Protein AF-A0A2G4H5J1-F1 (afdb_monomer_lite)

Foldseek 3Di:
DVVVVVVVVVVVVVVVVVVVVVVVVVVVCVVPDPDQKDDWDWQQLFAACPFPDPSRQWTKIKIFGPDDFDKWKFKADPVRDTFDTFDWDDDPRMIMTIDRQAGNVRDHHDWAKMWIWMQTDVVRDIHIDPRIGTYDHDAKDKDKDFDFPQEEEAPDDDSNQKGKIKMAIPAWWWKKKWKWAQDLVRDTDTFEIEDPTDTDRMDMAMDRQAGDHYHRPDGHHHDDWAKMFIKMWIQDSNNRIDIPPPDDDFPPHDSRRIYTHFHWWAWQVRQIDHPDQKKKKWKAQFALDPPHDTDWIFMGGGPVTDTDDDDFHKIKIWIDDPNDIYIYIDFHHDLFQEEEEDQLVLQQQPAQHPQVRSSGGDHPQDWTQSGDTHDPPCRVVSSVSNHVRNVVVVVVRPGYTYDYLVCCLVPNHDPSYAEYEYEPRQEDEPSSVVSLLVCVVVRHAYHYPDPRHQQWYWDDDPRIIHTPGGHHDPCCSRHVVVVPVVPPDPDDDDDD

Secondary structure (DSSP, 8-state):
-HHHHHHHHHHHHHHHHHHHHHHHHHHHHHHHSPPSEEEEEEE-SEE-TT-SSGGGS-EEEEEEESS---EEEEEE-TTS-EEEEE-EEEETTEEEEEE-SB-TTSPBPPSEEEEEEEEETTTTEEEE-SS-EEE--PPPPEEEE--TT-EE-TT--GGGT-EEEEEEEEEEEEEEEEEEEEPTTSPEEEEEE-----EEEEEEEEE-SB-BS--TTS--PBPPSEEEEEEEEEE-SS--EEEESSS--TTTS-TTSEEEE-SEEE-TT--EEES-S-EEEEEEE--SSSS-EEEEEEEESTTT--PPPPPSEEEEEEEEETTEEEEEEEEE-TT-SEEEEE-HHHHHHT----SS-SSS---TTS-EETTSPPPTTHHHHHHHHHHHHHHHHHTT-S-EEEEEHHHHHHH---TT--EEEE-S--EEEHHHHHHHHHHHHTT-EEEE-SSSTT-EEEEEETTEEEEEES-----GGG-GGGGGGGGS--PPPP--

Sequence (496 aa):
MERLVRILAALLMLALVAGAAAFFVRAQILKSAPSPIIAPTITSATFSPNAYKPRRRYATLTVGLRKPDTATVLIFDANDRAIATVPVVRKGKQLRAAWGGKLANGTLAPDGPYRFAISLKQQERIIRIPDPIILDATPPTVESTAKPGQRISPGLDGAAGTYAFTLSADEPVRFRLDVRQIEPSGAASLLRRETDLKWAQRKELHWSADVGNLPLDTLGEFVGPGSYIVGWHAEDRGGNLVNAPEVVKPNELAPAQVVGVETVALTPTLQPVTLLADVTLVRHRPRASFPGDVVARAKGAPGAATLPPATPGFYAIQIAGGGWEAWAPEARAGRARVLVMEPLYSWQAANPTDADRSGFPDVPPAPLALDRPFAPGIETALAKLGRTVAATRRSGVQTVGAITDQRIEARGLPRSARVLIITDAPVWTADLHVRLRAFVARGGRVVILDSVSLTRKATLSGNALTIVGPEAANTSDLNPSSSLSGLQSSPANPLN

Radius of gyration: 40.28 Å; chains: 1; bounding box: 136×56×127 Å

pLDDT: mean 88.79, std 11.72, range [31.12, 98.25]

Structure (mmCIF, N/CA/C/O backbone):
data_AF-A0A2G4H5J1-F1
#
_entry.id   AF-A0A2G4H5J1-F1
#
loop_
_atom_site.group_PDB
_atom_site.id
_atom_site.type_symbol
_atom_site.label_atom_id
_atom_site.label_alt_id
_atom_site.label_comp_id
_atom_site.label_asym_id
_atom_site.label_entity_id
_atom_site.label_seq_id
_atom_site.pdbx_PDB_ins_code
_atom_site.Cartn_x
_atom_site.Cartn_y
_atom_site.Cartn_z
_atom_site.occupancy
_atom_site.B_iso_or_equiv
_atom_site.auth_seq_id
_atom_site.auth_comp_id
_atom_site.auth_asym_id
_atom_site.auth_atom_id
_atom_site.pdbx_PDB_model_num
ATOM 1 N N . MET A 1 1 ? -65.764 -2.172 90.931 1.00 61.25 1 MET A N 1
ATOM 2 C CA . MET A 1 1 ? -65.256 -2.957 89.782 1.00 61.25 1 MET A CA 1
ATOM 3 C C . MET A 1 1 ? -65.000 -2.072 88.556 1.00 61.25 1 MET A C 1
ATOM 5 O O . MET A 1 1 ? -63.892 -2.078 88.043 1.00 61.25 1 MET A O 1
ATOM 9 N N . GLU A 1 2 ? -65.953 -1.226 88.152 1.00 74.75 2 GLU A N 1
ATOM 10 C CA . GLU A 1 2 ? -65.867 -0.388 86.937 1.00 74.75 2 GLU A CA 1
ATOM 11 C C . GLU A 1 2 ? -64.710 0.641 86.912 1.00 74.75 2 GLU A C 1
ATOM 13 O O . GLU A 1 2 ? -64.022 0.784 85.903 1.00 74.75 2 GLU A O 1
ATOM 18 N N . ARG A 1 3 ? -64.417 1.308 88.041 1.00 74.31 3 ARG A N 1
ATOM 19 C CA . ARG A 1 3 ? -63.257 2.220 88.167 1.00 74.31 3 ARG A CA 1
ATOM 20 C C . ARG A 1 3 ? -61.914 1.508 87.973 1.00 74.31 3 ARG A C 1
ATOM 22 O O . ARG A 1 3 ? -61.007 2.083 87.385 1.00 74.31 3 ARG A O 1
ATOM 29 N N . LEU A 1 4 ? -61.799 0.263 88.440 1.00 75.62 4 LEU A N 1
ATOM 30 C CA . LEU A 1 4 ? -60.565 -0.520 88.345 1.00 75.62 4 LEU A CA 1
ATOM 31 C C . LEU A 1 4 ? -60.288 -0.922 86.889 1.00 75.62 4 LEU A C 1
ATOM 33 O O . LEU A 1 4 ? -59.164 -0.788 86.421 1.00 75.62 4 LEU A O 1
ATOM 37 N N . VAL A 1 5 ? -61.334 -1.327 86.159 1.00 81.38 5 VAL A N 1
ATOM 38 C CA . VAL A 1 5 ? -61.259 -1.681 84.732 1.00 81.38 5 VAL A CA 1
ATOM 39 C C . VAL A 1 5 ? -60.872 -0.472 83.878 1.00 81.38 5 VAL A C 1
ATOM 41 O O . VAL A 1 5 ? -60.016 -0.598 83.009 1.00 81.38 5 VAL A O 1
ATOM 44 N N . ARG A 1 6 ? -61.429 0.718 84.151 1.00 83.06 6 ARG A N 1
ATOM 45 C CA . ARG A 1 6 ? -61.052 1.951 83.432 1.00 83.06 6 ARG A CA 1
ATOM 46 C C . ARG A 1 6 ? -59.604 2.368 83.700 1.00 83.06 6 ARG A C 1
ATOM 48 O O . ARG A 1 6 ? -58.928 2.791 82.770 1.00 83.06 6 ARG A O 1
ATOM 55 N N . ILE A 1 7 ? -59.117 2.215 84.934 1.00 86.62 7 ILE A N 1
ATOM 56 C CA . ILE A 1 7 ? -57.715 2.501 85.278 1.00 86.62 7 ILE A CA 1
ATOM 57 C C . ILE A 1 7 ? -56.777 1.503 84.588 1.00 86.62 7 ILE A C 1
ATOM 59 O O . ILE A 1 7 ? -55.798 1.918 83.978 1.00 86.62 7 ILE A O 1
ATOM 63 N N . LEU A 1 8 ? -57.097 0.206 84.608 1.00 84.50 8 LEU A N 1
ATOM 64 C CA . LEU A 1 8 ? -56.317 -0.826 83.915 1.00 84.50 8 LEU A CA 1
ATOM 65 C C . LEU A 1 8 ? -56.302 -0.628 82.396 1.00 84.50 8 LEU A C 1
ATOM 67 O O . LEU A 1 8 ? -55.242 -0.721 81.785 1.00 84.50 8 LEU A O 1
ATOM 71 N N . ALA A 1 9 ? -57.445 -0.300 81.789 1.00 84.25 9 ALA A N 1
ATOM 72 C CA . ALA A 1 9 ? -57.531 -0.008 80.361 1.00 84.25 9 ALA A CA 1
ATOM 73 C C . ALA A 1 9 ? -56.741 1.256 79.986 1.00 84.25 9 ALA A C 1
ATOM 75 O O . ALA A 1 9 ? -56.034 1.257 78.981 1.00 84.25 9 ALA A O 1
ATOM 76 N N . ALA A 1 10 ? -56.807 2.310 80.808 1.00 87.06 10 ALA A N 1
ATOM 77 C CA . ALA A 1 10 ? -56.030 3.529 80.600 1.00 87.06 10 ALA A CA 1
ATOM 78 C C . ALA A 1 10 ? -54.520 3.278 80.735 1.00 87.06 10 ALA A C 1
ATOM 80 O O . ALA A 1 10 ? -53.749 3.758 79.908 1.00 87.06 10 ALA A O 1
ATOM 81 N N . LEU A 1 11 ? -54.094 2.485 81.723 1.00 91.06 11 LEU A N 1
ATOM 82 C CA . LEU A 1 11 ? -52.692 2.094 81.900 1.00 91.06 11 LEU A CA 1
ATOM 83 C C . LEU A 1 11 ? -52.191 1.224 80.744 1.00 91.06 11 LEU A C 1
ATOM 85 O O . LEU A 1 11 ? -51.087 1.444 80.251 1.00 91.06 11 LEU A O 1
ATOM 89 N N . LEU A 1 12 ? -53.007 0.278 80.275 1.00 90.75 12 LEU A N 1
ATOM 90 C CA . LEU A 1 12 ? -52.688 -0.553 79.116 1.00 90.75 12 LEU A CA 1
ATOM 91 C C . LEU A 1 12 ? -52.551 0.301 77.851 1.00 90.75 12 LEU A C 1
ATOM 93 O O . LEU A 1 12 ? -51.585 0.149 77.109 1.00 90.75 12 LEU A O 1
ATOM 97 N N . MET A 1 13 ? -53.488 1.223 77.619 1.00 93.06 13 MET A N 1
ATOM 98 C CA .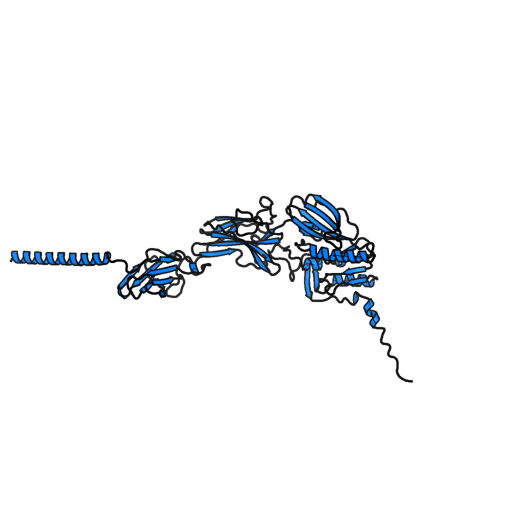 MET A 1 13 ? -53.454 2.116 76.462 1.00 93.06 13 MET A CA 1
ATOM 99 C C . MET A 1 13 ? -52.234 3.046 76.521 1.00 93.06 13 MET A C 1
ATOM 101 O O . MET A 1 13 ? -51.540 3.202 75.519 1.00 93.06 13 MET A O 1
ATOM 105 N N . LEU A 1 14 ? -51.913 3.593 77.699 1.00 93.69 14 LEU A N 1
ATOM 106 C CA . LEU A 1 14 ? -50.718 4.411 77.911 1.00 93.69 14 LEU A CA 1
ATOM 107 C C . LEU A 1 14 ? -49.434 3.613 77.643 1.00 93.69 14 LEU A C 1
ATOM 109 O O . LEU A 1 14 ? -48.539 4.110 76.962 1.00 93.69 14 LEU A O 1
ATOM 113 N N . ALA A 1 15 ? -49.361 2.366 78.115 1.00 91.94 15 ALA A N 1
ATOM 114 C CA . ALA A 1 15 ? -48.237 1.473 77.847 1.00 91.94 15 ALA A CA 1
ATOM 115 C C . ALA A 1 15 ? -48.108 1.141 76.350 1.00 91.94 15 ALA A C 1
ATOM 117 O O . ALA A 1 15 ? -46.998 1.133 75.819 1.00 91.94 15 ALA A O 1
ATOM 118 N N . LEU A 1 16 ? -49.228 0.929 75.650 1.00 93.69 16 LEU A N 1
ATOM 119 C CA . LEU A 1 16 ? -49.239 0.640 74.215 1.00 93.69 16 LEU A CA 1
ATOM 120 C C . LEU A 1 16 ? -48.775 1.849 73.390 1.00 93.69 16 LEU A C 1
ATOM 122 O O . LEU A 1 16 ? -47.957 1.699 72.484 1.00 93.69 16 LEU A O 1
ATOM 126 N N . VAL A 1 17 ? -49.253 3.051 73.730 1.00 92.88 17 VAL A N 1
ATOM 127 C CA . VAL A 1 17 ? -48.856 4.309 73.077 1.00 92.88 17 VAL A CA 1
ATOM 128 C C . VAL A 1 17 ? -47.384 4.618 73.347 1.00 92.88 17 VAL A C 1
ATOM 130 O O . VAL A 1 17 ? -46.651 4.936 72.411 1.00 92.88 17 VAL A O 1
ATOM 133 N N . ALA A 1 18 ? -46.921 4.470 74.592 1.00 89.81 18 ALA A N 1
ATOM 134 C CA . ALA A 1 18 ? -45.514 4.654 74.944 1.00 89.81 18 ALA A CA 1
ATOM 135 C C . ALA A 1 18 ? -44.611 3.637 74.225 1.00 89.81 18 ALA A C 1
ATOM 137 O O . ALA A 1 18 ? -43.564 4.009 73.693 1.00 89.81 18 ALA A O 1
ATOM 138 N N . GLY A 1 19 ? -45.041 2.374 74.139 1.00 89.50 19 GLY A N 1
ATOM 139 C CA . GLY A 1 19 ? -44.355 1.330 73.382 1.00 89.50 19 GLY A CA 1
ATOM 140 C C . GLY A 1 19 ? -44.270 1.659 71.891 1.00 89.50 19 GLY A C 1
ATOM 141 O O . GLY A 1 19 ? -43.180 1.658 71.321 1.00 89.50 19 GLY A O 1
ATOM 142 N N . ALA A 1 20 ? -45.391 2.019 71.262 1.00 86.25 20 ALA A N 1
ATOM 143 C CA . ALA A 1 20 ? -45.437 2.396 69.850 1.00 86.25 20 ALA A CA 1
ATOM 144 C C . ALA A 1 20 ? -44.570 3.631 69.547 1.00 86.25 20 ALA A C 1
ATOM 146 O O . ALA A 1 20 ? -43.835 3.635 68.559 1.00 86.25 20 ALA A O 1
ATOM 147 N N . ALA A 1 21 ? -44.589 4.647 70.416 1.00 84.62 21 ALA A N 1
ATOM 148 C CA . ALA A 1 21 ? -43.738 5.828 70.293 1.00 84.62 21 ALA A CA 1
ATOM 149 C C . ALA A 1 21 ? -42.248 5.472 70.413 1.00 84.62 21 ALA A C 1
ATOM 151 O O . ALA A 1 21 ? -41.445 5.931 69.601 1.00 84.62 21 ALA A O 1
ATOM 152 N N . ALA A 1 22 ? -41.871 4.607 71.360 1.00 84.50 22 ALA A N 1
ATOM 153 C CA . ALA A 1 22 ? -40.495 4.135 71.503 1.00 84.50 22 ALA A CA 1
ATOM 154 C C . ALA A 1 22 ? -40.021 3.353 70.263 1.00 84.50 22 ALA A C 1
ATOM 156 O O . ALA A 1 22 ? -38.924 3.604 69.757 1.00 84.50 22 ALA A O 1
ATOM 157 N N . PHE A 1 23 ? -40.862 2.466 69.718 1.00 82.94 23 PHE A N 1
ATOM 158 C CA . PHE A 1 23 ? -40.580 1.756 68.466 1.00 82.94 23 PHE A CA 1
ATOM 159 C C . PHE A 1 23 ? -40.467 2.710 67.272 1.00 82.94 23 PHE A C 1
ATOM 161 O O . PHE A 1 23 ? -39.549 2.571 66.462 1.00 82.94 23 PHE A O 1
ATOM 168 N N . PHE A 1 24 ? -41.346 3.709 67.175 1.00 81.12 24 PHE A N 1
ATOM 169 C CA . PHE A 1 24 ? -41.308 4.705 66.107 1.00 81.12 24 PHE A CA 1
ATOM 170 C C . PHE A 1 24 ? -40.052 5.577 66.183 1.00 81.12 24 PHE A C 1
ATOM 172 O O . PHE A 1 24 ? -39.358 5.727 65.180 1.00 81.12 24 PHE A O 1
ATOM 179 N N . VAL A 1 25 ? -39.699 6.094 67.363 1.00 80.00 25 VAL A N 1
ATOM 180 C CA . VAL A 1 25 ? -38.463 6.865 67.575 1.00 80.00 25 VAL A CA 1
ATOM 181 C C . VAL A 1 25 ? -37.241 6.015 67.239 1.00 80.00 25 VAL A C 1
ATOM 183 O O . VAL A 1 25 ? -36.346 6.476 66.531 1.00 80.00 25 VAL A O 1
ATOM 186 N N . ARG A 1 26 ? -37.218 4.744 67.658 1.00 76.94 26 ARG A N 1
ATOM 187 C CA . ARG A 1 26 ? -36.139 3.816 67.304 1.00 76.94 26 ARG A CA 1
ATOM 188 C C . ARG A 1 26 ? -36.036 3.612 65.791 1.00 76.94 26 ARG A C 1
ATOM 190 O O . ARG A 1 26 ? -34.932 3.653 65.250 1.00 76.94 26 ARG A O 1
ATOM 197 N N . ALA A 1 27 ? -37.167 3.449 65.108 1.00 71.00 27 ALA A N 1
ATOM 198 C CA . ALA A 1 27 ? -37.221 3.325 63.656 1.00 71.00 27 ALA A CA 1
ATOM 199 C C . ALA A 1 27 ? -36.781 4.616 62.939 1.00 71.00 27 ALA A C 1
ATOM 201 O O . ALA A 1 27 ? -36.083 4.539 61.929 1.00 71.00 27 ALA A O 1
ATOM 202 N N . GLN A 1 28 ? -37.129 5.797 63.461 1.00 72.94 28 GLN A N 1
ATOM 203 C CA . GLN A 1 28 ? -36.701 7.086 62.905 1.00 72.94 28 GLN A CA 1
ATOM 204 C C . GLN A 1 28 ? -35.202 7.322 63.097 1.00 72.94 28 GLN A C 1
ATOM 206 O O . GLN A 1 28 ? -34.529 7.711 62.151 1.00 72.94 28 GLN A O 1
ATOM 211 N N . ILE A 1 29 ? -34.638 6.996 64.263 1.00 69.06 29 ILE A N 1
ATOM 212 C CA . ILE A 1 29 ? -33.185 7.076 64.492 1.00 69.06 29 ILE A CA 1
ATOM 213 C C . ILE A 1 29 ? -32.426 6.173 63.505 1.00 69.06 29 ILE A C 1
ATOM 215 O O . ILE A 1 29 ? -31.387 6.569 62.979 1.00 69.06 29 ILE A O 1
ATOM 219 N N . LEU A 1 30 ? -32.962 4.986 63.198 1.00 62.25 30 LEU A N 1
ATOM 220 C CA . LEU A 1 30 ? -32.387 4.076 62.200 1.00 62.25 30 LEU A CA 1
ATOM 221 C C . LEU A 1 30 ? -32.486 4.617 60.763 1.00 62.25 30 LEU A C 1
ATOM 223 O O . LEU A 1 30 ? -31.594 4.353 59.955 1.00 62.25 30 LEU A O 1
ATOM 227 N N . LYS A 1 31 ? -33.534 5.389 60.443 1.00 56.72 31 LYS A N 1
ATOM 228 C CA . LYS A 1 31 ? -33.696 6.062 59.142 1.00 56.72 31 LYS A CA 1
ATOM 229 C C . LYS A 1 31 ? -32.799 7.297 58.998 1.00 56.72 31 LYS A C 1
ATOM 231 O O . LYS A 1 31 ? -32.297 7.539 57.906 1.00 56.72 31 LYS A O 1
ATOM 236 N N . SER A 1 32 ? -32.563 8.030 60.086 1.00 59.56 32 SER A N 1
ATOM 237 C CA . SER A 1 32 ? -31.789 9.283 60.109 1.00 59.56 32 SER A CA 1
ATOM 238 C C . SER A 1 32 ? -30.279 9.090 60.302 1.00 59.56 32 SER A C 1
ATOM 240 O O . SER A 1 32 ? -29.521 10.060 60.262 1.00 59.56 32 SER A O 1
ATOM 242 N N . ALA A 1 33 ? -29.814 7.859 60.532 1.00 63.00 33 ALA A N 1
ATOM 243 C CA . ALA A 1 33 ? -28.395 7.570 60.709 1.00 63.00 33 ALA A CA 1
ATOM 244 C C . ALA A 1 33 ? -27.597 7.852 59.413 1.00 63.00 33 ALA A C 1
ATOM 246 O O . ALA A 1 33 ? -27.995 7.387 58.340 1.00 63.00 33 ALA A O 1
ATOM 247 N N . PRO A 1 34 ? -26.447 8.560 59.483 1.00 69.88 34 PRO A N 1
ATOM 248 C CA . PRO A 1 34 ? -25.606 8.818 58.317 1.00 69.88 34 PRO A CA 1
ATOM 249 C C . PRO A 1 34 ? -25.205 7.522 57.610 1.00 69.88 34 PRO A C 1
ATOM 251 O O . PRO A 1 34 ? -24.881 6.533 58.271 1.00 69.88 34 PRO A O 1
ATOM 254 N N . SER A 1 35 ? -25.166 7.540 56.272 1.00 77.06 35 SER A N 1
ATOM 255 C CA . SER A 1 35 ? -24.789 6.360 55.485 1.00 77.06 35 SER A CA 1
ATOM 256 C C . SER A 1 35 ? -23.461 5.749 55.980 1.00 77.06 35 SER A C 1
ATOM 258 O O . SER A 1 35 ? -22.494 6.495 56.218 1.00 77.06 35 SER A O 1
ATOM 260 N N . PRO A 1 36 ? -23.382 4.409 56.136 1.00 81.25 36 PRO A N 1
ATOM 261 C CA . PRO A 1 36 ? -22.151 3.717 56.529 1.00 81.25 36 PRO A CA 1
ATOM 262 C C . PRO A 1 36 ? -21.015 3.869 55.521 1.00 81.25 36 PRO A C 1
ATOM 264 O O . PRO A 1 36 ? -19.844 3.683 55.863 1.00 81.25 36 PRO A O 1
ATOM 267 N N . ILE A 1 37 ? -21.378 4.191 54.281 1.00 84.94 37 ILE A N 1
ATOM 268 C CA . ILE A 1 37 ? -20.473 4.372 53.159 1.00 84.94 37 ILE A CA 1
ATOM 269 C C . ILE A 1 37 ? -20.309 5.855 52.817 1.00 84.94 37 ILE A C 1
ATOM 271 O O . ILE A 1 37 ? -21.207 6.671 53.026 1.00 84.94 37 ILE A O 1
ATOM 275 N N . ILE A 1 38 ? -19.141 6.199 52.289 1.00 85.75 38 ILE A N 1
ATOM 276 C CA . ILE A 1 38 ? -18.729 7.554 51.930 1.00 85.75 38 ILE A CA 1
ATOM 277 C C . ILE A 1 38 ? -18.398 7.565 50.438 1.00 85.75 38 ILE A C 1
ATOM 279 O O . ILE A 1 38 ? -17.592 6.749 49.990 1.00 85.75 38 ILE A O 1
ATOM 283 N N . ALA A 1 39 ? -19.008 8.502 49.706 1.00 85.12 39 ALA A N 1
ATOM 284 C CA . ALA A 1 39 ? -18.707 8.826 48.309 1.00 85.12 39 ALA A CA 1
ATOM 285 C C . ALA A 1 39 ? -18.548 7.595 47.383 1.00 85.12 39 ALA A C 1
ATOM 287 O O . ALA A 1 39 ? -17.474 7.403 46.805 1.00 85.12 39 ALA A O 1
ATOM 288 N N . PRO A 1 40 ? -19.577 6.730 47.250 1.00 89.75 40 PRO A N 1
ATOM 289 C CA . PRO A 1 40 ? -19.518 5.643 46.281 1.00 89.75 40 PRO A CA 1
ATOM 290 C C . PRO A 1 40 ? -19.339 6.227 44.875 1.00 89.75 40 PRO A C 1
ATOM 292 O O . PRO A 1 40 ? -20.112 7.075 44.447 1.00 89.75 40 PRO A O 1
ATOM 295 N N . THR A 1 41 ? -18.297 5.787 44.178 1.00 93.69 41 THR A N 1
ATOM 296 C CA . THR A 1 41 ? -17.975 6.218 42.817 1.00 93.69 41 THR A CA 1
ATOM 297 C C . THR A 1 41 ? -17.837 4.991 41.935 1.00 93.69 41 THR A C 1
ATOM 299 O O . THR A 1 41 ? -17.099 4.062 42.275 1.00 93.69 41 THR A O 1
ATOM 302 N N . ILE A 1 42 ? -18.517 4.998 40.792 1.00 93.50 42 ILE A N 1
ATOM 303 C CA . ILE A 1 42 ? -18.376 3.969 39.765 1.00 93.50 42 ILE A CA 1
ATOM 304 C C . ILE A 1 42 ? -17.543 4.531 38.617 1.00 93.50 42 ILE A C 1
ATOM 306 O O . ILE A 1 42 ? -17.836 5.590 38.070 1.00 93.50 42 ILE A O 1
ATOM 310 N N . THR A 1 43 ? -16.493 3.810 38.237 1.00 91.75 43 THR A N 1
ATOM 311 C CA . THR A 1 43 ? -15.751 4.068 36.998 1.00 91.75 43 THR A CA 1
ATOM 312 C C . THR A 1 43 ? -16.189 3.069 35.933 1.00 91.75 43 THR A C 1
ATOM 314 O O . THR A 1 43 ? -16.273 1.877 36.231 1.00 91.75 43 THR A O 1
ATOM 317 N N . SER A 1 44 ? -16.419 3.562 34.709 1.00 88.56 44 SER A N 1
ATOM 318 C CA . SER A 1 44 ? -16.928 2.796 33.557 1.00 88.56 44 SER A CA 1
ATOM 319 C C . SER A 1 44 ? -18.348 2.262 33.786 1.00 88.56 44 SER A C 1
ATOM 321 O O . SER A 1 44 ? -18.545 1.074 34.014 1.00 88.56 44 SER A O 1
ATOM 323 N N . ALA A 1 45 ? -19.339 3.162 33.741 1.00 92.06 45 ALA A N 1
ATOM 324 C CA . ALA A 1 45 ? -20.751 2.808 33.912 1.00 92.06 45 ALA A CA 1
ATOM 325 C C . ALA A 1 45 ? -21.260 1.844 32.825 1.00 92.06 45 ALA A C 1
ATOM 327 O O . ALA A 1 45 ? -22.068 0.981 33.126 1.00 92.06 45 ALA A O 1
ATOM 328 N N . THR A 1 46 ? -20.747 1.944 31.599 1.00 95.38 46 THR A N 1
ATOM 329 C CA . THR A 1 46 ? -20.954 0.959 30.526 1.00 95.38 46 THR A CA 1
ATOM 330 C C . THR A 1 46 ? -19.605 0.341 30.188 1.00 95.38 46 THR A C 1
ATOM 332 O O . THR A 1 46 ? -18.608 1.069 30.079 1.00 95.38 46 THR A O 1
ATOM 335 N N . PHE A 1 47 ? -19.546 -0.985 30.101 1.00 96.31 47 PHE A N 1
ATOM 336 C CA . PHE A 1 47 ? -18.287 -1.709 29.975 1.00 96.31 47 PHE A CA 1
ATOM 337 C C . PHE A 1 47 ? -18.474 -3.054 29.258 1.00 96.31 47 PHE A C 1
ATOM 339 O O . PHE A 1 47 ? -19.525 -3.682 29.372 1.00 96.31 47 PHE A O 1
ATOM 346 N N . SER A 1 48 ? -17.414 -3.510 28.592 1.00 96.44 48 SER A N 1
ATOM 347 C CA . SER A 1 48 ? -17.319 -4.825 27.955 1.00 96.44 48 SER A CA 1
ATOM 348 C C . SER A 1 48 ? -16.127 -5.583 28.527 1.00 96.44 48 SER A C 1
ATOM 350 O O . SER A 1 48 ? -15.017 -5.052 28.481 1.00 96.44 48 SER A O 1
ATOM 352 N N . PRO A 1 49 ? -16.261 -6.837 28.987 1.00 94.56 49 PRO A N 1
ATOM 353 C CA . PRO A 1 49 ? -15.131 -7.643 29.457 1.00 94.56 49 PRO A CA 1
ATOM 354 C C . PRO A 1 49 ? -14.016 -7.806 28.414 1.00 94.56 49 PRO A C 1
ATOM 356 O O . PRO A 1 49 ? -12.845 -7.946 28.778 1.00 94.56 49 PRO A O 1
ATOM 359 N N . ASN A 1 50 ? -14.372 -7.718 27.129 1.00 92.44 50 ASN A N 1
ATOM 360 C CA . ASN A 1 50 ? -13.463 -7.814 25.989 1.00 92.44 50 ASN A CA 1
ATOM 361 C C . ASN A 1 50 ? -13.106 -6.446 25.390 1.00 92.44 50 ASN A C 1
ATOM 363 O O . ASN A 1 50 ? -12.486 -6.389 24.329 1.00 92.44 50 ASN A O 1
ATOM 367 N N . ALA A 1 51 ? -13.444 -5.342 26.069 1.00 93.19 51 ALA A N 1
ATOM 368 C CA . ALA A 1 51 ? -13.194 -3.998 25.568 1.00 93.19 51 ALA A CA 1
ATOM 369 C C . ALA A 1 51 ? -11.739 -3.807 25.123 1.00 93.19 51 ALA A C 1
ATOM 371 O O . ALA A 1 51 ? -10.784 -4.194 25.821 1.00 93.19 51 ALA A O 1
ATOM 372 N N . TYR A 1 52 ? -11.574 -3.100 24.003 1.00 89.06 52 TYR A N 1
ATOM 373 C CA . TYR A 1 52 ? -10.260 -2.780 23.445 1.00 89.06 52 TYR A CA 1
ATOM 374 C C . TYR A 1 52 ? -9.388 -2.033 24.466 1.00 89.06 52 TYR A C 1
ATOM 376 O O . TYR A 1 52 ? -8.219 -2.359 24.675 1.00 89.06 52 TYR A O 1
ATOM 384 N N . LYS A 1 53 ? -9.975 -1.062 25.179 1.00 91.25 53 LYS A N 1
ATOM 385 C CA . LYS A 1 53 ? -9.288 -0.296 26.229 1.00 91.25 53 LYS A CA 1
ATOM 386 C C . LYS A 1 53 ? -9.358 -1.050 27.564 1.00 91.25 53 LYS A C 1
ATOM 388 O O . LYS A 1 53 ? -10.461 -1.200 28.090 1.00 91.25 53 LYS A O 1
ATOM 393 N N . PRO A 1 54 ? -8.223 -1.392 28.212 1.00 91.94 54 PRO A N 1
ATOM 394 C CA . PRO A 1 54 ? -8.220 -2.165 29.462 1.00 91.94 54 PRO A CA 1
ATOM 395 C C . PRO A 1 54 ? -9.104 -1.589 30.581 1.00 91.94 54 PRO A C 1
ATOM 397 O O . PRO A 1 54 ? -9.767 -2.325 31.304 1.00 91.94 54 PRO A O 1
ATOM 400 N N . ARG A 1 55 ? -9.187 -0.257 30.693 1.00 91.12 55 ARG A N 1
ATOM 401 C CA . ARG A 1 55 ? -10.036 0.442 31.680 1.00 91.12 55 ARG A CA 1
ATOM 402 C C . ARG A 1 55 ? -11.549 0.252 31.489 1.00 91.12 55 ARG A C 1
ATOM 404 O O . ARG A 1 55 ? -12.309 0.566 32.398 1.00 91.12 55 ARG A O 1
ATOM 411 N N . ARG A 1 56 ? -11.984 -0.202 30.310 1.00 93.25 56 ARG A N 1
ATOM 412 C CA . ARG A 1 56 ? -13.386 -0.513 29.991 1.00 93.25 56 ARG A CA 1
ATOM 413 C C . ARG A 1 56 ? -13.709 -2.001 30.127 1.00 93.25 56 ARG A C 1
ATOM 415 O O . ARG A 1 56 ? -14.827 -2.386 29.838 1.00 93.25 56 ARG A O 1
ATOM 422 N N . ARG A 1 57 ? -12.765 -2.819 30.612 1.00 95.88 57 ARG A N 1
ATOM 423 C CA . ARG A 1 57 ? -12.990 -4.251 30.878 1.00 95.88 57 ARG A CA 1
ATOM 424 C C . ARG A 1 57 ? -13.714 -4.546 32.183 1.00 95.88 57 ARG A C 1
ATOM 426 O O . ARG A 1 57 ? -14.151 -5.668 32.413 1.00 95.88 57 ARG A O 1
ATOM 433 N N . TYR A 1 58 ? -13.828 -3.537 33.043 1.00 96.19 58 TYR A N 1
ATOM 434 C CA . TYR A 1 58 ? -14.401 -3.676 34.370 1.00 96.19 58 TYR A CA 1
ATOM 435 C C . TYR A 1 58 ? -15.216 -2.442 34.731 1.00 96.19 58 TYR A C 1
ATOM 437 O O . TYR A 1 58 ? -14.734 -1.317 34.574 1.00 96.19 58 TYR A O 1
ATOM 445 N N . ALA A 1 59 ? -16.374 -2.661 35.345 1.00 96.50 59 ALA A N 1
ATOM 446 C CA . ALA A 1 59 ? -16.988 -1.658 36.197 1.00 96.50 59 ALA A CA 1
ATOM 447 C C . ALA A 1 59 ? -16.275 -1.674 37.553 1.00 96.50 59 ALA A C 1
ATOM 449 O O . ALA A 1 59 ? -16.156 -2.721 38.196 1.00 96.50 59 ALA A O 1
ATOM 450 N N . THR A 1 60 ? -15.766 -0.525 37.992 1.00 96.56 60 THR A N 1
ATOM 451 C CA . THR A 1 60 ? -15.040 -0.421 39.266 1.00 96.56 60 THR A CA 1
ATOM 452 C C . THR A 1 60 ? -15.827 0.421 40.253 1.00 96.56 60 THR A C 1
ATOM 454 O O . THR A 1 60 ? -15.980 1.622 40.043 1.00 96.56 60 THR A O 1
ATOM 457 N N . LEU A 1 61 ? -16.244 -0.186 41.360 1.00 96.50 61 LEU A N 1
ATOM 458 C CA . LEU A 1 61 ? -16.772 0.519 42.519 1.00 96.50 61 LEU A CA 1
ATOM 459 C C . LEU A 1 61 ? -15.626 0.923 43.445 1.00 96.50 61 LEU A C 1
ATOM 461 O O . LEU A 1 61 ? -14.825 0.086 43.867 1.00 96.50 61 LEU A O 1
ATOM 465 N N . THR A 1 62 ? -15.593 2.200 43.808 1.00 95.50 62 THR A N 1
ATOM 466 C CA . THR A 1 62 ? -14.736 2.736 44.864 1.00 95.50 62 THR A CA 1
ATOM 467 C C . THR A 1 62 ? -15.603 3.374 45.934 1.00 95.50 62 THR A C 1
ATOM 469 O O . THR A 1 62 ? -16.472 4.180 45.622 1.00 95.50 62 THR A O 1
ATOM 472 N N . VAL A 1 63 ? -15.385 3.013 47.196 1.00 94.31 63 VAL A N 1
ATOM 473 C CA . VAL A 1 63 ? -16.217 3.489 48.304 1.00 94.31 63 VAL A CA 1
ATOM 474 C C . VAL A 1 63 ? -15.411 3.582 49.595 1.00 94.31 63 VAL A C 1
ATOM 476 O O . VAL A 1 63 ? -14.599 2.709 49.894 1.00 94.31 63 VAL A O 1
ATOM 479 N N . GLY A 1 64 ? -15.617 4.639 50.377 1.00 93.00 64 GLY A N 1
ATOM 480 C CA . GLY A 1 64 ? -15.065 4.753 51.725 1.00 93.00 64 GLY A CA 1
ATOM 481 C C . GLY A 1 64 ? -15.995 4.134 52.766 1.00 93.00 64 GLY A C 1
ATOM 482 O O . GLY A 1 64 ? -17.211 4.255 52.660 1.00 93.00 64 GLY A O 1
ATOM 483 N N . LEU A 1 65 ? -15.447 3.510 53.804 1.00 90.38 65 LEU A N 1
ATOM 484 C CA . LEU A 1 65 ? -16.207 3.101 54.982 1.00 90.38 65 LEU A CA 1
ATOM 485 C C . LEU A 1 65 ? -16.072 4.143 56.094 1.00 90.38 65 LEU A C 1
ATOM 487 O O . LEU A 1 65 ? -14.966 4.560 56.447 1.00 90.38 65 LEU A O 1
ATOM 491 N N . ARG A 1 66 ? -17.198 4.532 56.699 1.00 88.38 66 ARG A N 1
ATOM 492 C CA . ARG A 1 66 ? -17.212 5.455 57.844 1.00 88.38 66 ARG A CA 1
ATOM 493 C C . ARG A 1 66 ? -16.602 4.817 59.095 1.00 88.38 66 ARG A C 1
ATOM 495 O O . ARG A 1 66 ? -15.888 5.487 59.842 1.00 88.38 66 ARG A O 1
ATOM 502 N N . LYS A 1 67 ? -16.848 3.520 59.292 1.00 85.62 67 LYS A N 1
ATOM 503 C CA . LYS A 1 67 ? -16.269 2.681 60.350 1.00 85.62 67 LYS A CA 1
ATOM 504 C C . LYS A 1 67 ? -15.620 1.442 59.723 1.00 85.62 67 LYS A C 1
ATOM 506 O O . LYS A 1 67 ? -16.125 0.980 58.702 1.00 85.62 67 LYS A O 1
ATOM 511 N N . PRO A 1 68 ? -14.525 0.906 60.291 1.00 85.31 68 PRO A N 1
ATOM 512 C CA . PRO A 1 68 ? -13.997 -0.388 59.867 1.00 85.31 68 PRO A CA 1
ATOM 513 C C . PRO A 1 68 ? -15.097 -1.455 59.937 1.00 85.31 68 PRO A C 1
ATOM 515 O O . PRO A 1 68 ? -15.817 -1.504 60.925 1.00 85.31 68 PRO A O 1
ATOM 518 N N . ASP A 1 69 ? -15.232 -2.271 58.893 1.00 86.94 69 ASP A N 1
ATOM 519 C CA . ASP A 1 69 ? -16.207 -3.369 58.817 1.00 86.94 69 ASP A CA 1
ATOM 520 C C . ASP A 1 69 ? -15.648 -4.483 57.925 1.00 86.94 69 ASP A C 1
ATOM 522 O O . ASP A 1 69 ? -14.700 -4.245 57.175 1.00 86.94 69 ASP A O 1
ATOM 526 N N . THR A 1 70 ? -16.219 -5.686 57.948 1.00 88.25 70 THR A N 1
ATOM 527 C CA . THR A 1 70 ? -15.987 -6.728 56.938 1.00 88.25 70 THR A CA 1
ATOM 528 C C . THR A 1 70 ? -17.050 -6.593 55.853 1.00 88.25 70 THR A C 1
ATOM 530 O O . THR A 1 70 ? -18.235 -6.779 56.106 1.00 88.25 70 THR A O 1
ATOM 533 N N . ALA A 1 71 ? -16.617 -6.240 54.646 1.00 91.00 71 ALA A N 1
ATOM 534 C CA . ALA A 1 71 ? -17.491 -5.870 53.543 1.00 91.00 71 ALA A CA 1
ATOM 535 C C . ALA A 1 71 ? -17.347 -6.873 52.402 1.00 91.00 71 ALA A C 1
ATOM 537 O O . ALA A 1 71 ? -16.227 -7.144 51.969 1.00 91.00 71 ALA A O 1
ATOM 538 N N . THR A 1 72 ? -18.478 -7.367 51.910 1.00 93.62 72 THR A N 1
ATOM 539 C CA . THR A 1 72 ? -18.569 -8.187 50.699 1.00 93.62 72 THR A CA 1
ATOM 540 C C . THR A 1 72 ? -19.272 -7.374 49.626 1.00 93.62 72 THR A C 1
ATOM 542 O O . THR A 1 72 ? -20.321 -6.790 49.897 1.00 93.62 72 THR A O 1
ATOM 545 N N . VAL A 1 73 ? -18.707 -7.316 48.421 1.00 95.94 73 VAL A N 1
ATOM 546 C CA . VAL A 1 73 ? -19.356 -6.651 47.287 1.00 95.94 73 VAL A CA 1
ATOM 547 C C . VAL A 1 73 ? -20.079 -7.694 46.449 1.00 95.94 73 VAL A C 1
ATOM 549 O O . VAL A 1 73 ? -19.514 -8.728 46.105 1.00 95.94 73 VAL A O 1
ATOM 552 N N . LEU A 1 74 ? -21.338 -7.414 46.145 1.00 96.69 74 LEU A N 1
ATOM 553 C CA . LEU A 1 74 ? -22.246 -8.264 45.390 1.00 96.69 74 LEU A CA 1
ATOM 554 C C . LEU A 1 74 ? -22.688 -7.536 44.119 1.00 96.69 74 LEU A C 1
ATOM 556 O O . LEU A 1 74 ? -22.754 -6.304 44.100 1.00 96.69 74 LEU A O 1
ATOM 560 N N . ILE A 1 75 ? -23.028 -8.301 43.088 1.00 97.50 75 ILE A N 1
ATOM 561 C CA . ILE A 1 75 ? -23.679 -7.808 41.873 1.00 97.50 75 ILE A CA 1
ATOM 562 C C . ILE A 1 75 ? -25.115 -8.302 41.848 1.00 97.50 75 ILE A C 1
ATOM 564 O O . ILE A 1 75 ? -25.357 -9.497 42.009 1.00 97.50 75 ILE A O 1
ATOM 568 N N . PHE A 1 76 ? -26.040 -7.377 41.632 1.00 96.25 76 PHE A N 1
ATOM 569 C CA . PHE A 1 76 ? -27.468 -7.629 41.503 1.00 96.25 76 PHE A CA 1
ATOM 570 C C . PHE A 1 76 ? -27.905 -7.451 40.048 1.00 96.25 76 PHE A C 1
ATOM 572 O O . PHE A 1 76 ? -27.471 -6.498 39.395 1.00 96.25 76 PHE A O 1
ATOM 579 N N . ASP A 1 77 ? -28.741 -8.366 39.557 1.00 94.75 77 ASP A N 1
ATOM 580 C CA . ASP A 1 77 ? -29.414 -8.255 38.258 1.00 94.75 77 ASP A CA 1
ATOM 581 C C . ASP A 1 77 ? -30.667 -7.355 38.332 1.00 94.75 77 ASP A C 1
ATOM 583 O O . ASP A 1 77 ? -31.023 -6.828 39.391 1.00 94.75 77 ASP A O 1
ATOM 587 N N . ALA A 1 78 ? -31.339 -7.152 37.195 1.00 90.44 78 ALA A N 1
ATOM 588 C CA . ALA A 1 78 ? -32.557 -6.342 37.109 1.00 90.44 78 ALA A CA 1
ATOM 589 C C . ALA A 1 78 ? -33.740 -6.900 37.929 1.00 90.44 78 ALA A C 1
ATOM 591 O O . ALA A 1 78 ? -34.640 -6.142 38.282 1.00 90.44 78 ALA A O 1
ATOM 592 N N . ASN A 1 79 ? -33.716 -8.195 38.263 1.00 92.56 79 ASN A N 1
ATOM 593 C CA . ASN A 1 79 ? -34.714 -8.866 39.099 1.00 92.56 79 ASN A CA 1
ATOM 594 C C . ASN A 1 79 ? -34.324 -8.856 40.585 1.00 92.56 79 ASN A C 1
ATOM 596 O O . ASN A 1 79 ? -34.903 -9.586 41.389 1.00 92.56 79 ASN A O 1
ATOM 600 N N . ASP A 1 80 ? -33.341 -8.032 40.955 1.00 89.81 80 ASP A N 1
ATOM 601 C CA . ASP A 1 80 ? -32.897 -7.834 42.330 1.00 89.81 80 ASP A CA 1
ATOM 602 C C . ASP A 1 80 ? -32.302 -9.106 42.971 1.00 89.81 80 ASP A C 1
ATOM 604 O O . ASP A 1 80 ? -32.245 -9.245 44.199 1.00 89.81 80 ASP A O 1
ATOM 608 N N . ARG A 1 81 ? -31.787 -10.020 42.138 1.00 93.25 81 ARG A N 1
ATOM 609 C CA . ARG A 1 81 ? -31.104 -11.241 42.569 1.00 93.25 81 ARG A CA 1
ATOM 610 C C . ARG A 1 81 ? -29.590 -11.052 42.541 1.00 93.25 81 ARG A C 1
ATOM 612 O O . ARG A 1 81 ? -29.030 -10.560 41.565 1.00 93.25 81 ARG A O 1
ATOM 619 N N . ALA A 1 82 ? -28.912 -11.489 43.602 1.00 94.81 82 ALA A N 1
ATOM 620 C CA . ALA A 1 82 ? -27.453 -11.507 43.646 1.00 94.81 82 ALA A CA 1
ATOM 621 C C . ALA A 1 82 ? -26.901 -12.603 42.716 1.00 94.81 82 ALA A C 1
ATOM 623 O O . ALA A 1 82 ? -27.184 -13.784 42.909 1.00 94.81 82 ALA A O 1
ATOM 624 N N . ILE A 1 83 ? -26.107 -12.210 41.722 1.00 95.75 83 ILE A N 1
ATOM 625 C CA . ILE A 1 83 ? -25.583 -13.097 40.668 1.00 95.75 83 ILE A CA 1
ATOM 626 C C . ILE A 1 83 ? -24.070 -13.339 40.754 1.00 95.75 83 ILE A C 1
ATOM 628 O O . ILE A 1 83 ? -23.546 -14.288 40.164 1.00 95.75 83 ILE A O 1
ATOM 632 N N . ALA A 1 84 ? -23.354 -12.480 41.480 1.00 95.38 84 ALA A N 1
ATOM 633 C CA . ALA A 1 84 ? -21.908 -12.564 41.629 1.00 95.38 84 ALA A CA 1
ATOM 634 C C . ALA A 1 84 ? -21.435 -11.935 42.943 1.00 95.38 84 ALA A C 1
ATOM 636 O O . ALA A 1 84 ? -22.008 -10.956 43.425 1.00 95.38 84 ALA A O 1
ATOM 637 N N . THR A 1 85 ? -20.332 -12.470 43.464 1.00 95.62 85 THR A N 1
ATOM 638 C CA . THR A 1 85 ? -19.554 -11.880 44.557 1.00 95.62 85 THR A CA 1
ATOM 639 C C . THR A 1 85 ? -18.236 -11.375 43.991 1.00 95.62 85 THR A C 1
ATOM 641 O O . THR A 1 85 ? -17.525 -12.109 43.306 1.00 95.62 85 THR A O 1
ATOM 644 N N . VAL A 1 86 ? -17.903 -10.119 44.269 1.00 95.56 86 VAL A N 1
ATOM 645 C CA . VAL A 1 86 ? -16.732 -9.441 43.711 1.00 95.56 86 VAL A CA 1
ATOM 646 C C . VAL A 1 86 ? -15.632 -9.366 44.769 1.00 95.56 86 VAL A C 1
ATOM 648 O O . VAL A 1 86 ? -15.890 -8.877 45.875 1.00 95.56 86 VAL A O 1
ATOM 651 N N . PRO A 1 87 ? -14.397 -9.796 44.453 1.00 92.88 87 PRO A N 1
ATOM 652 C CA . PRO A 1 87 ? -13.259 -9.609 45.341 1.00 92.88 87 PRO A CA 1
ATOM 653 C C . PRO A 1 87 ? -13.048 -8.131 45.685 1.00 92.88 87 PRO A C 1
ATOM 655 O O . PRO A 1 87 ? -13.137 -7.251 44.824 1.00 92.88 87 PRO A O 1
ATOM 658 N N . VAL A 1 88 ? -12.741 -7.863 46.954 1.00 94.19 88 VAL A N 1
ATOM 659 C CA . VAL A 1 88 ? -12.557 -6.504 47.472 1.00 94.19 88 VAL A CA 1
ATOM 660 C C . VAL A 1 88 ? -11.094 -6.277 47.820 1.00 94.19 88 VAL A C 1
ATOM 662 O O . VAL A 1 88 ? -10.514 -7.008 48.618 1.00 94.19 88 VAL A O 1
ATOM 665 N N . VAL A 1 89 ? -10.517 -5.207 47.279 1.00 93.31 89 VAL A N 1
ATOM 666 C CA . VAL A 1 89 ? -9.197 -4.700 47.663 1.00 93.31 89 VAL A CA 1
ATOM 667 C C . VAL A 1 89 ? -9.381 -3.558 48.657 1.00 93.31 89 VAL A C 1
ATOM 669 O O . VAL A 1 89 ? -10.182 -2.649 48.430 1.00 93.31 89 VAL A O 1
ATOM 672 N N . ARG A 1 90 ? -8.638 -3.593 49.768 1.00 89.88 90 ARG A N 1
ATOM 673 C CA . ARG A 1 90 ? -8.697 -2.572 50.825 1.00 89.88 90 ARG A CA 1
ATOM 674 C C . ARG A 1 90 ? -7.439 -1.722 50.856 1.00 89.88 90 ARG A C 1
ATOM 676 O O . ARG A 1 90 ? -6.335 -2.255 50.838 1.00 89.88 90 ARG A O 1
ATOM 683 N N . LYS A 1 91 ? -7.610 -0.407 50.991 1.00 87.00 91 LYS A N 1
ATOM 684 C CA . LYS A 1 91 ? -6.529 0.540 51.293 1.00 87.00 91 LYS A CA 1
ATOM 685 C C . LYS A 1 91 ? -7.010 1.513 52.370 1.00 87.00 91 LYS A C 1
ATOM 687 O O . LYS A 1 91 ? -7.761 2.447 52.091 1.00 87.00 91 LYS A O 1
ATOM 692 N N . GLY A 1 92 ? -6.626 1.266 53.623 1.00 85.25 92 GLY A N 1
ATOM 693 C CA . GLY A 1 92 ? -7.149 2.009 54.775 1.00 85.25 92 GLY A CA 1
ATOM 694 C C . GLY A 1 92 ? -8.669 1.854 54.904 1.00 85.25 92 GLY A C 1
ATOM 695 O O . GLY A 1 92 ? -9.178 0.736 54.954 1.00 85.25 92 GLY A O 1
ATOM 696 N N . LYS A 1 93 ? -9.401 2.975 54.929 1.00 85.56 93 LYS A N 1
ATOM 697 C CA . LYS A 1 93 ? -10.877 2.992 54.967 1.00 85.56 93 LYS A CA 1
ATOM 698 C C . LYS A 1 93 ? -11.537 2.838 53.591 1.00 85.56 93 LYS A C 1
ATOM 700 O O . LYS A 1 93 ? -12.760 2.787 53.520 1.00 85.56 93 LYS A O 1
ATOM 705 N N . GLN A 1 94 ? -10.767 2.789 52.508 1.00 91.88 94 GLN A N 1
ATOM 706 C CA . GLN A 1 94 ? -11.293 2.709 51.149 1.00 91.88 94 GLN A CA 1
ATOM 707 C C . GLN A 1 94 ? -11.361 1.258 50.670 1.00 91.88 94 GLN A C 1
ATOM 709 O O . GLN A 1 94 ? -10.410 0.486 50.822 1.00 91.88 94 GLN A O 1
ATOM 714 N N . LEU A 1 95 ? -12.489 0.907 50.065 1.00 93.25 95 LEU A N 1
ATOM 715 C CA . LEU A 1 95 ? -12.729 -0.352 49.380 1.00 93.25 95 LEU A CA 1
ATOM 716 C C . LEU A 1 95 ? -12.765 -0.111 47.875 1.00 93.25 95 LEU A C 1
ATOM 718 O O . LEU A 1 95 ? -13.340 0.874 47.404 1.00 93.25 95 LEU A O 1
ATOM 722 N N . ARG A 1 96 ? -12.190 -1.048 47.128 1.00 95.50 96 ARG A N 1
ATOM 723 C CA . ARG A 1 96 ? -12.279 -1.105 45.674 1.00 95.50 96 ARG A CA 1
ATOM 724 C C . ARG A 1 96 ? -12.711 -2.500 45.251 1.00 95.50 96 ARG A C 1
ATOM 726 O O . ARG A 1 96 ? -12.119 -3.482 45.691 1.00 95.50 96 ARG A O 1
ATOM 733 N N . ALA A 1 97 ? -13.708 -2.577 44.384 1.00 95.94 97 ALA A N 1
ATOM 734 C CA . ALA A 1 97 ? -14.177 -3.820 43.789 1.00 95.94 97 ALA A CA 1
ATOM 735 C C . ALA A 1 97 ? -14.336 -3.623 42.281 1.00 95.94 97 ALA A C 1
ATOM 737 O O . ALA A 1 97 ? -14.877 -2.608 41.846 1.00 95.94 97 ALA A O 1
ATOM 738 N N . ALA A 1 98 ? -13.837 -4.569 41.490 1.00 96.31 98 ALA A N 1
ATOM 739 C CA . ALA A 1 98 ? -13.885 -4.514 40.034 1.00 96.31 98 ALA A CA 1
ATOM 740 C C . ALA A 1 98 ? -14.606 -5.752 39.509 1.00 96.31 98 ALA A C 1
ATOM 742 O O . ALA A 1 98 ? -14.162 -6.875 39.745 1.00 96.31 98 ALA A O 1
ATOM 743 N N . TRP A 1 99 ? -15.714 -5.543 38.806 1.00 96.94 99 TRP A N 1
ATOM 744 C CA . TRP A 1 99 ? -16.483 -6.623 38.203 1.00 96.94 99 TRP A CA 1
ATOM 745 C C . TRP A 1 99 ? -16.317 -6.605 36.689 1.00 96.94 99 TRP A C 1
ATOM 747 O O . TRP A 1 99 ? -16.512 -5.575 36.051 1.00 96.94 99 TRP A O 1
ATOM 757 N N . GLY A 1 100 ? -15.926 -7.751 36.132 1.00 95.25 100 GLY A N 1
ATOM 758 C CA . GLY A 1 100 ? -15.698 -7.952 34.698 1.00 95.25 100 GLY A CA 1
ATOM 759 C C . GLY A 1 100 ? -16.799 -8.775 34.035 1.00 95.25 100 GLY A C 1
ATOM 760 O O . GLY A 1 100 ? -16.497 -9.572 33.157 1.00 95.25 100 GLY A O 1
ATOM 761 N N . GLY A 1 101 ? -18.042 -8.682 34.518 1.00 95.88 101 GLY A N 1
ATOM 762 C CA . GLY A 1 101 ? -19.202 -9.320 33.883 1.00 95.88 101 GLY A CA 1
ATOM 763 C C . GLY A 1 101 ? -19.389 -10.816 34.157 1.00 95.88 101 GLY A C 1
ATOM 764 O O . GLY A 1 101 ? -20.305 -11.414 33.611 1.00 95.88 101 GLY A O 1
ATOM 765 N N . LYS A 1 102 ? -18.556 -11.458 34.985 1.00 96.06 102 LYS A N 1
ATOM 766 C CA . LYS A 1 102 ? -18.672 -12.903 35.264 1.00 96.06 102 LYS A CA 1
ATOM 767 C C . LYS A 1 102 ? -19.629 -13.207 36.419 1.00 96.06 102 LYS A C 1
ATOM 769 O O . LYS A 1 102 ? -19.604 -12.524 37.444 1.00 96.06 102 LYS A O 1
ATOM 774 N N . LEU A 1 103 ? -20.424 -14.259 36.255 1.00 93.75 103 LEU A N 1
ATOM 775 C CA . LEU A 1 103 ? -21.273 -14.881 37.269 1.00 93.75 103 LEU A CA 1
ATOM 776 C C . LEU A 1 103 ? -20.437 -15.676 38.287 1.00 93.75 103 LEU A C 1
ATOM 778 O O . LEU A 1 103 ? -19.250 -15.934 38.078 1.00 93.75 103 LEU A O 1
ATOM 782 N N . ALA A 1 104 ? -21.061 -16.098 39.391 1.00 90.00 104 ALA A N 1
ATOM 783 C CA . ALA A 1 104 ? -20.396 -16.877 40.444 1.00 90.00 104 ALA A CA 1
ATOM 784 C C . ALA A 1 104 ? -19.800 -18.218 39.960 1.00 90.00 104 ALA A C 1
ATOM 786 O O . ALA A 1 104 ? -18.794 -18.673 40.496 1.00 90.00 104 ALA A O 1
ATOM 787 N N . ASN A 1 105 ? -20.386 -18.829 38.929 1.00 89.69 105 ASN A N 1
ATOM 788 C CA . ASN A 1 105 ? -19.888 -20.046 38.271 1.00 89.69 105 ASN A CA 1
ATOM 789 C C . ASN A 1 105 ? -18.776 -19.767 37.231 1.00 89.69 105 ASN A C 1
ATOM 791 O O . ASN A 1 105 ? -18.325 -20.687 36.554 1.00 89.69 105 ASN A O 1
ATOM 795 N N . GLY A 1 106 ? -18.360 -18.507 37.063 1.00 89.88 106 GLY A N 1
ATOM 796 C CA . GLY A 1 106 ? -17.334 -18.084 36.113 1.00 89.88 106 GLY A CA 1
ATOM 797 C C . GLY A 1 106 ? -17.822 -17.809 34.686 1.00 89.88 106 GLY A C 1
ATOM 798 O O . GLY A 1 106 ? -17.027 -17.300 33.890 1.00 89.88 106 GLY A O 1
ATOM 799 N N . THR A 1 107 ? -19.089 -18.086 34.350 1.00 94.56 107 THR A N 1
ATOM 800 C CA . THR A 1 107 ? -19.642 -17.797 33.015 1.00 94.56 107 THR A CA 1
ATOM 801 C C . THR A 1 107 ? -19.948 -16.310 32.851 1.00 94.56 107 THR A C 1
ATOM 803 O O . THR A 1 107 ? -20.125 -15.590 33.833 1.00 94.56 107 THR A O 1
ATOM 806 N N . LEU A 1 108 ? -20.005 -15.825 31.611 1.00 95.62 108 LEU A N 1
ATOM 807 C CA . LEU A 1 108 ? -20.371 -14.439 31.323 1.00 95.62 108 LEU A CA 1
ATOM 808 C C . LEU A 1 108 ? -21.855 -14.202 31.655 1.00 95.62 108 LEU A C 1
ATOM 810 O O . LEU A 1 108 ? -22.701 -15.038 31.336 1.00 95.62 108 LEU A O 1
ATOM 814 N N . ALA A 1 109 ? -22.158 -13.101 32.340 1.00 95.75 109 ALA A N 1
ATOM 815 C CA . ALA A 1 109 ? -23.527 -12.663 32.575 1.00 95.75 109 ALA A CA 1
ATOM 816 C C . ALA A 1 109 ? -24.121 -12.089 31.273 1.00 95.75 109 ALA A C 1
ATOM 818 O O . ALA A 1 109 ? -23.368 -11.526 30.481 1.00 95.75 109 ALA A O 1
ATOM 819 N N . PRO A 1 110 ? -25.436 -12.213 31.031 1.00 95.50 110 PRO A N 1
ATOM 820 C CA . PRO A 1 110 ? -26.067 -11.614 29.855 1.00 95.50 110 PRO A CA 1
ATOM 821 C C . PRO A 1 110 ? -25.886 -10.093 29.801 1.00 95.50 110 PRO A C 1
ATOM 823 O O . PRO A 1 110 ? -25.805 -9.444 30.848 1.00 95.50 110 PRO A O 1
ATOM 826 N N . ASP A 1 111 ? -25.893 -9.521 28.602 1.00 95.56 111 ASP A N 1
ATOM 827 C CA . ASP A 1 111 ? -25.883 -8.067 28.437 1.00 95.56 111 ASP A CA 1
ATOM 828 C C . ASP A 1 111 ? -27.107 -7.433 29.106 1.00 95.56 111 ASP A C 1
ATOM 830 O O . ASP A 1 111 ? -28.211 -7.988 29.105 1.00 95.56 111 ASP A O 1
ATOM 834 N N . GLY A 1 112 ? -26.902 -6.272 29.723 1.00 95.69 112 GLY A N 1
ATOM 835 C CA . GLY A 1 112 ? -27.960 -5.556 30.422 1.00 95.69 112 GLY A CA 1
ATOM 836 C C . GLY A 1 112 ? -27.509 -4.803 31.673 1.00 95.69 112 GLY A C 1
ATOM 837 O O . GLY A 1 112 ? -26.315 -4.697 31.974 1.00 95.69 112 GLY A O 1
ATOM 838 N N . PRO A 1 113 ? -28.476 -4.226 32.405 1.00 96.38 113 PRO A N 1
ATOM 839 C CA . PRO A 1 113 ? -28.207 -3.438 33.594 1.00 96.38 113 PRO A CA 1
ATOM 840 C C . PRO A 1 113 ? -27.987 -4.314 34.836 1.00 96.38 113 PRO A C 1
ATOM 842 O O . PRO A 1 113 ? -28.731 -5.254 35.111 1.00 96.38 113 PRO A O 1
ATOM 845 N N . TYR A 1 114 ? -27.012 -3.914 35.645 1.00 96.88 114 TYR A N 1
ATOM 846 C CA . TYR A 1 114 ? -26.650 -4.516 36.923 1.00 96.88 114 TYR A CA 1
ATOM 847 C C . TYR A 1 114 ? -26.390 -3.438 37.972 1.00 96.88 114 TYR A C 1
ATOM 849 O O . TYR A 1 114 ? -26.260 -2.251 37.665 1.00 96.88 114 TYR A O 1
ATOM 857 N N . ARG A 1 115 ? -26.309 -3.837 39.242 1.00 96.44 115 ARG A N 1
ATOM 858 C CA . ARG A 1 115 ? -26.051 -2.921 40.360 1.00 96.44 115 ARG A CA 1
ATOM 859 C C . ARG A 1 115 ? -25.050 -3.514 41.329 1.00 96.44 115 ARG A C 1
ATOM 861 O O . ARG A 1 115 ? -25.119 -4.694 41.667 1.00 96.44 115 ARG A O 1
ATOM 868 N N . PHE A 1 116 ? -24.157 -2.675 41.838 1.00 97.06 116 PHE A N 1
ATOM 869 C CA . PHE A 1 116 ? -23.355 -3.050 42.993 1.00 97.06 116 PHE A CA 1
ATOM 870 C C . PHE A 1 116 ? -24.200 -3.018 44.267 1.00 97.06 116 PHE A C 1
ATOM 872 O O . PHE A 1 116 ? -25.021 -2.122 44.473 1.00 97.06 116 PHE A O 1
ATOM 879 N N . ALA A 1 117 ? -23.926 -3.944 45.176 1.00 95.12 117 ALA A N 1
ATOM 880 C CA . ALA A 1 117 ? -24.363 -3.865 46.557 1.00 95.12 117 ALA A CA 1
ATOM 881 C C . ALA A 1 117 ? -23.209 -4.213 47.498 1.00 95.12 117 ALA A C 1
ATOM 883 O O . ALA A 1 117 ? -22.320 -4.990 47.160 1.00 95.12 117 ALA A O 1
ATOM 884 N N . ILE A 1 118 ? -23.220 -3.633 48.691 1.00 94.56 118 ILE A N 1
ATOM 885 C CA . ILE A 1 118 ? -22.205 -3.853 49.718 1.00 94.56 118 ILE A CA 1
ATOM 886 C C . ILE A 1 118 ? -22.904 -4.471 50.925 1.00 94.56 118 ILE A C 1
ATOM 888 O O . ILE A 1 118 ? -23.731 -3.815 51.553 1.00 94.56 118 ILE A O 1
ATOM 892 N N . SER A 1 119 ? -22.572 -5.719 51.248 1.00 93.50 119 SER A N 1
ATOM 893 C CA . SER A 1 119 ? -22.970 -6.368 52.500 1.00 93.50 119 SER A CA 1
ATOM 894 C C . SER A 1 119 ? -21.934 -6.063 53.577 1.00 93.50 119 SER A C 1
ATOM 896 O O . SER A 1 119 ? -20.751 -6.363 53.399 1.00 93.50 119 SER A O 1
ATOM 898 N N . LEU A 1 120 ? -22.371 -5.448 54.674 1.00 91.25 120 LEU A N 1
ATOM 899 C CA . LEU A 1 120 ? -21.556 -5.087 55.830 1.00 91.25 120 LEU A CA 1
ATOM 900 C C . LEU A 1 120 ? -21.863 -6.044 56.982 1.00 91.25 120 LEU A C 1
ATOM 902 O O . LEU A 1 120 ? -22.975 -6.039 57.513 1.00 91.25 120 LEU A O 1
ATOM 906 N N . LYS A 1 121 ? -20.884 -6.873 57.359 1.00 88.88 121 LYS A N 1
ATOM 907 C CA . LYS A 1 121 ? -21.091 -7.978 58.304 1.00 88.88 121 LYS A CA 1
ATOM 908 C C . LYS A 1 121 ? -21.392 -7.485 59.718 1.00 88.88 121 LYS A C 1
ATOM 910 O O . LYS A 1 121 ? -22.296 -8.008 60.349 1.00 88.88 121 LYS A O 1
ATOM 915 N N . GLN A 1 122 ? -20.651 -6.496 60.220 1.00 86.12 122 GLN A N 1
ATOM 916 C CA . GLN A 1 122 ? -20.807 -6.020 61.604 1.00 86.12 122 GLN A CA 1
ATOM 917 C C . GLN A 1 122 ? -22.046 -5.142 61.791 1.00 86.12 122 GLN A C 1
ATOM 919 O O . GLN A 1 122 ? -22.515 -4.959 62.909 1.00 86.12 122 GLN A O 1
ATOM 924 N N . GLN A 1 123 ? -22.556 -4.576 60.700 1.00 83.75 123 GLN A N 1
ATOM 925 C CA . GLN A 1 123 ? -23.744 -3.725 60.699 1.00 83.75 123 GLN A CA 1
ATOM 926 C C . GLN A 1 123 ? -25.006 -4.458 60.239 1.00 83.75 123 GLN A C 1
ATOM 928 O O . GLN A 1 123 ? -26.059 -3.828 60.179 1.00 83.75 123 GLN A O 1
ATOM 933 N N . GLU A 1 124 ? -24.891 -5.743 59.878 1.00 85.94 124 GLU A N 1
ATOM 934 C CA . GLU A 1 124 ? -25.987 -6.607 59.414 1.00 85.94 124 GLU A CA 1
ATOM 935 C C . GLU A 1 124 ? -26.863 -5.944 58.338 1.00 85.94 124 GLU A C 1
ATOM 937 O O . GLU A 1 124 ? -28.091 -6.032 58.342 1.00 85.94 124 GLU A O 1
ATOM 942 N N . ARG A 1 125 ? -26.224 -5.232 57.400 1.00 87.38 125 ARG A N 1
ATOM 943 C CA . ARG A 1 125 ? -26.922 -4.413 56.403 1.00 87.38 125 ARG A CA 1
ATOM 944 C C . ARG A 1 125 ? -26.330 -4.576 55.013 1.00 87.38 125 ARG A C 1
ATOM 946 O O . ARG A 1 125 ? -25.113 -4.583 54.837 1.00 87.38 125 ARG A O 1
ATOM 953 N N . ILE A 1 126 ? -27.211 -4.610 54.015 1.00 89.56 126 ILE A N 1
ATOM 954 C CA . ILE A 1 126 ? -26.859 -4.519 52.597 1.00 89.56 126 ILE A CA 1
ATOM 955 C C . ILE A 1 126 ? -27.196 -3.115 52.096 1.00 89.56 126 ILE A C 1
ATOM 957 O O . ILE A 1 126 ? -28.300 -2.611 52.308 1.00 89.56 126 ILE A O 1
ATOM 961 N N . ILE A 1 127 ? -26.238 -2.475 51.432 1.00 90.56 127 ILE A N 1
ATOM 962 C CA . ILE A 1 127 ? -26.397 -1.153 50.826 1.00 90.56 127 ILE A CA 1
ATOM 963 C C . ILE A 1 127 ? -26.310 -1.312 49.315 1.00 90.56 127 ILE A C 1
ATOM 965 O O . ILE A 1 127 ? -25.267 -1.705 48.798 1.00 90.56 127 ILE A O 1
ATOM 969 N N . ARG A 1 128 ? -27.394 -0.997 48.606 1.00 91.50 128 ARG A N 1
ATOM 970 C CA . ARG A 1 128 ? -27.420 -0.987 47.139 1.00 91.50 128 ARG A CA 1
ATOM 971 C C . ARG A 1 128 ? -26.901 0.343 46.619 1.00 91.50 128 ARG A C 1
ATOM 973 O O . ARG A 1 128 ? -27.276 1.396 47.131 1.00 91.50 128 ARG A O 1
ATOM 980 N N . ILE A 1 129 ? -26.054 0.282 45.601 1.00 93.06 129 ILE A N 1
ATOM 981 C CA . ILE A 1 129 ? -25.590 1.469 44.894 1.00 93.06 129 ILE A CA 1
ATOM 982 C C . ILE A 1 129 ? -26.672 1.863 43.871 1.00 93.06 129 ILE A C 1
ATOM 984 O O . ILE A 1 129 ? -27.051 1.024 43.047 1.00 93.06 129 ILE A O 1
ATOM 988 N N . PRO A 1 130 ? -27.222 3.093 43.940 1.00 88.19 130 PRO A N 1
ATOM 989 C CA . PRO A 1 130 ? -28.312 3.521 43.059 1.00 88.19 130 PRO A CA 1
ATOM 990 C C . PRO A 1 130 ? -27.913 3.653 41.589 1.00 88.19 130 PRO A C 1
ATOM 992 O O . PRO A 1 130 ? -28.774 3.529 40.721 1.00 88.19 130 PRO A O 1
ATOM 995 N N . ASP A 1 131 ? -26.636 3.885 41.303 1.00 90.69 131 ASP A N 1
ATOM 996 C CA . ASP A 1 131 ? -26.152 4.036 39.934 1.00 90.69 131 ASP A CA 1
ATOM 997 C C . ASP A 1 131 ? -25.993 2.652 39.285 1.00 90.69 131 ASP A C 1
ATOM 999 O O . ASP A 1 131 ? -25.237 1.818 39.801 1.00 90.69 131 ASP A O 1
ATOM 1003 N N . PRO A 1 132 ? -26.723 2.362 38.191 1.00 93.75 132 PRO A N 1
ATOM 1004 C CA . PRO A 1 132 ? -26.572 1.101 37.489 1.00 93.75 132 PRO A CA 1
ATOM 1005 C C . PRO A 1 132 ? -25.259 1.070 36.705 1.00 93.75 132 PRO A C 1
ATOM 1007 O O . PRO A 1 132 ? -24.704 2.099 36.315 1.00 93.75 132 PRO A O 1
ATOM 1010 N N . ILE A 1 133 ? -24.804 -0.144 36.428 1.00 96.38 133 ILE A N 1
ATOM 1011 C CA . ILE A 1 133 ? -23.770 -0.433 35.440 1.00 96.38 133 ILE A CA 1
ATOM 1012 C C . ILE A 1 133 ? -24.391 -1.244 34.310 1.00 96.38 133 ILE A C 1
ATOM 1014 O O . ILE A 1 133 ? -25.294 -2.036 34.552 1.00 96.38 133 ILE A O 1
ATOM 1018 N N . ILE A 1 134 ? -23.924 -1.051 33.087 1.00 96.81 134 ILE A N 1
ATOM 1019 C CA . ILE A 1 134 ? -24.391 -1.761 31.902 1.00 96.81 134 ILE A CA 1
ATOM 1020 C C . ILE A 1 134 ? -23.255 -2.664 31.437 1.00 96.81 134 ILE A C 1
ATOM 1022 O O . ILE A 1 134 ? -22.169 -2.177 31.109 1.00 96.81 134 ILE A O 1
ATOM 1026 N N . LEU A 1 135 ? -23.515 -3.968 31.455 1.00 97.38 135 LEU A N 1
ATOM 1027 C CA . LEU A 1 135 ? -22.685 -4.950 30.779 1.00 97.38 135 LEU A CA 1
ATOM 1028 C C . LEU A 1 135 ? -23.128 -5.007 29.321 1.00 97.38 135 LEU A C 1
ATOM 1030 O O . LEU A 1 135 ? -24.308 -5.213 29.048 1.00 97.38 135 LEU A O 1
ATOM 1034 N N . ASP A 1 136 ? -22.177 -4.796 28.430 1.00 96.62 136 ASP A N 1
ATOM 1035 C CA . ASP A 1 136 ? -22.372 -4.810 26.989 1.00 96.62 136 ASP A CA 1
ATOM 1036 C C . ASP A 1 136 ? -21.174 -5.533 26.370 1.00 96.62 136 ASP A C 1
ATOM 1038 O O . ASP A 1 136 ? -20.101 -4.953 26.212 1.00 96.62 136 ASP A O 1
ATOM 1042 N N . ALA A 1 137 ? -21.306 -6.837 26.149 1.00 95.81 137 ALA A N 1
ATOM 1043 C CA . ALA A 1 137 ? -20.253 -7.701 25.631 1.00 95.81 137 ALA A CA 1
ATOM 1044 C C . ALA A 1 137 ? -20.412 -8.011 24.134 1.00 95.81 137 ALA A C 1
ATOM 1046 O O . ALA A 1 137 ? -19.569 -8.729 23.584 1.00 95.81 137 ALA A O 1
ATOM 1047 N N . THR A 1 138 ? -21.463 -7.497 23.494 1.00 95.25 138 THR A N 1
ATOM 1048 C CA . THR A 1 138 ? -21.790 -7.750 22.089 1.00 95.25 138 THR A CA 1
ATOM 1049 C C . THR A 1 138 ? -21.191 -6.653 21.203 1.00 95.25 138 THR A C 1
ATOM 1051 O O . THR A 1 138 ? -21.539 -5.493 21.368 1.00 95.25 138 THR A O 1
ATOM 1054 N N . PRO A 1 139 ? -20.277 -6.968 20.264 1.00 95.00 139 PRO A N 1
ATOM 1055 C CA . PRO A 1 139 ? -19.755 -5.966 19.335 1.00 95.00 139 PRO A CA 1
ATOM 1056 C C . PRO A 1 139 ? -20.824 -5.447 18.359 1.00 95.00 139 PRO A C 1
ATOM 1058 O O . PRO A 1 139 ? -21.689 -6.228 17.958 1.00 95.00 139 PRO A O 1
ATOM 1061 N N . PRO A 1 140 ? -20.717 -4.185 17.901 1.00 96.12 140 PRO A N 1
ATOM 1062 C CA . PRO A 1 140 ? -21.666 -3.605 16.956 1.00 96.12 140 PRO A CA 1
ATOM 1063 C C . PRO A 1 140 ? -21.543 -4.247 15.570 1.00 96.12 140 PRO A C 1
ATOM 1065 O O . PRO A 1 140 ? -20.440 -4.576 15.119 1.00 96.12 140 PRO A O 1
ATOM 1068 N N . THR A 1 141 ? -22.651 -4.342 14.839 1.00 96.19 141 THR A N 1
ATOM 1069 C CA . THR A 1 141 ? -22.641 -4.758 13.430 1.00 96.19 141 THR A CA 1
ATOM 1070 C C . THR A 1 141 ? -22.445 -3.536 12.543 1.00 96.19 141 THR A C 1
ATOM 1072 O O . THR A 1 141 ? -23.191 -2.566 12.651 1.00 96.19 141 THR A O 1
ATOM 1075 N N . VAL A 1 142 ? -21.458 -3.569 11.641 1.00 94.75 142 VAL A N 1
ATOM 1076 C CA . VAL A 1 142 ? -21.149 -2.440 10.749 1.00 94.75 142 VAL A CA 1
ATOM 1077 C C . VAL A 1 142 ? -21.169 -2.871 9.289 1.00 94.75 142 VAL A C 1
ATOM 1079 O O . VAL A 1 142 ? -20.451 -3.782 8.881 1.00 94.75 142 VAL A O 1
ATOM 1082 N N . GLU A 1 143 ? -21.936 -2.144 8.486 1.00 93.31 143 GLU A N 1
ATOM 1083 C CA . GLU A 1 143 ? -21.978 -2.255 7.035 1.00 93.31 143 GLU A CA 1
ATOM 1084 C C . GLU A 1 143 ? -21.170 -1.125 6.388 1.00 93.31 143 GLU A C 1
ATOM 1086 O O . GLU A 1 143 ? -21.239 0.037 6.801 1.00 93.31 143 GLU A O 1
ATOM 1091 N N . SER A 1 144 ? -20.411 -1.462 5.345 1.00 90.19 144 SER A N 1
ATOM 1092 C CA . SER A 1 144 ? -19.563 -0.527 4.604 1.00 90.19 144 SER A CA 1
ATOM 1093 C C . SER A 1 144 ? -19.913 -0.560 3.124 1.00 90.19 144 SER A C 1
ATOM 1095 O O . SER A 1 144 ? -19.793 -1.600 2.479 1.00 90.19 144 SER A O 1
ATOM 1097 N N . THR A 1 145 ? -20.276 0.589 2.558 1.00 87.62 145 THR A N 1
ATOM 1098 C CA . THR A 1 145 ? -20.476 0.746 1.113 1.00 87.62 145 THR A CA 1
ATOM 1099 C C . THR A 1 145 ? -19.304 1.524 0.527 1.00 87.62 145 THR A C 1
ATOM 1101 O O . THR A 1 145 ? -19.224 2.746 0.674 1.00 87.62 145 THR A O 1
ATOM 1104 N N . ALA A 1 146 ? -18.399 0.807 -0.132 1.00 82.50 146 ALA A N 1
ATOM 1105 C CA . ALA A 1 146 ? -17.243 1.352 -0.836 1.00 82.50 146 ALA A CA 1
ATOM 1106 C C . ALA A 1 146 ? -17.151 0.720 -2.230 1.00 82.50 146 ALA A C 1
ATOM 1108 O O . ALA A 1 146 ? -17.525 -0.441 -2.418 1.00 82.50 146 ALA A O 1
ATOM 1109 N N . LYS A 1 147 ? -16.676 1.481 -3.221 1.00 81.44 147 LYS A N 1
ATOM 1110 C CA . LYS A 1 147 ? -16.488 0.949 -4.575 1.00 81.44 147 LYS A CA 1
ATOM 1111 C C . LYS A 1 147 ? -15.135 0.228 -4.646 1.00 81.44 147 LYS A C 1
ATOM 1113 O O . LYS A 1 147 ? -14.132 0.807 -4.235 1.00 81.44 147 LYS A O 1
ATOM 1118 N N . PRO A 1 148 ? -15.075 -1.005 -5.172 1.00 79.44 148 PRO A N 1
ATOM 1119 C CA . PRO A 1 148 ? -13.815 -1.722 -5.320 1.00 79.44 148 PRO A CA 1
ATOM 1120 C C . PRO A 1 148 ? -12.898 -1.067 -6.359 1.00 79.44 148 PRO A C 1
ATOM 1122 O O . PRO A 1 148 ? -13.376 -0.527 -7.358 1.00 79.44 148 PRO A O 1
ATOM 1125 N N . GLY A 1 149 ? -11.581 -1.149 -6.136 1.00 75.31 149 GLY A N 1
ATOM 1126 C CA . GLY A 1 149 ? -10.564 -0.763 -7.121 1.00 75.31 149 GLY A CA 1
ATOM 1127 C C . GLY A 1 149 ? -10.550 0.727 -7.475 1.00 75.31 149 GLY A C 1
ATOM 1128 O O . GLY A 1 149 ? -10.249 1.085 -8.619 1.00 75.31 149 GLY A O 1
ATOM 1129 N N . GLN A 1 150 ? -10.917 1.595 -6.528 1.00 87.12 150 GLN A N 1
ATOM 1130 C CA . GLN A 1 150 ? -10.932 3.036 -6.757 1.00 87.12 150 GLN A CA 1
ATOM 1131 C C . GLN A 1 150 ? -9.529 3.611 -6.919 1.00 87.12 150 GLN A C 1
ATOM 1133 O O . GLN A 1 150 ? -8.555 3.162 -6.311 1.00 87.12 150 GLN A O 1
ATOM 1138 N N . ARG A 1 151 ? -9.463 4.646 -7.757 1.00 90.50 151 ARG A N 1
ATOM 1139 C CA . ARG A 1 151 ? -8.253 5.401 -8.037 1.00 90.50 151 ARG A CA 1
ATOM 1140 C C . ARG A 1 151 ? -8.506 6.874 -7.847 1.00 90.50 151 ARG A C 1
ATOM 1142 O O . ARG A 1 151 ? -9.537 7.369 -8.301 1.00 90.50 151 ARG A O 1
ATOM 1149 N N . ILE A 1 152 ? -7.555 7.538 -7.213 1.00 92.62 152 ILE A N 1
ATOM 1150 C CA . ILE A 1 152 ? -7.600 8.972 -6.968 1.00 92.62 152 ILE A CA 1
ATOM 1151 C C . ILE A 1 152 ? -6.253 9.602 -7.301 1.00 92.62 152 ILE A C 1
ATOM 1153 O O . ILE A 1 152 ? -5.214 8.960 -7.191 1.00 92.62 152 ILE A O 1
ATOM 1157 N N . SER A 1 153 ? -6.279 10.865 -7.694 1.00 92.19 153 SER A N 1
ATOM 1158 C CA . SER A 1 153 ? -5.116 11.712 -7.892 1.00 92.19 153 SER A CA 1
ATOM 1159 C C . SER A 1 153 ? -5.226 12.887 -6.926 1.00 92.19 153 SER A C 1
ATOM 1161 O O . SER A 1 153 ? -6.219 13.619 -6.985 1.00 92.19 153 SER A O 1
ATOM 1163 N N . PRO A 1 154 ? -4.227 13.106 -6.058 1.00 90.62 154 PRO A N 1
ATOM 1164 C CA . PRO A 1 154 ? -4.247 14.208 -5.110 1.00 90.62 154 PRO A CA 1
ATOM 1165 C C . PRO A 1 154 ? -4.461 15.553 -5.814 1.00 90.62 154 PRO A C 1
ATOM 1167 O O . PRO A 1 154 ? -3.873 15.813 -6.868 1.00 90.62 154 PRO A O 1
ATOM 1170 N N . GLY A 1 155 ? -5.311 16.401 -5.231 1.00 86.44 155 GLY A N 1
ATOM 1171 C CA . GLY A 1 155 ? -5.610 17.743 -5.740 1.00 86.44 155 GLY A CA 1
ATOM 1172 C C . GLY A 1 155 ? -6.591 17.815 -6.916 1.00 86.44 155 GLY A C 1
ATOM 1173 O O . GLY A 1 155 ? -6.870 18.918 -7.377 1.00 86.44 155 GLY A O 1
ATOM 1174 N N . LEU A 1 156 ? -7.118 16.686 -7.406 1.00 89.38 156 LEU A N 1
ATOM 1175 C CA . LEU A 1 156 ? -8.248 16.698 -8.339 1.00 89.38 156 LEU A CA 1
ATOM 1176 C C . LEU A 1 156 ? -9.587 16.830 -7.603 1.00 89.38 156 LEU A C 1
ATOM 1178 O O . LEU A 1 156 ? -9.714 16.468 -6.436 1.00 89.38 156 LEU A O 1
ATOM 1182 N N . ASP A 1 157 ? -10.606 17.297 -8.319 1.00 86.94 157 ASP A N 1
ATOM 1183 C CA . ASP A 1 157 ? -11.957 17.416 -7.780 1.00 86.94 157 ASP A CA 1
ATOM 1184 C C . ASP A 1 157 ? -12.762 16.110 -7.906 1.00 86.94 157 ASP A C 1
ATOM 1186 O O . ASP A 1 157 ? -12.545 15.266 -8.786 1.00 86.94 157 ASP A O 1
ATOM 1190 N N . GLY A 1 158 ? -13.761 15.970 -7.033 1.00 87.38 158 GLY A N 1
ATOM 1191 C CA . GLY A 1 158 ? -14.753 14.898 -7.086 1.00 87.38 158 GLY A CA 1
ATOM 1192 C C . GLY A 1 158 ? -14.160 13.493 -6.933 1.00 87.38 158 GLY A C 1
ATOM 1193 O O . GLY A 1 158 ? -13.184 13.269 -6.221 1.00 87.38 158 GLY A O 1
ATOM 1194 N N . ALA A 1 159 ? -14.761 12.517 -7.621 1.00 86.19 159 ALA A N 1
ATOM 1195 C CA . ALA A 1 159 ? -14.375 11.106 -7.508 1.00 86.19 159 ALA A CA 1
ATOM 1196 C C . ALA A 1 159 ? -12.954 10.800 -8.019 1.00 86.19 159 ALA A C 1
ATOM 1198 O O . ALA A 1 159 ? -12.442 9.716 -7.754 1.00 86.19 159 ALA A O 1
ATOM 1199 N N . ALA A 1 160 ? -12.340 11.726 -8.765 1.00 89.38 160 ALA A N 1
ATOM 1200 C CA . ALA A 1 160 ? -10.979 11.586 -9.262 1.00 89.38 160 ALA A CA 1
ATOM 1201 C C . ALA A 1 160 ? -9.923 12.037 -8.247 1.00 89.38 160 ALA A C 1
ATOM 1203 O O . ALA A 1 160 ? -8.767 11.686 -8.437 1.00 89.38 160 ALA A O 1
ATOM 1204 N N . GLY A 1 161 ? -10.279 12.779 -7.191 1.00 90.12 161 GLY A N 1
ATOM 1205 C CA . GLY A 1 161 ? -9.328 13.185 -6.147 1.00 90.12 161 GLY A CA 1
ATOM 1206 C C . GLY A 1 161 ? -9.694 12.772 -4.730 1.00 90.12 161 GLY A C 1
ATOM 1207 O O . GLY A 1 161 ? -8.840 12.818 -3.847 1.00 90.12 161 GLY A O 1
ATOM 1208 N N . THR A 1 162 ? -10.918 12.291 -4.512 1.00 91.00 162 THR A N 1
ATOM 1209 C CA . THR A 1 162 ? -11.380 11.871 -3.190 1.00 91.00 162 THR A CA 1
ATOM 1210 C C . THR A 1 162 ? -11.948 10.459 -3.220 1.00 91.00 162 THR A C 1
ATOM 1212 O O . THR A 1 162 ? -12.864 10.139 -3.981 1.00 91.00 162 THR A O 1
ATOM 1215 N N . TYR A 1 163 ? -11.415 9.611 -2.344 1.00 92.12 163 TYR A N 1
ATOM 1216 C CA . TYR A 1 163 ? -11.984 8.312 -2.021 1.00 92.12 163 TYR A CA 1
ATOM 1217 C C . TYR A 1 163 ? -13.082 8.511 -0.980 1.00 92.12 163 TYR A C 1
ATOM 1219 O O . TYR A 1 163 ? -12.837 9.146 0.043 1.00 92.12 163 TYR A O 1
ATOM 1227 N N . ALA A 1 164 ? -14.280 7.985 -1.228 1.00 89.81 164 ALA A N 1
ATOM 1228 C CA . ALA A 1 164 ? -15.433 8.173 -0.354 1.00 89.81 164 ALA A CA 1
ATOM 1229 C C . ALA A 1 164 ? -16.165 6.853 -0.114 1.00 89.81 164 ALA A C 1
ATOM 1231 O O . ALA A 1 164 ? -16.382 6.068 -1.041 1.00 89.81 164 ALA A O 1
ATOM 1232 N N . PHE A 1 165 ? -16.575 6.630 1.131 1.00 90.50 165 PHE A N 1
ATOM 1233 C CA . PHE A 1 165 ? -17.358 5.467 1.529 1.00 90.50 165 PHE A CA 1
ATOM 1234 C C . PHE A 1 165 ? -18.298 5.806 2.683 1.00 90.50 165 PHE A C 1
ATOM 1236 O O . PHE A 1 165 ? -18.063 6.730 3.459 1.00 90.50 165 PHE A O 1
ATOM 1243 N N . THR A 1 166 ? -19.390 5.054 2.793 1.00 92.12 166 THR A N 1
ATOM 1244 C CA . THR A 1 166 ? -20.365 5.221 3.878 1.00 92.12 166 THR A CA 1
ATOM 1245 C C . THR A 1 166 ? -20.325 4.020 4.804 1.00 92.12 166 THR A C 1
ATOM 1247 O O . THR A 1 166 ? -20.322 2.878 4.346 1.00 92.12 166 THR A O 1
ATOM 1250 N N . LEU A 1 167 ? -20.332 4.297 6.104 1.00 93.81 167 LEU A N 1
ATOM 1251 C CA . LEU A 1 167 ? -20.485 3.314 7.165 1.00 93.81 167 LEU A CA 1
ATOM 1252 C C . LEU A 1 167 ? -21.858 3.462 7.811 1.00 93.81 167 LEU A C 1
ATOM 1254 O O . LEU A 1 167 ? -22.299 4.586 8.066 1.00 93.81 167 LEU A O 1
ATOM 1258 N N . SER A 1 168 ? -22.508 2.337 8.094 1.00 95.94 168 SER A N 1
ATOM 1259 C CA . SER A 1 168 ? -23.736 2.267 8.892 1.00 95.94 168 SER A CA 1
ATOM 1260 C C . SER A 1 168 ? -23.584 1.193 9.963 1.00 95.94 168 SER A C 1
ATOM 1262 O O . SER A 1 168 ? -23.058 0.125 9.676 1.00 95.94 168 SER A O 1
ATOM 1264 N N . ALA A 1 169 ? -24.016 1.480 11.185 1.00 96.94 169 ALA A N 1
ATOM 1265 C CA . ALA A 1 169 ? -24.004 0.562 12.314 1.00 96.94 169 ALA A CA 1
ATOM 1266 C C . ALA A 1 169 ? -25.423 0.367 12.864 1.00 96.94 169 ALA A C 1
ATOM 1268 O O . ALA A 1 169 ? -26.258 1.273 12.780 1.00 96.94 169 ALA A O 1
ATOM 1269 N N . ASP A 1 170 ? -25.680 -0.803 13.442 1.00 96.69 170 ASP A N 1
ATOM 1270 C CA . ASP A 1 170 ? -26.929 -1.127 14.143 1.00 96.69 170 ASP A CA 1
ATOM 1271 C C . ASP A 1 170 ? -27.148 -0.264 15.400 1.00 96.69 170 ASP A C 1
ATOM 1273 O O . ASP A 1 170 ? -28.285 0.045 15.766 1.00 96.69 170 ASP A O 1
ATOM 1277 N N . GLU A 1 171 ? -26.072 0.241 16.000 1.00 95.38 171 GLU A N 1
ATOM 1278 C CA . GLU A 1 171 ? -26.107 1.143 17.150 1.00 95.38 171 GLU A CA 1
ATOM 1279 C C . GLU A 1 171 ? -25.179 2.371 17.015 1.00 95.38 171 GLU A C 1
ATOM 1281 O O . GLU A 1 171 ? -24.335 2.441 16.118 1.00 95.38 171 GLU A O 1
ATOM 1286 N N . PRO A 1 172 ? -25.324 3.406 17.870 1.00 96.25 172 PRO A N 1
ATOM 1287 C CA . PRO A 1 172 ? -24.418 4.549 17.847 1.00 96.25 172 PRO A CA 1
ATOM 1288 C C . PRO A 1 172 ? -22.983 4.166 18.237 1.00 96.25 172 PRO A C 1
ATOM 1290 O O . PRO A 1 172 ? -22.707 3.861 19.397 1.00 96.25 172 PRO A O 1
ATOM 1293 N N . VAL A 1 173 ? -22.048 4.329 17.301 1.00 96.56 173 VAL A N 1
ATOM 1294 C CA . VAL A 1 173 ? -20.616 4.044 17.478 1.00 96.56 173 VAL A CA 1
ATOM 1295 C C . VAL A 1 173 ? -19.760 5.281 17.215 1.00 96.56 173 VAL A C 1
ATOM 1297 O O . VAL A 1 173 ? -20.216 6.291 16.677 1.00 96.56 173 VAL A O 1
ATOM 1300 N N . ARG A 1 174 ? -18.484 5.218 17.593 1.00 94.88 174 ARG A N 1
ATOM 1301 C CA . ARG A 1 174 ? -17.451 6.152 17.140 1.00 94.88 174 ARG A CA 1
ATOM 1302 C C . ARG A 1 174 ? -16.698 5.545 15.969 1.00 94.88 174 ARG A C 1
ATOM 1304 O O . ARG A 1 174 ? -15.859 4.669 16.170 1.00 94.88 174 ARG A O 1
ATOM 1311 N N . PHE A 1 175 ? -16.973 6.047 14.770 1.00 93.44 175 PHE A N 1
ATOM 1312 C CA . PHE A 1 175 ? -16.220 5.692 13.571 1.00 93.44 175 PHE A CA 1
ATOM 1313 C C . PHE A 1 175 ? -14.899 6.454 13.499 1.00 93.44 175 PHE A C 1
ATOM 1315 O O . PHE A 1 175 ? -14.889 7.675 13.666 1.00 93.44 175 PHE A O 1
ATOM 1322 N N . ARG A 1 176 ? -13.814 5.744 13.185 1.00 90.94 176 ARG A N 1
ATOM 1323 C CA . ARG A 1 176 ? -12.477 6.294 12.946 1.00 90.94 176 ARG A CA 1
ATOM 1324 C C . ARG A 1 176 ? -11.905 5.759 11.641 1.00 90.94 176 ARG A C 1
ATOM 1326 O O . ARG A 1 176 ? -11.763 4.546 11.503 1.00 90.94 176 ARG A O 1
ATOM 1333 N N . LEU A 1 177 ? -11.505 6.660 10.750 1.00 91.56 177 LEU A N 1
ATOM 1334 C CA . LEU A 1 177 ? -10.698 6.357 9.567 1.00 91.56 177 LEU A CA 1
ATOM 1335 C C . LEU A 1 177 ? -9.222 6.150 9.947 1.00 91.56 177 LEU A C 1
ATOM 1337 O O . LEU A 1 177 ? -8.657 6.973 10.669 1.00 91.56 177 LEU A O 1
ATOM 1341 N N . ASP A 1 178 ? -8.600 5.099 9.413 1.00 91.00 178 ASP A N 1
ATOM 1342 C CA . ASP A 1 178 ? -7.151 4.881 9.434 1.00 91.00 178 ASP A CA 1
ATOM 1343 C C . ASP A 1 178 ? -6.680 4.581 7.997 1.00 91.00 178 ASP A C 1
ATOM 1345 O O . ASP A 1 178 ? -7.195 3.667 7.356 1.00 91.00 178 ASP A O 1
ATOM 1349 N N . VAL A 1 179 ? -5.671 5.301 7.502 1.00 92.94 179 VAL A N 1
ATOM 1350 C CA . VAL A 1 179 ? -5.048 5.029 6.195 1.00 92.94 179 VAL A CA 1
ATOM 1351 C C . VAL A 1 179 ? -3.631 4.529 6.400 1.00 92.94 179 VAL A C 1
ATOM 1353 O O . VAL A 1 179 ? -2.862 5.122 7.165 1.00 92.94 179 VAL A O 1
ATOM 1356 N N . ARG A 1 180 ? -3.287 3.436 5.720 1.00 92.12 180 ARG A N 1
ATOM 1357 C CA . ARG A 1 180 ? -1.985 2.779 5.828 1.00 92.12 180 ARG A CA 1
ATOM 1358 C C . ARG A 1 180 ? -1.342 2.600 4.462 1.00 92.12 180 ARG A C 1
ATOM 1360 O O . ARG A 1 180 ? -2.036 2.311 3.493 1.00 92.12 180 ARG A O 1
ATOM 1367 N N . GLN A 1 181 ? -0.024 2.717 4.407 1.00 90.00 181 GLN A N 1
ATOM 1368 C CA . GLN A 1 181 ? 0.771 2.290 3.260 1.00 90.00 181 GLN A CA 1
ATOM 1369 C C . GLN A 1 181 ? 1.462 0.975 3.598 1.00 90.00 181 GLN A C 1
ATOM 1371 O O . GLN A 1 181 ? 1.936 0.794 4.721 1.00 90.00 181 GLN A O 1
ATOM 1376 N N . ILE A 1 182 ? 1.503 0.058 2.635 1.00 84.88 182 ILE A N 1
ATOM 1377 C CA . ILE A 1 182 ? 2.294 -1.161 2.767 1.00 84.88 182 ILE A CA 1
ATOM 1378 C C . ILE A 1 182 ? 3.668 -0.934 2.162 1.00 84.88 182 ILE A C 1
ATOM 1380 O O . ILE A 1 182 ? 3.811 -0.605 0.986 1.00 84.88 182 ILE A O 1
ATOM 1384 N N . GLU A 1 183 ? 4.685 -1.119 2.988 1.00 81.12 183 GLU A N 1
ATOM 1385 C CA . GLU A 1 183 ? 6.071 -1.112 2.560 1.00 81.12 183 GLU A CA 1
ATOM 1386 C C . GLU A 1 183 ? 6.418 -2.411 1.814 1.00 81.12 183 GLU A C 1
ATOM 1388 O O . GLU A 1 183 ? 5.813 -3.455 2.070 1.00 81.12 183 GLU A O 1
ATOM 1393 N N . PRO A 1 184 ? 7.464 -2.418 0.967 1.00 72.62 184 PRO A N 1
ATOM 1394 C CA . PRO A 1 184 ? 7.956 -3.641 0.321 1.00 72.62 184 PRO A CA 1
ATOM 1395 C C . PRO A 1 184 ? 8.359 -4.756 1.299 1.00 72.62 184 PRO A C 1
ATOM 1397 O O . PRO A 1 184 ? 8.398 -5.924 0.927 1.00 72.62 184 PRO A O 1
ATOM 1400 N N . SER A 1 185 ? 8.655 -4.404 2.554 1.00 74.56 185 SER A N 1
ATOM 1401 C CA . SER A 1 185 ? 8.912 -5.342 3.653 1.00 74.56 185 SER A CA 1
ATOM 1402 C C . SER A 1 185 ? 7.660 -6.112 4.106 1.00 74.56 185 SER A C 1
ATOM 1404 O O . SER A 1 185 ? 7.772 -7.058 4.883 1.00 74.56 185 SER A O 1
ATOM 1406 N N . GLY A 1 186 ? 6.471 -5.692 3.664 1.00 73.69 186 GLY A N 1
ATOM 1407 C CA . GLY A 1 186 ? 5.175 -6.131 4.176 1.00 73.69 186 GLY A CA 1
ATOM 1408 C C . GLY A 1 186 ? 4.727 -5.383 5.436 1.00 73.69 186 GLY A C 1
ATOM 1409 O O . GLY A 1 186 ? 3.631 -5.638 5.935 1.00 73.69 186 GLY A O 1
ATOM 1410 N N . ALA A 1 187 ? 5.539 -4.460 5.966 1.00 81.56 187 ALA A N 1
ATOM 1411 C CA . ALA A 1 187 ? 5.148 -3.631 7.099 1.00 81.56 187 ALA A CA 1
ATOM 1412 C C . ALA A 1 187 ? 4.070 -2.616 6.688 1.00 81.56 187 ALA A C 1
ATOM 1414 O O . ALA A 1 187 ? 4.138 -2.018 5.618 1.00 81.56 187 ALA A O 1
ATOM 1415 N N . ALA A 1 188 ? 3.086 -2.399 7.561 1.00 85.75 188 ALA A N 1
ATOM 1416 C CA . ALA A 1 188 ? 2.059 -1.383 7.366 1.00 85.75 188 ALA A CA 1
ATOM 1417 C C . ALA A 1 188 ? 2.400 -0.125 8.175 1.00 85.75 188 ALA A C 1
ATOM 1419 O O . ALA A 1 188 ? 2.421 -0.169 9.409 1.00 85.75 188 ALA A O 1
ATOM 1420 N N . SER A 1 189 ? 2.615 1.000 7.499 1.00 88.19 189 SER A N 1
ATOM 1421 C CA . SER A 1 189 ? 2.834 2.302 8.128 1.00 88.19 189 SER A CA 1
ATOM 1422 C C . SER A 1 189 ? 1.520 3.085 8.187 1.00 88.19 189 SER A C 1
ATOM 1424 O O . SER A 1 189 ? 0.783 3.178 7.208 1.00 88.19 189 SER A O 1
ATOM 1426 N N . LEU A 1 190 ? 1.172 3.621 9.360 1.00 90.56 190 LEU A N 1
ATOM 1427 C CA . LEU A 1 190 ? -0.011 4.472 9.518 1.00 90.56 190 LEU A CA 1
ATOM 1428 C C . LEU A 1 190 ? 0.314 5.888 9.033 1.00 90.56 190 LEU A C 1
ATOM 1430 O O . LEU A 1 190 ? 1.203 6.529 9.587 1.00 90.56 190 LEU A O 1
ATOM 1434 N N . LEU A 1 191 ? -0.448 6.382 8.059 1.00 91.12 191 LEU A N 1
ATOM 1435 C CA . LEU A 1 191 ? -0.239 7.698 7.448 1.00 91.12 191 LEU A CA 1
ATOM 1436 C C . LEU A 1 191 ? -1.282 8.728 7.865 1.00 91.12 191 LEU A C 1
ATOM 1438 O O . LEU A 1 191 ? -0.954 9.893 8.098 1.00 91.12 191 LEU A O 1
ATOM 1442 N N . ARG A 1 192 ? -2.541 8.296 7.966 1.00 89.56 192 ARG A N 1
ATOM 1443 C CA . ARG A 1 192 ? -3.648 9.150 8.396 1.00 89.56 192 ARG A CA 1
ATOM 1444 C C . ARG A 1 192 ? -4.461 8.465 9.470 1.00 89.56 192 ARG A C 1
ATOM 1446 O O . ARG A 1 192 ? -4.730 7.266 9.393 1.00 89.56 192 ARG A O 1
ATOM 1453 N N . ARG A 1 193 ? -4.875 9.254 10.454 1.00 89.19 193 ARG A N 1
ATOM 1454 C CA . ARG A 1 193 ? -5.837 8.849 11.472 1.00 89.19 193 ARG A CA 1
ATOM 1455 C C . ARG A 1 193 ? -6.753 10.013 11.801 1.00 89.19 193 ARG A C 1
ATOM 1457 O O . ARG A 1 193 ? -6.297 11.126 12.024 1.00 89.19 193 ARG A O 1
ATOM 1464 N N . GLU A 1 194 ? -8.044 9.735 11.867 1.00 86.12 194 GLU A N 1
ATOM 1465 C CA . GLU A 1 194 ? -9.013 10.729 12.311 1.00 86.12 194 GLU A CA 1
ATOM 1466 C C . GLU A 1 194 ? -8.988 10.904 13.841 1.00 86.12 194 GLU A C 1
ATOM 1468 O O . GLU A 1 194 ? -8.918 9.925 14.596 1.00 86.12 194 GLU A O 1
ATOM 1473 N N . THR A 1 195 ? -9.098 12.154 14.302 1.00 82.06 195 THR A N 1
ATOM 1474 C CA . THR A 1 195 ? -9.094 12.512 15.732 1.00 82.06 195 THR A CA 1
ATOM 1475 C C . THR A 1 195 ? -10.441 12.975 16.288 1.00 82.06 195 THR A C 1
ATOM 1477 O O . THR A 1 195 ? -10.714 12.708 17.462 1.00 82.06 195 THR A O 1
ATOM 1480 N N . ASP A 1 196 ? -11.299 13.621 15.490 1.00 79.75 196 ASP A N 1
ATOM 1481 C CA . ASP A 1 196 ? -12.611 14.114 15.944 1.00 79.75 196 ASP A CA 1
ATOM 1482 C C . ASP A 1 196 ? -13.690 13.020 15.870 1.00 79.75 196 ASP A C 1
ATOM 1484 O O . ASP A 1 196 ? -14.439 12.880 14.903 1.00 79.75 196 ASP A O 1
ATOM 1488 N N . LEU A 1 197 ? -13.759 12.199 16.920 1.00 85.94 197 LEU A N 1
ATOM 1489 C CA . LEU A 1 197 ? -14.657 11.047 16.974 1.00 85.94 197 LEU A CA 1
ATOM 1490 C C . LEU A 1 197 ? -15.997 11.395 17.636 1.00 85.94 197 LEU A C 1
ATOM 1492 O O . LEU A 1 197 ? -16.101 11.473 18.867 1.00 85.94 197 LEU A O 1
ATOM 1496 N N . LYS A 1 198 ? -17.046 11.508 16.818 1.00 90.12 198 LYS A N 1
ATOM 1497 C CA . LYS A 1 198 ? -18.440 11.707 17.251 1.00 90.12 198 LYS A CA 1
ATOM 1498 C C . LYS A 1 198 ? -19.222 10.394 17.233 1.00 90.12 198 LYS A C 1
ATOM 1500 O O . LYS A 1 198 ? -18.912 9.487 16.465 1.00 90.12 198 LYS A O 1
ATOM 1505 N N . TRP A 1 199 ? -20.227 10.302 18.104 1.00 94.31 199 TRP A N 1
ATOM 1506 C CA . TRP A 1 199 ? -21.168 9.182 18.112 1.00 94.31 199 TRP A CA 1
ATOM 1507 C C . TRP A 1 199 ? -22.139 9.316 16.943 1.00 94.31 199 TRP A C 1
ATOM 1509 O O . TRP A 1 199 ? -22.798 10.348 16.822 1.00 94.31 199 TRP A O 1
ATOM 1519 N N . ALA A 1 200 ? -22.247 8.282 16.118 1.00 95.06 200 ALA A N 1
ATOM 1520 C CA . ALA A 1 200 ? -23.177 8.234 14.999 1.00 95.06 200 ALA A CA 1
ATOM 1521 C C . ALA A 1 200 ? -23.550 6.784 14.668 1.00 95.06 200 ALA A C 1
ATOM 1523 O O . ALA A 1 200 ? -22.751 5.876 14.867 1.00 95.06 200 ALA A O 1
ATOM 1524 N N . GLN A 1 201 ? -24.754 6.580 14.134 1.00 96.00 201 GLN A N 1
ATOM 1525 C CA . GLN A 1 201 ? -25.150 5.306 13.515 1.00 96.00 201 GLN A CA 1
ATOM 1526 C C . GLN A 1 201 ? -24.769 5.242 12.036 1.00 96.00 201 GLN A C 1
ATOM 1528 O O . GLN A 1 201 ? -24.639 4.164 11.479 1.00 96.00 201 GLN A O 1
ATOM 1533 N N . ARG A 1 202 ? -24.572 6.391 11.384 1.00 95.69 202 ARG A N 1
ATOM 1534 C CA . ARG A 1 202 ? -24.164 6.476 9.982 1.00 95.69 202 ARG A CA 1
ATOM 1535 C C . ARG A 1 202 ? -23.150 7.593 9.805 1.00 95.69 202 ARG A C 1
ATOM 1537 O O . ARG A 1 202 ? -23.332 8.672 10.368 1.00 95.69 202 ARG A O 1
ATOM 1544 N N . LYS A 1 203 ? -22.099 7.344 9.026 1.00 92.44 203 LYS A N 1
ATOM 1545 C CA . LYS A 1 203 ? -21.069 8.340 8.716 1.00 92.44 203 LYS A CA 1
ATOM 1546 C C . LYS A 1 203 ? -20.557 8.155 7.296 1.00 92.44 203 LYS A C 1
ATOM 1548 O O . LYS A 1 203 ? -20.214 7.047 6.896 1.00 92.44 203 LYS A O 1
ATOM 1553 N N . GLU A 1 204 ? -20.488 9.252 6.558 1.00 90.81 204 GLU A N 1
ATOM 1554 C CA . GLU A 1 204 ? -19.737 9.315 5.311 1.00 90.81 204 GLU A CA 1
ATOM 1555 C C . GLU A 1 204 ? -18.296 9.717 5.627 1.00 90.81 204 GLU A C 1
ATOM 1557 O O . GLU A 1 204 ? -18.047 10.661 6.381 1.00 90.81 204 GLU A O 1
ATOM 1562 N N . LEU A 1 205 ? -17.349 8.955 5.095 1.00 89.00 205 LEU A N 1
ATOM 1563 C CA . LEU A 1 205 ? -15.921 9.161 5.266 1.00 89.00 205 LEU A CA 1
ATOM 1564 C C . LEU A 1 205 ? -15.303 9.443 3.905 1.00 89.00 205 LEU A C 1
ATOM 1566 O O . LEU A 1 205 ? -15.629 8.784 2.918 1.00 89.00 205 LEU A O 1
ATOM 1570 N N . HIS A 1 206 ? -14.390 10.405 3.881 1.00 88.81 206 HIS A N 1
ATOM 1571 C CA . HIS A 1 206 ? -13.649 10.782 2.692 1.00 88.81 206 HIS A CA 1
ATOM 1572 C C . HIS A 1 206 ? -12.152 10.851 2.984 1.00 88.81 206 HIS A C 1
ATOM 1574 O O . HIS A 1 206 ? -11.730 11.155 4.100 1.00 88.81 206 HIS A O 1
ATOM 1580 N N . TRP A 1 207 ? -11.350 10.570 1.967 1.00 92.00 207 TRP A N 1
ATOM 1581 C CA . TRP A 1 207 ? -9.905 10.718 2.008 1.00 92.00 207 TRP A CA 1
ATOM 1582 C C . TRP A 1 207 ? -9.399 11.264 0.675 1.00 92.00 207 TRP A C 1
ATOM 1584 O O . TRP A 1 207 ? -9.671 10.683 -0.376 1.00 92.00 207 TRP A O 1
ATOM 1594 N N . SER A 1 208 ? -8.651 12.364 0.724 1.00 91.06 208 SER A N 1
ATOM 1595 C CA . SER A 1 208 ? -8.176 13.095 -0.459 1.00 91.06 208 SER A CA 1
ATOM 1596 C C . SER A 1 208 ? -6.682 12.877 -0.704 1.00 91.06 208 SER A C 1
ATOM 1598 O O . SER A 1 208 ? -5.969 13.792 -1.106 1.00 91.06 208 SER A O 1
ATOM 1600 N N . ALA A 1 209 ? -6.207 11.656 -0.433 1.00 92.38 209 ALA A N 1
ATOM 1601 C CA . ALA A 1 209 ? -4.806 11.263 -0.565 1.00 92.38 209 ALA A CA 1
ATOM 1602 C C . ALA A 1 209 ? -3.833 12.085 0.302 1.00 92.38 209 ALA A C 1
ATOM 1604 O O . ALA A 1 209 ? -2.698 12.329 -0.095 1.00 92.38 209 ALA A O 1
ATOM 1605 N N . ASP A 1 210 ? -4.256 12.522 1.486 1.00 90.88 210 ASP A N 1
ATOM 1606 C CA . ASP A 1 210 ? -3.462 13.356 2.386 1.00 90.88 210 ASP A CA 1
ATOM 1607 C C . ASP A 1 210 ? -3.058 12.643 3.692 1.00 90.88 210 ASP A C 1
ATOM 1609 O O . ASP A 1 210 ? -3.694 11.675 4.121 1.00 90.88 210 ASP A O 1
ATOM 1613 N N . VAL A 1 211 ? -1.978 13.104 4.329 1.00 89.44 211 VAL A N 1
ATOM 1614 C CA . VAL A 1 211 ? -1.432 12.553 5.584 1.00 89.44 211 VAL A CA 1
ATOM 1615 C C . VAL A 1 211 ? -1.838 13.367 6.807 1.00 89.44 211 VAL A C 1
ATOM 1617 O O . VAL A 1 211 ? -2.304 14.499 6.708 1.00 89.44 211 VAL A O 1
ATOM 1620 N N . GLY A 1 212 ? -1.614 12.795 7.991 1.00 85.19 212 GLY A N 1
ATOM 1621 C CA . GLY A 1 212 ? -1.690 13.516 9.258 1.00 85.19 212 GLY A CA 1
ATOM 1622 C C . GLY A 1 212 ? -2.767 13.004 10.207 1.00 85.19 212 GLY A C 1
ATOM 1623 O O . GLY A 1 212 ? -3.536 12.089 9.918 1.00 85.19 212 GLY A O 1
ATOM 1624 N N . ASN A 1 213 ? -2.793 13.600 11.396 1.00 83.19 213 ASN A N 1
ATOM 1625 C CA . ASN A 1 213 ? -3.739 13.266 12.458 1.00 83.19 213 ASN A CA 1
ATOM 1626 C C . ASN A 1 213 ? -4.741 14.413 12.641 1.00 83.19 213 ASN A C 1
ATOM 1628 O O . ASN A 1 213 ? -4.810 15.041 13.700 1.00 83.19 213 ASN A O 1
ATOM 1632 N N . LEU A 1 214 ? -5.433 14.744 11.554 1.00 75.12 214 LEU A N 1
ATOM 1633 C CA . LEU A 1 214 ? -6.288 15.917 11.424 1.00 75.12 214 LEU A CA 1
ATOM 1634 C C . LEU A 1 214 ? -7.778 15.521 11.418 1.00 75.12 214 LEU A C 1
ATOM 1636 O O . LEU A 1 214 ? -8.108 14.357 11.160 1.00 75.12 214 LEU A O 1
ATOM 1640 N N . PRO A 1 215 ? -8.693 16.463 11.709 1.00 77.12 215 PRO A N 1
ATOM 1641 C CA . PRO A 1 215 ? -10.104 16.313 11.361 1.00 77.12 215 PRO A CA 1
ATOM 1642 C C . PRO A 1 215 ? -10.281 15.953 9.875 1.00 77.12 215 PRO A C 1
ATOM 1644 O O . PRO A 1 215 ? -9.466 16.348 9.042 1.00 77.12 215 PRO A O 1
ATOM 1647 N N . LEU A 1 216 ? -11.333 15.194 9.537 1.00 69.75 216 LEU A N 1
ATOM 1648 C CA . LEU A 1 216 ? -11.583 14.718 8.163 1.00 69.75 216 LEU A CA 1
ATOM 1649 C C . LEU A 1 216 ? -11.605 15.846 7.126 1.00 69.75 216 LEU A C 1
ATOM 1651 O O . LEU A 1 216 ? -11.062 15.672 6.042 1.00 69.75 216 LEU A O 1
ATOM 1655 N N . ASP A 1 217 ? -12.184 16.987 7.494 1.00 73.38 217 ASP A N 1
ATOM 1656 C CA . ASP A 1 217 ? -12.370 18.183 6.670 1.00 73.38 217 ASP A CA 1
ATOM 1657 C C . ASP A 1 217 ? -11.105 19.046 6.527 1.00 73.38 217 ASP A C 1
ATOM 1659 O O . ASP A 1 217 ? -11.119 20.060 5.831 1.00 73.38 217 ASP A O 1
ATOM 1663 N N . THR A 1 218 ? -10.001 18.655 7.167 1.00 77.38 218 THR A N 1
ATOM 1664 C CA . THR A 1 218 ? -8.722 19.362 7.081 1.00 77.38 218 THR A CA 1
ATOM 1665 C C . THR A 1 218 ? -7.755 18.605 6.172 1.00 77.38 218 THR A C 1
ATOM 1667 O O . THR A 1 218 ? -7.417 17.445 6.432 1.00 77.38 218 THR A O 1
ATOM 1670 N N . LEU A 1 219 ? -7.279 19.287 5.127 1.00 79.75 219 LEU A N 1
ATOM 1671 C CA . LEU A 1 219 ? -6.266 18.771 4.206 1.00 79.75 219 LEU A CA 1
ATOM 1672 C C . LEU A 1 219 ? -4.865 18.846 4.827 1.00 79.75 219 LEU A C 1
ATOM 1674 O O . LEU A 1 219 ? -4.444 19.900 5.305 1.00 79.75 219 LEU A O 1
ATOM 1678 N N . GLY A 1 2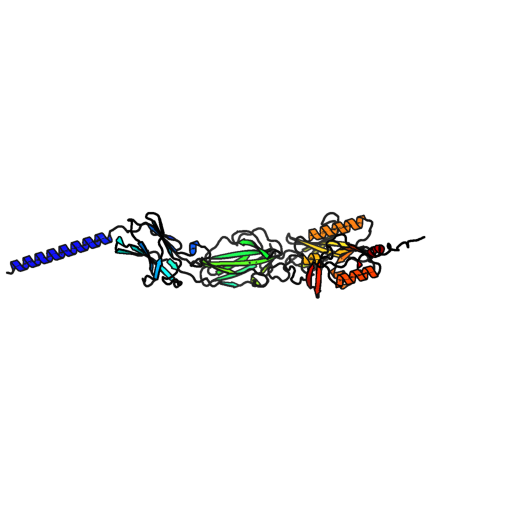20 ? -4.151 17.724 4.796 1.00 80.69 220 GLY A N 1
ATOM 1679 C CA . GLY A 1 220 ? -2.717 17.639 5.067 1.00 80.69 220 GLY A CA 1
ATOM 1680 C C . GLY A 1 220 ? -1.864 17.685 3.795 1.00 80.69 220 GLY A C 1
ATOM 1681 O O . GLY A 1 220 ? -2.340 18.012 2.709 1.00 80.69 220 GLY A O 1
ATOM 1682 N N . GLU A 1 221 ? -0.587 17.324 3.928 1.00 89.19 221 GLU A N 1
ATOM 1683 C CA . GLU A 1 221 ? 0.287 17.091 2.773 1.00 89.19 221 GLU A CA 1
ATOM 1684 C C . GLU A 1 221 ? -0.145 15.830 2.016 1.00 89.19 221 GLU A C 1
ATOM 1686 O O . GLU A 1 221 ? -0.634 14.873 2.617 1.00 89.19 221 GLU A O 1
ATOM 1691 N N . PHE A 1 222 ? 0.043 15.807 0.698 1.00 91.19 222 PHE A N 1
ATOM 1692 C CA . PHE A 1 222 ? -0.349 14.657 -0.111 1.00 91.19 222 PHE A CA 1
ATOM 1693 C C . PHE A 1 222 ? 0.653 13.507 -0.026 1.00 91.19 222 PHE A C 1
ATOM 1695 O O . PHE A 1 222 ? 1.867 13.711 -0.000 1.00 91.19 222 PHE A O 1
ATOM 1702 N N . VAL A 1 223 ? 0.132 12.281 -0.031 1.00 90.56 223 VAL A N 1
ATOM 1703 C CA . VAL A 1 223 ? 0.941 11.070 -0.170 1.00 90.56 223 VAL A CA 1
ATOM 1704 C C . VAL A 1 223 ? 1.486 10.942 -1.595 1.00 90.56 223 VAL A C 1
ATOM 1706 O O . VAL A 1 223 ? 0.918 11.471 -2.551 1.00 90.56 223 VAL A O 1
ATOM 1709 N N . GLY A 1 224 ? 2.589 10.206 -1.745 1.00 86.44 224 GLY A N 1
ATOM 1710 C CA . GLY A 1 224 ? 3.128 9.856 -3.060 1.00 86.44 224 GLY A CA 1
ATOM 1711 C C . GLY A 1 224 ? 2.254 8.840 -3.814 1.00 86.44 224 GLY A C 1
ATOM 1712 O O . GLY A 1 224 ? 1.324 8.264 -3.243 1.00 86.44 224 GLY A O 1
ATOM 1713 N N . PRO A 1 225 ? 2.550 8.567 -5.093 1.00 85.19 225 PRO A N 1
ATOM 1714 C CA . PRO A 1 225 ? 1.848 7.529 -5.842 1.00 85.19 225 PRO A CA 1
ATOM 1715 C C . PRO A 1 225 ? 2.056 6.141 -5.219 1.00 85.19 225 PRO A C 1
ATOM 1717 O O . PRO A 1 225 ? 3.123 5.848 -4.677 1.00 85.19 225 PRO A O 1
ATOM 1720 N N . GLY A 1 226 ? 1.049 5.276 -5.321 1.00 86.38 226 GLY A N 1
ATOM 1721 C CA . GLY A 1 226 ? 1.103 3.905 -4.812 1.00 86.38 226 GLY A CA 1
ATOM 1722 C C . GLY A 1 226 ? -0.259 3.384 -4.364 1.00 86.38 226 GLY A C 1
ATOM 1723 O O . GLY A 1 226 ? -1.277 4.049 -4.541 1.00 86.38 226 GLY A O 1
ATOM 1724 N N . SER A 1 227 ? -0.271 2.198 -3.764 1.00 88.50 227 SER A N 1
ATOM 1725 C CA . SER A 1 227 ? -1.479 1.614 -3.180 1.00 88.50 227 SER A CA 1
ATOM 1726 C C . SER A 1 227 ? -1.543 1.844 -1.679 1.00 88.50 227 SER A C 1
ATOM 1728 O O . SER A 1 227 ? -0.549 1.711 -0.962 1.00 88.50 227 SER A O 1
ATOM 1730 N N . TYR A 1 228 ? -2.743 2.165 -1.209 1.00 90.94 228 TYR A N 1
ATOM 1731 C CA . TYR A 1 228 ? -3.021 2.486 0.181 1.00 90.94 228 TYR A CA 1
ATOM 1732 C C . TYR A 1 228 ? -4.205 1.673 0.675 1.00 90.94 228 TYR A C 1
ATOM 1734 O O . TYR A 1 228 ? -5.184 1.460 -0.040 1.00 90.94 228 TYR A O 1
ATOM 1742 N N . ILE A 1 229 ? -4.117 1.242 1.926 1.00 91.81 229 ILE A N 1
ATOM 1743 C CA . ILE A 1 229 ? -5.190 0.535 2.607 1.00 91.81 229 ILE A CA 1
ATOM 1744 C C . ILE A 1 229 ? -5.970 1.555 3.411 1.00 91.81 229 ILE A C 1
ATOM 1746 O O . ILE A 1 229 ? -5.455 2.141 4.368 1.00 91.81 229 ILE A O 1
ATOM 1750 N N . VAL A 1 230 ? -7.229 1.733 3.041 1.00 92.12 230 VAL A N 1
ATOM 1751 C CA . VAL A 1 230 ? -8.169 2.571 3.767 1.00 92.12 230 VAL A CA 1
ATOM 1752 C C . VAL A 1 230 ? -9.022 1.679 4.654 1.00 92.12 230 VAL A C 1
ATOM 1754 O O . VAL A 1 230 ? -9.863 0.912 4.187 1.00 92.12 230 VAL A O 1
ATOM 1757 N N . GLY A 1 231 ? -8.767 1.772 5.955 1.00 91.50 231 GLY A N 1
ATOM 1758 C CA . GLY A 1 231 ? -9.476 1.028 6.979 1.00 91.50 231 GLY A CA 1
ATOM 1759 C C . GLY A 1 231 ? -10.319 1.922 7.877 1.00 91.50 231 GLY A C 1
ATOM 1760 O O . GLY A 1 231 ? -10.156 3.141 7.943 1.00 91.50 231 GLY A O 1
ATOM 1761 N N . TRP A 1 232 ? -11.213 1.295 8.625 1.00 92.25 232 TRP A N 1
ATOM 1762 C CA . TRP A 1 232 ? -12.040 1.959 9.616 1.00 92.25 232 TRP A CA 1
ATOM 1763 C C . TRP A 1 232 ? -12.128 1.147 10.904 1.00 92.25 232 TRP A C 1
ATOM 1765 O O . TRP A 1 232 ? -11.898 -0.061 10.930 1.00 92.25 232 TRP A O 1
ATOM 1775 N N . HIS A 1 233 ? -12.452 1.840 11.990 1.00 93.38 233 HIS A N 1
ATOM 1776 C CA . HIS A 1 233 ? -12.745 1.268 13.298 1.00 93.38 233 HIS A CA 1
ATOM 1777 C C . HIS A 1 233 ? -14.072 1.830 13.808 1.00 93.38 233 HIS A C 1
ATOM 1779 O O . HIS A 1 233 ? -14.334 3.016 13.621 1.00 93.38 233 HIS A O 1
ATOM 1785 N N . ALA A 1 234 ? -14.866 1.010 14.485 1.00 95.31 234 ALA A N 1
ATOM 1786 C CA . ALA A 1 234 ? -16.111 1.374 15.144 1.00 95.31 234 ALA A CA 1
ATOM 1787 C C . ALA A 1 234 ? -16.053 0.926 16.610 1.00 95.31 234 ALA A C 1
ATOM 1789 O O . ALA A 1 234 ? -15.928 -0.264 16.889 1.00 95.31 234 ALA A O 1
ATOM 1790 N N . GLU A 1 235 ? -16.091 1.887 17.537 1.00 95.44 235 GLU A N 1
ATOM 1791 C CA . GLU A 1 235 ? -16.137 1.631 18.986 1.00 95.44 235 GLU A CA 1
ATOM 1792 C C . GLU A 1 235 ? -17.526 1.989 19.531 1.00 95.44 235 GLU A C 1
ATOM 1794 O O . GLU A 1 235 ? -17.957 3.137 19.390 1.00 95.44 235 GLU A O 1
ATOM 1799 N N . ASP A 1 236 ? -18.208 1.041 20.167 1.00 95.69 236 ASP A N 1
ATOM 1800 C CA . ASP A 1 236 ? -19.503 1.264 20.822 1.00 95.69 236 ASP A CA 1
ATOM 1801 C C . ASP A 1 236 ? -19.358 1.859 22.243 1.00 95.69 236 ASP A C 1
ATOM 1803 O O . ASP A 1 236 ? -18.271 2.247 22.703 1.00 95.69 236 ASP A O 1
ATOM 1807 N N . ARG A 1 237 ? -20.474 1.956 22.979 1.00 93.12 237 ARG A N 1
ATOM 1808 C CA . ARG A 1 237 ? -20.470 2.466 24.360 1.00 93.12 237 ARG A CA 1
ATOM 1809 C C . ARG A 1 237 ? -19.867 1.484 25.368 1.00 93.12 237 ARG A C 1
ATOM 1811 O O . ARG A 1 237 ? -19.217 1.972 26.301 1.00 93.12 237 ARG A O 1
ATOM 1818 N N . GLY A 1 238 ? -20.002 0.170 25.180 1.00 92.69 238 GLY A N 1
ATOM 1819 C CA . GLY A 1 238 ? -19.287 -0.875 25.931 1.00 92.69 238 GLY A CA 1
ATOM 1820 C C . GLY A 1 238 ? -17.764 -0.804 25.788 1.00 92.69 238 GLY A C 1
ATOM 1821 O O . GLY A 1 238 ? -17.015 -1.165 26.701 1.00 92.69 238 GLY A O 1
ATOM 1822 N N . GLY A 1 239 ? -17.282 -0.213 24.695 1.00 93.75 239 GLY A N 1
ATOM 1823 C CA . GLY A 1 239 ? -15.889 -0.252 24.274 1.00 93.75 239 GLY A CA 1
ATOM 1824 C C . GLY A 1 239 ? -15.538 -1.511 23.477 1.00 93.75 239 GLY A C 1
ATOM 1825 O O . GLY A 1 239 ? -14.339 -1.804 23.361 1.00 93.75 239 GLY A O 1
ATOM 1826 N N . ASN A 1 240 ? -16.534 -2.248 22.965 1.00 95.25 240 ASN A N 1
ATOM 1827 C CA . ASN A 1 240 ? -16.303 -3.247 21.929 1.00 95.25 240 ASN A CA 1
ATOM 1828 C C . ASN A 1 240 ? -15.841 -2.524 20.661 1.00 95.25 240 ASN A C 1
ATOM 1830 O O . ASN A 1 240 ? -16.246 -1.394 20.378 1.00 95.25 240 ASN A O 1
ATOM 1834 N N . LEU A 1 241 ? -14.924 -3.157 19.937 1.00 93.88 241 LEU A N 1
ATOM 1835 C CA . LEU A 1 241 ? -14.285 -2.588 18.761 1.00 93.88 241 LEU A CA 1
ATOM 1836 C C . LEU A 1 241 ? -14.460 -3.555 17.602 1.00 93.88 241 LEU A C 1
ATOM 1838 O O . LEU A 1 241 ? -14.065 -4.712 17.711 1.00 93.88 241 LEU A O 1
ATOM 1842 N N . VAL A 1 242 ? -14.981 -3.046 16.494 1.00 94.06 242 VAL A N 1
ATOM 1843 C CA . VAL A 1 242 ? -14.949 -3.722 15.197 1.00 94.06 242 VAL A CA 1
ATOM 1844 C C . VAL A 1 242 ? -14.106 -2.883 14.254 1.00 94.06 242 VAL A C 1
ATOM 1846 O O . VAL A 1 242 ? -14.166 -1.653 14.280 1.00 94.06 242 VAL A O 1
ATOM 1849 N N . ASN A 1 243 ? -13.277 -3.520 13.437 1.00 91.88 243 ASN A N 1
ATOM 1850 C CA . ASN A 1 243 ? -12.449 -2.828 12.463 1.00 91.88 243 ASN A CA 1
ATOM 1851 C C . ASN A 1 243 ? -12.366 -3.603 11.161 1.00 91.88 243 ASN A C 1
ATOM 1853 O O . ASN A 1 243 ? -12.386 -4.830 11.154 1.00 91.88 243 ASN A O 1
ATOM 1857 N N . ALA A 1 244 ? -12.217 -2.867 10.067 1.00 89.75 244 ALA A N 1
ATOM 1858 C CA . ALA A 1 244 ? -11.985 -3.441 8.758 1.00 89.75 244 ALA A CA 1
ATOM 1859 C C . ALA A 1 244 ? -10.851 -2.672 8.052 1.00 89.75 244 ALA A C 1
ATOM 1861 O O . ALA A 1 244 ? -10.898 -1.442 8.020 1.00 89.75 244 ALA A O 1
ATOM 1862 N N . PRO A 1 245 ? -9.849 -3.358 7.477 1.00 86.88 245 PRO A N 1
ATOM 1863 C CA . PRO A 1 245 ? -9.643 -4.802 7.582 1.00 86.88 245 PRO A CA 1
ATOM 1864 C C . PRO A 1 245 ? -9.297 -5.217 9.023 1.00 86.88 245 PRO A C 1
ATOM 1866 O O . PRO A 1 245 ? -8.649 -4.467 9.760 1.00 86.88 245 PRO A O 1
ATOM 1869 N N . GLU A 1 246 ? -9.746 -6.407 9.427 1.00 82.81 246 GLU A N 1
ATOM 1870 C CA . GLU A 1 246 ? -9.362 -7.008 10.712 1.00 82.81 246 GLU A CA 1
ATOM 1871 C C . GLU A 1 246 ? -7.879 -7.392 10.687 1.00 82.81 246 GLU A C 1
ATOM 1873 O O . GLU A 1 246 ? -7.112 -7.068 11.596 1.00 82.81 246 GLU A O 1
ATOM 1878 N N . VAL A 1 247 ? -7.471 -8.011 9.579 1.00 79.06 247 VAL A N 1
ATOM 1879 C CA . VAL A 1 247 ? -6.118 -8.480 9.312 1.00 79.06 247 VAL A CA 1
ATOM 1880 C C . VAL A 1 247 ? -5.642 -7.890 7.990 1.00 79.06 247 VAL A C 1
ATOM 1882 O O . VAL A 1 247 ? -6.354 -7.912 6.992 1.00 79.06 247 VAL A O 1
ATOM 1885 N N . VAL A 1 248 ? -4.420 -7.363 7.981 1.00 80.00 248 VAL A N 1
ATOM 1886 C CA . VAL A 1 248 ? -3.784 -6.830 6.775 1.00 80.00 248 VAL A CA 1
ATOM 1887 C C . VAL A 1 248 ? -2.792 -7.860 6.256 1.00 80.00 248 VAL A C 1
ATOM 1889 O O . VAL A 1 248 ? -1.704 -8.003 6.811 1.00 80.00 248 VAL A O 1
ATOM 1892 N N . LYS A 1 249 ? -3.184 -8.593 5.213 1.00 75.88 249 LYS A N 1
ATOM 1893 C CA . LYS A 1 249 ? -2.351 -9.595 4.540 1.00 75.88 249 LYS A CA 1
ATOM 1894 C C . LYS A 1 249 ? -2.577 -9.573 3.025 1.00 75.88 249 LYS A C 1
ATOM 1896 O O . LYS A 1 249 ? -3.685 -9.233 2.599 1.00 75.88 249 LYS A O 1
ATOM 1901 N N . PRO A 1 250 ? -1.566 -9.968 2.228 1.00 69.31 250 PRO A N 1
ATOM 1902 C CA . PRO A 1 250 ? -1.706 -10.088 0.781 1.00 69.31 250 PRO A CA 1
ATOM 1903 C C . PRO A 1 250 ? -2.904 -10.956 0.402 1.00 69.31 250 PRO A C 1
ATOM 1905 O O . PRO A 1 250 ? -3.093 -12.022 0.984 1.00 69.31 250 PRO A O 1
ATOM 1908 N N . ASN A 1 251 ? -3.698 -10.506 -0.572 1.00 68.12 251 ASN A N 1
ATOM 1909 C CA . ASN A 1 251 ? -4.869 -11.212 -1.120 1.00 68.12 251 ASN A CA 1
ATOM 1910 C C . ASN A 1 251 ? -6.025 -11.504 -0.139 1.00 68.12 251 ASN A C 1
ATOM 1912 O O . ASN A 1 251 ? -7.020 -12.099 -0.546 1.00 68.12 251 ASN A O 1
ATOM 1916 N N . GLU A 1 252 ? -5.934 -11.083 1.126 1.00 77.94 252 GLU A N 1
ATOM 1917 C CA . GLU A 1 252 ? -7.012 -11.214 2.123 1.00 77.94 252 GLU A CA 1
ATOM 1918 C C . GLU A 1 252 ? -7.795 -9.899 2.313 1.00 77.94 252 GLU A C 1
ATOM 1920 O O . GLU A 1 252 ? -8.782 -9.855 3.049 1.00 77.94 252 GLU A O 1
ATOM 1925 N N . LEU A 1 253 ? -7.372 -8.815 1.653 1.00 78.19 253 LEU A N 1
ATOM 1926 C CA . LEU A 1 253 ? -8.055 -7.525 1.703 1.00 78.19 253 LEU A CA 1
ATOM 1927 C C . LEU A 1 253 ? -9.256 -7.493 0.761 1.00 78.19 253 LEU A C 1
ATOM 1929 O O . LEU A 1 253 ? -9.186 -7.929 -0.389 1.00 78.19 253 LEU A O 1
ATOM 1933 N N . ALA A 1 254 ? -10.350 -6.891 1.223 1.00 77.06 254 ALA A N 1
ATOM 1934 C CA . ALA A 1 254 ? -11.466 -6.597 0.341 1.00 77.06 254 ALA A CA 1
ATOM 1935 C C . ALA A 1 254 ? -11.025 -5.555 -0.710 1.00 77.06 254 ALA A C 1
ATOM 1937 O O . ALA A 1 254 ? -10.453 -4.530 -0.331 1.00 77.06 254 ALA A O 1
ATOM 1938 N N . PRO A 1 255 ? -11.353 -5.721 -2.008 1.00 71.19 255 PRO A N 1
ATOM 1939 C CA . PRO A 1 255 ? -10.952 -4.769 -3.055 1.00 71.19 255 PRO A CA 1
ATOM 1940 C C . PRO A 1 255 ? -11.446 -3.333 -2.833 1.00 71.19 255 PRO A C 1
ATOM 1942 O O . PRO A 1 255 ? -10.920 -2.388 -3.411 1.00 71.19 255 PRO A O 1
ATOM 1945 N N . ALA A 1 256 ? -12.483 -3.164 -2.012 1.00 78.25 256 ALA A N 1
ATOM 1946 C CA . ALA A 1 256 ? -13.027 -1.871 -1.616 1.00 78.25 256 ALA A CA 1
ATOM 1947 C C . ALA A 1 256 ? -12.193 -1.150 -0.545 1.00 78.25 256 ALA A C 1
ATOM 1949 O O . ALA A 1 256 ? -12.485 -0.010 -0.230 1.00 78.25 256 ALA A O 1
ATOM 1950 N N . GLN A 1 257 ? -11.175 -1.792 0.029 1.00 86.38 257 GLN A N 1
ATOM 1951 C CA . GLN A 1 257 ? -10.280 -1.196 1.028 1.00 86.38 257 GLN A CA 1
ATOM 1952 C C . GLN A 1 257 ? -8.934 -0.783 0.439 1.00 86.38 257 GLN A C 1
ATOM 1954 O O . GLN A 1 257 ? -8.162 -0.103 1.110 1.00 86.38 257 GLN A O 1
ATOM 1959 N N . VAL A 1 258 ? -8.651 -1.188 -0.798 1.00 89.50 258 VAL A N 1
ATOM 1960 C CA . VAL A 1 258 ? -7.435 -0.814 -1.512 1.00 89.50 258 VAL A CA 1
ATOM 1961 C C . VAL A 1 258 ? -7.745 0.362 -2.424 1.00 89.50 258 VAL A C 1
ATOM 1963 O O . VAL A 1 258 ? -8.637 0.296 -3.272 1.00 89.50 258 VAL A O 1
ATOM 1966 N N . VAL A 1 259 ? -6.994 1.443 -2.245 1.00 91.62 259 VAL A N 1
ATOM 1967 C CA . VAL A 1 259 ? -7.112 2.667 -3.032 1.00 91.62 259 VAL A CA 1
ATOM 1968 C C . VAL A 1 259 ? -5.783 2.935 -3.719 1.00 91.62 259 VAL A C 1
ATOM 1970 O O . VAL A 1 259 ? -4.751 3.071 -3.062 1.00 91.62 259 VAL A O 1
ATOM 1973 N N . GLY A 1 260 ? -5.816 3.026 -5.047 1.00 90.69 260 GLY A N 1
ATOM 1974 C CA . GLY A 1 260 ? -4.663 3.451 -5.833 1.00 90.69 260 GLY A CA 1
ATOM 1975 C C . GLY A 1 260 ? -4.573 4.973 -5.864 1.00 90.69 260 GLY A C 1
ATOM 1976 O O . GLY A 1 260 ? -5.486 5.636 -6.355 1.00 90.69 260 GLY A O 1
ATOM 1977 N N . VAL A 1 261 ? -3.476 5.532 -5.369 1.00 91.50 261 VAL A N 1
ATOM 1978 C CA . VAL A 1 261 ? -3.135 6.940 -5.572 1.00 91.50 261 VAL A CA 1
ATOM 1979 C C . VAL A 1 261 ? -2.269 7.031 -6.824 1.00 91.50 261 VAL A C 1
ATOM 1981 O O . VAL A 1 261 ? -1.123 6.580 -6.845 1.00 91.50 261 VAL A O 1
ATOM 1984 N N . GLU A 1 262 ? -2.835 7.595 -7.885 1.00 89.75 262 GLU A N 1
ATOM 1985 C CA . GLU A 1 262 ? -2.181 7.789 -9.177 1.00 89.75 262 GLU A CA 1
ATOM 1986 C C . GLU A 1 262 ? -1.937 9.280 -9.399 1.00 89.75 262 GLU A C 1
ATOM 1988 O O . GLU A 1 262 ? -2.876 10.064 -9.429 1.00 89.75 262 GLU A O 1
ATOM 1993 N N . THR A 1 263 ? -0.682 9.675 -9.595 1.00 88.50 263 THR A N 1
ATOM 1994 C CA . THR A 1 263 ? -0.322 11.047 -9.968 1.00 88.50 263 THR A CA 1
ATOM 1995 C C . THR A 1 263 ? 0.049 11.076 -11.447 1.00 88.50 263 THR A C 1
ATOM 1997 O O . THR A 1 263 ? -0.812 11.225 -12.313 1.00 88.50 263 THR A O 1
ATOM 2000 N N . VAL A 1 264 ? 1.317 10.825 -11.756 1.00 92.06 264 VAL A N 1
ATOM 2001 C CA . VAL A 1 264 ? 1.830 10.513 -13.088 1.00 92.06 264 VAL A CA 1
ATOM 2002 C C . VAL A 1 264 ? 2.810 9.355 -12.968 1.00 92.06 264 VAL A C 1
ATOM 2004 O O . VAL A 1 264 ? 3.637 9.326 -12.063 1.00 92.06 264 VAL A O 1
ATOM 2007 N N . ALA A 1 265 ? 2.732 8.402 -13.887 1.00 92.50 265 ALA A N 1
ATOM 2008 C CA . ALA A 1 265 ? 3.715 7.338 -14.027 1.00 92.50 265 ALA A CA 1
ATOM 2009 C C . ALA A 1 265 ? 3.881 6.947 -15.502 1.00 92.50 265 ALA A C 1
ATOM 2011 O O . ALA A 1 265 ? 3.056 7.300 -16.350 1.00 92.50 265 ALA A O 1
ATOM 2012 N N . LEU A 1 266 ? 4.958 6.224 -15.811 1.00 93.62 266 LEU A N 1
ATOM 2013 C CA . LEU A 1 266 ? 5.236 5.686 -17.143 1.00 93.62 266 LEU A CA 1
ATOM 2014 C C . LEU A 1 266 ? 5.564 4.199 -17.058 1.00 93.62 266 LEU A C 1
ATOM 2016 O O . LEU A 1 266 ? 6.346 3.771 -16.206 1.00 93.62 266 LEU A O 1
ATOM 2020 N N . THR A 1 267 ? 5.004 3.427 -17.984 1.00 94.69 267 THR A N 1
ATOM 2021 C CA . THR A 1 267 ? 5.419 2.042 -18.229 1.00 94.69 267 THR A CA 1
ATOM 2022 C C . THR A 1 267 ? 6.724 1.989 -19.042 1.00 94.69 267 THR A C 1
ATOM 2024 O O . THR A 1 267 ? 7.102 2.973 -19.688 1.00 94.69 267 THR A O 1
ATOM 2027 N N . PRO A 1 268 ? 7.420 0.840 -19.081 1.00 94.06 268 PRO A N 1
ATOM 2028 C CA . PRO A 1 268 ? 8.533 0.592 -20.005 1.00 94.06 268 PRO A CA 1
ATOM 2029 C C . PRO A 1 268 ? 8.193 0.795 -21.483 1.00 94.06 268 PRO A C 1
ATOM 2031 O O . PRO A 1 268 ? 9.050 1.208 -22.264 1.00 94.06 268 PRO A O 1
ATOM 2034 N N . THR A 1 269 ? 6.945 0.541 -21.883 1.00 92.25 269 THR A N 1
ATOM 2035 C CA . THR A 1 269 ? 6.436 0.854 -23.229 1.00 92.25 269 THR A CA 1
ATOM 2036 C C . THR A 1 269 ? 6.079 2.333 -23.430 1.00 92.25 269 THR A C 1
ATOM 2038 O O . THR A 1 269 ? 5.553 2.699 -24.483 1.00 92.25 269 THR A O 1
ATOM 2041 N N . LEU A 1 270 ? 6.417 3.190 -22.460 1.00 93.25 270 LEU A N 1
ATOM 2042 C CA . LEU A 1 270 ? 6.171 4.632 -22.437 1.00 93.25 270 LEU A CA 1
ATOM 2043 C C . LEU A 1 270 ? 4.683 5.001 -22.473 1.00 93.25 270 LEU A C 1
ATOM 2045 O O . LEU A 1 270 ? 4.324 6.063 -22.981 1.00 93.25 270 LEU A O 1
ATOM 2049 N N . GLN A 1 271 ? 3.818 4.142 -21.929 1.00 92.75 271 GLN A N 1
ATOM 2050 C CA . GLN A 1 271 ? 2.406 4.459 -21.742 1.00 92.75 271 GLN A CA 1
ATOM 2051 C C . GLN A 1 271 ? 2.229 5.279 -20.455 1.00 92.75 271 GLN A C 1
ATOM 2053 O O . GLN A 1 271 ? 2.654 4.827 -19.387 1.00 92.75 271 GLN A O 1
ATOM 2058 N N . PRO A 1 272 ? 1.625 6.481 -20.526 1.00 93.06 272 PRO A N 1
ATOM 2059 C CA . PRO A 1 272 ? 1.265 7.251 -19.340 1.00 93.06 272 PRO A CA 1
ATOM 2060 C C . PRO A 1 272 ? 0.207 6.538 -18.495 1.00 93.06 272 PRO A C 1
ATOM 2062 O O . PRO A 1 272 ? -0.811 6.089 -19.021 1.00 93.06 272 PRO A O 1
ATOM 2065 N N . VAL A 1 273 ? 0.408 6.507 -17.179 1.00 91.69 273 VAL A N 1
ATOM 2066 C CA . VAL A 1 273 ? -0.594 6.076 -16.193 1.00 91.69 273 VAL A CA 1
ATOM 2067 C C . VAL A 1 273 ? -0.903 7.271 -15.298 1.00 91.69 273 VAL A C 1
ATOM 2069 O O . VAL A 1 273 ? -0.056 7.705 -14.519 1.00 91.69 273 VAL A O 1
ATOM 2072 N N . THR A 1 274 ? -2.078 7.869 -15.482 1.00 92.44 274 THR A N 1
ATOM 2073 C CA . THR A 1 274 ? -2.492 9.090 -14.782 1.00 92.44 274 THR A CA 1
ATOM 2074 C C . THR A 1 274 ? -3.997 9.327 -14.927 1.00 92.44 274 THR A C 1
ATOM 2076 O O . THR A 1 274 ? -4.609 8.872 -15.896 1.00 92.44 274 THR A O 1
ATOM 2079 N N . LEU A 1 275 ? -4.574 10.079 -13.987 1.00 90.44 275 LEU A N 1
ATOM 2080 C CA . LEU A 1 275 ? -5.931 10.634 -14.075 1.00 90.44 275 LEU A CA 1
ATOM 2081 C C . LEU A 1 275 ? -5.947 12.098 -14.547 1.00 90.44 275 LEU A C 1
ATOM 2083 O O . LEU A 1 275 ? -7.014 12.694 -14.679 1.00 90.44 275 LEU A O 1
ATOM 2087 N N . LEU A 1 276 ? -4.776 12.697 -14.776 1.00 91.06 276 LEU A N 1
ATOM 2088 C CA . LEU A 1 276 ? -4.658 14.088 -15.192 1.00 91.06 276 LEU A CA 1
ATOM 2089 C C . LEU A 1 276 ? -5.114 14.280 -16.641 1.00 91.06 276 LEU A C 1
ATOM 2091 O O . LEU A 1 276 ? -4.881 13.434 -17.503 1.00 91.06 276 LEU A O 1
ATOM 2095 N N . ALA A 1 277 ? -5.705 15.442 -16.920 1.00 91.12 277 ALA A N 1
ATOM 2096 C CA . ALA A 1 277 ? -6.165 15.794 -18.263 1.00 91.12 277 ALA A CA 1
ATOM 2097 C C . ALA A 1 277 ? -5.014 16.065 -19.246 1.00 91.12 277 ALA A C 1
ATOM 2099 O O . ALA A 1 277 ? -5.149 15.784 -20.431 1.00 91.12 277 ALA A O 1
ATOM 2100 N N . ASP A 1 278 ? -3.885 16.583 -18.752 1.00 94.25 278 ASP A N 1
ATOM 2101 C CA . ASP A 1 278 ? -2.723 16.962 -19.554 1.00 94.25 278 ASP A CA 1
ATOM 2102 C C . ASP A 1 278 ? -1.418 16.562 -18.869 1.00 94.25 278 ASP A C 1
ATOM 2104 O O . ASP A 1 278 ? -1.272 16.656 -17.648 1.00 94.25 278 ASP A O 1
ATOM 2108 N N . VAL A 1 279 ? -0.431 16.201 -19.688 1.00 96.56 279 VAL A N 1
ATOM 2109 C CA . VAL A 1 279 ? 0.930 15.877 -19.256 1.00 96.56 279 VAL A CA 1
ATOM 2110 C C . VAL A 1 279 ? 1.970 16.526 -20.164 1.00 96.56 279 VAL A C 1
ATOM 2112 O O . VAL A 1 279 ? 1.721 16.863 -21.323 1.00 96.56 279 VAL A O 1
ATOM 2115 N N . THR A 1 280 ? 3.174 16.701 -19.631 1.00 97.62 280 THR A N 1
ATOM 2116 C CA . THR A 1 280 ? 4.367 17.087 -20.385 1.00 97.62 280 THR A CA 1
ATOM 2117 C C . THR A 1 280 ? 5.334 15.915 -20.406 1.00 97.62 280 THR A C 1
ATOM 2119 O O . THR A 1 280 ? 5.704 15.407 -19.354 1.00 97.62 280 THR A O 1
ATOM 2122 N N . LEU A 1 281 ? 5.769 15.510 -21.596 1.00 97.75 281 LEU A N 1
ATOM 2123 C CA . LEU A 1 281 ? 6.848 14.550 -21.787 1.00 97.75 281 LEU A CA 1
ATOM 2124 C C . LEU A 1 281 ? 8.136 15.290 -22.137 1.00 97.75 281 LEU A C 1
ATOM 2126 O O . LEU A 1 281 ? 8.149 16.152 -23.020 1.00 97.75 281 LEU A O 1
ATOM 2130 N N . VAL A 1 282 ? 9.239 14.926 -21.492 1.00 98.19 282 VAL A N 1
ATOM 2131 C CA . VAL A 1 282 ? 10.572 15.455 -21.789 1.00 98.19 282 VAL A CA 1
ATOM 2132 C C . VAL A 1 282 ? 11.533 14.293 -21.970 1.00 98.19 282 VAL A C 1
ATOM 2134 O O . VAL A 1 282 ? 11.693 13.460 -21.083 1.00 98.19 282 VAL A O 1
ATOM 2137 N N . ARG A 1 283 ? 12.197 14.237 -23.127 1.00 98.12 283 ARG A N 1
ATOM 2138 C CA . ARG A 1 283 ? 13.285 13.290 -23.359 1.00 98.12 283 ARG A CA 1
ATOM 2139 C C . ARG A 1 283 ? 14.597 13.920 -22.946 1.00 98.12 283 ARG A C 1
ATOM 2141 O O . ARG A 1 283 ? 15.014 14.926 -23.526 1.00 98.12 283 ARG A O 1
ATOM 2148 N N . HIS A 1 284 ? 15.278 13.249 -22.037 1.00 97.75 284 HIS A N 1
ATOM 2149 C CA . HIS A 1 284 ? 16.620 13.575 -21.602 1.00 97.75 284 HIS A CA 1
ATOM 2150 C C . HIS A 1 284 ? 17.624 12.576 -22.162 1.00 97.75 284 HIS A C 1
ATOM 2152 O O . HIS A 1 284 ? 17.332 11.390 -22.331 1.00 97.75 284 HIS A O 1
ATOM 2158 N N . ARG A 1 285 ? 18.829 13.057 -22.454 1.00 95.19 285 ARG A N 1
ATOM 2159 C CA . ARG A 1 285 ? 20.002 12.243 -22.765 1.00 95.19 285 ARG A CA 1
ATOM 2160 C C . ARG A 1 285 ? 20.949 12.308 -21.561 1.00 95.19 285 ARG A C 1
ATOM 2162 O O . ARG A 1 285 ? 21.714 13.274 -21.465 1.00 95.19 285 ARG A O 1
ATOM 2169 N N . PRO A 1 286 ? 20.933 11.294 -20.676 1.00 93.19 286 PRO A N 1
ATOM 2170 C CA . PRO A 1 286 ? 21.776 11.284 -19.487 1.00 93.19 286 PRO A CA 1
ATOM 2171 C C . PRO A 1 286 ? 23.269 11.408 -19.812 1.00 93.19 286 PRO A C 1
ATOM 2173 O O . PRO A 1 286 ? 23.758 10.862 -20.810 1.00 93.19 286 PRO A O 1
ATOM 2176 N N . ARG A 1 287 ? 23.997 12.133 -18.954 1.00 87.25 287 ARG A N 1
ATOM 2177 C CA . ARG A 1 287 ? 25.462 12.278 -18.991 1.00 87.25 287 ARG A CA 1
ATOM 2178 C C . ARG A 1 287 ? 26.060 11.820 -17.652 1.00 87.25 287 ARG A C 1
ATOM 2180 O O . ARG A 1 287 ? 25.519 10.937 -16.997 1.00 87.25 287 ARG A O 1
ATOM 2187 N N . ALA A 1 288 ? 27.199 12.397 -17.256 1.00 84.31 288 ALA A N 1
ATOM 2188 C CA . ALA A 1 288 ? 27.780 12.181 -15.934 1.00 84.31 288 ALA A CA 1
ATOM 2189 C C . ALA A 1 288 ? 26.855 12.680 -14.805 1.00 84.31 288 ALA A C 1
ATOM 2191 O O . ALA A 1 288 ? 26.805 12.059 -13.746 1.00 84.31 288 ALA A O 1
ATOM 2192 N N . SER A 1 289 ? 26.105 13.758 -15.060 1.00 88.44 289 SER A N 1
ATOM 2193 C CA . SER A 1 289 ? 24.997 14.239 -14.235 1.00 88.44 289 SER A CA 1
ATOM 2194 C C . SER A 1 289 ? 23.646 13.801 -14.816 1.00 88.44 289 SER A C 1
ATOM 2196 O O . SER A 1 289 ? 23.480 13.682 -16.036 1.00 88.44 289 SER A O 1
ATOM 2198 N N . PHE A 1 290 ? 22.683 13.563 -13.927 1.00 92.94 290 PHE A N 1
ATOM 2199 C CA . PHE A 1 290 ? 21.280 13.299 -14.250 1.00 92.94 290 PHE A CA 1
ATOM 2200 C C . PHE A 1 290 ? 20.461 14.579 -13.983 1.00 92.94 290 PHE A C 1
ATOM 2202 O O . PHE A 1 290 ? 20.765 15.258 -13.001 1.00 92.94 290 PHE A O 1
ATOM 2209 N N . PRO A 1 291 ? 19.479 14.951 -14.829 1.00 94.62 291 PRO A N 1
ATOM 2210 C CA . PRO A 1 291 ? 18.924 14.172 -15.946 1.00 94.62 291 PRO A CA 1
ATOM 2211 C C . PRO A 1 291 ? 19.695 14.274 -17.275 1.00 94.62 291 PRO A C 1
ATOM 2213 O O . PRO A 1 291 ? 19.496 13.446 -18.163 1.00 94.62 291 PRO A O 1
ATOM 2216 N N . GLY A 1 292 ? 20.640 15.210 -17.403 1.00 94.25 292 GLY A N 1
ATOM 2217 C CA . GLY A 1 292 ? 21.430 15.419 -18.623 1.00 94.25 292 GLY A CA 1
ATOM 2218 C C . GLY A 1 292 ? 20.796 16.437 -19.576 1.00 94.25 292 GLY A C 1
ATOM 2219 O O . GLY A 1 292 ? 20.161 17.388 -19.128 1.00 94.25 292 GLY A O 1
ATOM 2220 N N . ASP A 1 293 ? 20.999 16.269 -20.887 1.00 94.88 293 ASP A N 1
ATOM 2221 C CA . ASP A 1 293 ? 20.511 17.240 -21.880 1.00 94.88 293 ASP A CA 1
ATOM 2222 C C . ASP A 1 293 ? 19.056 16.962 -22.263 1.00 94.88 293 ASP A C 1
ATOM 2224 O O . ASP A 1 293 ? 18.724 15.836 -22.642 1.00 94.88 293 ASP A O 1
ATOM 2228 N N . VAL A 1 294 ? 18.216 17.996 -22.301 1.00 97.12 294 VAL A N 1
ATOM 2229 C CA . VAL A 1 294 ? 16.892 17.911 -22.931 1.00 97.12 294 VAL A CA 1
ATOM 2230 C C . VAL A 1 294 ? 17.063 17.832 -24.447 1.00 97.12 294 VAL A C 1
ATOM 2232 O O . VAL A 1 294 ? 17.633 18.728 -25.064 1.00 97.12 294 VAL A O 1
ATOM 2235 N N . VAL A 1 295 ? 16.549 16.767 -25.061 1.00 96.88 295 VAL A N 1
ATOM 2236 C CA . VAL A 1 295 ? 16.656 16.533 -26.514 1.00 96.88 295 VAL A CA 1
ATOM 2237 C C . VAL A 1 295 ? 15.309 16.542 -27.235 1.00 96.88 295 VAL A C 1
ATOM 2239 O O . VAL A 1 295 ? 15.279 16.635 -28.458 1.00 96.88 295 VAL A O 1
ATOM 2242 N N . ALA A 1 296 ? 14.198 16.424 -26.507 1.00 97.62 296 ALA A N 1
ATOM 2243 C CA . ALA A 1 296 ? 12.854 16.607 -27.047 1.00 97.62 296 ALA A CA 1
ATOM 2244 C C . ALA A 1 296 ? 11.855 16.932 -25.930 1.00 97.62 296 ALA A C 1
ATOM 2246 O O . ALA A 1 296 ? 12.060 16.550 -24.778 1.00 97.62 296 ALA A O 1
ATOM 2247 N N . ARG A 1 297 ? 10.752 17.595 -26.284 1.00 97.88 297 ARG A N 1
ATOM 2248 C CA . ARG A 1 297 ? 9.637 17.901 -25.383 1.00 97.88 297 ARG A CA 1
ATOM 2249 C C . ARG A 1 297 ? 8.317 17.821 -26.148 1.00 97.88 297 ARG A C 1
ATOM 2251 O O . ARG A 1 297 ? 8.269 18.218 -27.308 1.00 97.88 297 ARG A O 1
ATOM 2258 N N . ALA A 1 298 ? 7.268 17.339 -25.492 1.00 96.94 298 ALA A N 1
ATOM 2259 C CA . ALA A 1 298 ? 5.895 17.340 -25.988 1.00 96.94 298 ALA A CA 1
ATOM 2260 C C . ALA A 1 298 ? 4.926 17.623 -24.831 1.00 96.94 298 ALA A C 1
ATOM 2262 O O . ALA A 1 298 ? 5.218 17.276 -23.689 1.00 96.94 298 ALA A O 1
ATOM 2263 N N . LYS A 1 299 ? 3.781 18.246 -25.112 1.00 96.69 299 LYS A N 1
ATOM 2264 C CA . LYS A 1 299 ? 2.700 18.478 -24.142 1.00 96.69 299 LYS A CA 1
ATOM 2265 C C . LYS A 1 299 ? 1.367 18.117 -24.788 1.00 96.69 299 LYS A C 1
ATOM 2267 O O . LYS A 1 299 ? 1.188 18.372 -25.976 1.00 96.69 299 LYS A O 1
ATOM 2272 N N . GLY A 1 300 ? 0.456 17.554 -24.008 1.00 95.62 300 GLY A N 1
ATOM 2273 C CA . GLY A 1 300 ? -0.921 17.293 -24.413 1.00 95.62 300 GLY A CA 1
ATOM 2274 C C . GLY A 1 300 ? -1.571 16.246 -23.520 1.00 95.62 300 GLY A C 1
ATOM 2275 O O . GLY A 1 300 ? -0.980 15.826 -22.521 1.00 95.62 300 GLY A O 1
ATOM 2276 N N . ALA A 1 301 ? -2.752 15.790 -23.926 1.00 94.94 301 ALA A N 1
ATOM 2277 C CA . ALA A 1 301 ? -3.461 14.733 -23.224 1.00 94.94 301 ALA A CA 1
ATOM 2278 C C . ALA A 1 301 ? -2.610 13.447 -23.120 1.00 94.94 301 ALA A C 1
ATOM 2280 O O . ALA A 1 301 ? -1.830 13.145 -24.041 1.00 94.94 301 ALA A O 1
ATOM 2281 N N . PRO A 1 302 ? -2.759 12.660 -22.037 1.00 91.44 302 PRO A N 1
ATOM 2282 C CA . PRO A 1 302 ? -2.144 11.340 -21.923 1.00 91.44 302 PRO A CA 1
ATOM 2283 C C . PRO A 1 302 ? -2.415 10.483 -23.170 1.00 91.44 302 PRO A C 1
ATOM 2285 O O . PRO A 1 302 ? -3.541 10.401 -23.651 1.00 91.44 302 PRO A O 1
ATOM 2288 N N . GLY A 1 303 ? -1.367 9.881 -23.737 1.00 88.62 303 GLY A N 1
ATOM 2289 C CA . GLY A 1 303 ? -1.439 9.089 -24.974 1.00 88.62 303 GLY A CA 1
ATOM 2290 C C . GLY A 1 303 ? -1.396 9.900 -26.278 1.00 88.62 303 GLY A C 1
ATOM 2291 O O . GLY A 1 303 ? -0.955 9.371 -27.295 1.00 88.62 303 GLY A O 1
ATOM 2292 N N . ALA A 1 304 ? -1.769 11.185 -26.262 1.00 92.00 304 ALA A N 1
ATOM 2293 C CA . ALA A 1 304 ? -1.627 12.083 -27.415 1.00 92.00 304 ALA A CA 1
ATOM 2294 C C . ALA A 1 304 ? -0.276 12.821 -27.421 1.00 92.00 304 ALA A C 1
ATOM 2296 O O . ALA A 1 304 ? 0.292 13.084 -28.485 1.00 92.00 304 ALA A O 1
ATOM 2297 N N . ALA A 1 305 ? 0.271 13.132 -26.240 1.00 91.06 305 ALA A N 1
ATOM 2298 C CA . ALA A 1 305 ? 1.608 13.703 -26.106 1.00 91.06 305 ALA A CA 1
ATOM 2299 C C . ALA A 1 305 ? 2.658 12.744 -26.700 1.00 91.06 305 ALA A C 1
ATOM 2301 O O . ALA A 1 305 ? 2.976 11.712 -26.115 1.00 91.06 305 ALA A O 1
ATOM 2302 N N . THR A 1 306 ? 3.205 13.087 -27.870 1.00 91.12 306 THR A N 1
ATOM 2303 C CA . THR A 1 306 ? 4.123 12.215 -28.617 1.00 91.12 306 THR A CA 1
ATOM 2304 C C . THR A 1 306 ? 5.472 12.889 -28.810 1.00 91.12 306 THR A C 1
ATOM 2306 O O . THR A 1 306 ? 5.568 13.985 -29.360 1.00 91.12 306 THR A O 1
ATOM 2309 N N . LEU A 1 307 ? 6.541 12.220 -28.379 1.00 93.62 307 LEU A N 1
ATOM 2310 C CA . LEU A 1 307 ? 7.907 12.677 -28.617 1.00 93.62 307 LEU A CA 1
ATOM 2311 C C . LEU A 1 307 ? 8.369 12.279 -30.032 1.00 93.62 307 LEU A C 1
ATOM 2313 O O . LEU A 1 307 ? 8.098 11.158 -30.468 1.00 93.62 307 LEU A O 1
ATOM 2317 N N . PRO A 1 308 ? 9.142 13.128 -30.736 1.00 91.81 308 PRO A N 1
ATOM 2318 C CA . PRO A 1 308 ? 9.701 12.780 -32.041 1.00 91.81 308 PRO A CA 1
ATOM 2319 C C . PRO A 1 308 ? 10.606 11.535 -31.952 1.00 91.81 308 PRO A C 1
ATOM 2321 O O . PRO A 1 308 ? 11.145 11.244 -30.877 1.00 91.81 308 PRO A O 1
ATOM 2324 N N . PRO A 1 309 ? 10.836 10.793 -33.049 1.00 89.94 309 PRO A N 1
ATOM 2325 C CA . PRO A 1 309 ? 11.745 9.650 -33.042 1.00 89.94 309 PRO A CA 1
ATOM 2326 C C . PRO A 1 309 ? 13.164 10.029 -32.592 1.00 89.94 309 PRO A C 1
ATOM 2328 O O . PRO A 1 309 ? 13.741 11.005 -33.063 1.00 89.94 309 PRO A O 1
ATOM 2331 N N . ALA A 1 310 ? 13.749 9.239 -31.690 1.00 90.50 310 ALA A N 1
ATOM 2332 C CA . ALA A 1 310 ? 15.126 9.428 -31.235 1.00 90.50 310 ALA A CA 1
ATOM 2333 C C . ALA A 1 310 ? 16.154 8.671 -32.095 1.00 90.50 310 ALA A C 1
ATOM 2335 O O . ALA A 1 310 ? 15.892 7.569 -32.588 1.00 90.50 310 ALA A O 1
ATOM 2336 N N . THR A 1 311 ? 17.358 9.241 -32.203 1.00 93.00 311 THR A N 1
ATOM 2337 C CA . THR A 1 311 ? 18.552 8.566 -32.736 1.00 93.00 311 THR A CA 1
ATOM 2338 C C . THR A 1 311 ? 19.043 7.470 -31.776 1.00 93.00 311 THR A C 1
ATOM 2340 O O . THR A 1 311 ? 18.613 7.448 -30.620 1.00 93.00 311 THR A O 1
ATOM 2343 N N . PRO A 1 312 ? 19.943 6.556 -32.198 1.00 94.19 312 PRO A N 1
ATOM 2344 C CA . PRO A 1 312 ? 20.461 5.506 -31.320 1.00 94.19 312 PRO A CA 1
ATOM 2345 C C . PRO A 1 312 ? 21.057 6.069 -30.022 1.00 94.19 312 PRO A C 1
ATOM 2347 O O . PRO A 1 312 ? 21.849 7.011 -30.058 1.00 94.19 312 PRO A O 1
ATOM 2350 N N . GLY A 1 313 ? 20.679 5.499 -28.881 1.00 95.12 313 GLY A N 1
ATOM 2351 C CA . GLY A 1 313 ? 21.114 5.955 -27.568 1.00 95.12 313 GLY A CA 1
ATOM 2352 C C . GLY A 1 313 ? 20.307 5.375 -26.412 1.00 95.12 313 GLY A C 1
ATOM 2353 O O . GLY A 1 313 ? 19.307 4.692 -26.622 1.00 95.12 313 GLY A O 1
ATOM 2354 N N . PHE A 1 314 ? 20.782 5.685 -25.208 1.00 95.69 314 PHE A N 1
ATOM 2355 C CA . PHE A 1 314 ? 20.044 5.591 -23.952 1.00 95.69 314 PHE A CA 1
ATOM 2356 C C . PHE A 1 314 ? 19.417 6.954 -23.649 1.00 95.69 314 PHE A C 1
ATOM 2358 O O . PHE A 1 314 ? 20.108 7.979 -23.742 1.00 95.69 314 PHE A O 1
ATOM 2365 N N . TYR A 1 315 ? 18.138 6.955 -23.291 1.00 97.19 315 TYR A N 1
ATOM 2366 C CA . TYR A 1 315 ? 17.393 8.152 -22.919 1.00 97.19 315 TYR A CA 1
ATOM 2367 C C . TYR A 1 315 ? 16.585 7.907 -21.645 1.00 97.19 315 TYR A C 1
ATOM 2369 O O . TYR A 1 315 ? 16.210 6.775 -21.350 1.00 97.19 315 TYR A O 1
ATOM 2377 N N . ALA A 1 316 ? 16.306 8.986 -20.920 1.00 97.44 316 ALA A N 1
ATOM 2378 C CA . ALA A 1 316 ? 15.363 9.004 -19.810 1.00 97.44 316 ALA A CA 1
ATOM 2379 C C . ALA A 1 316 ? 14.176 9.890 -20.201 1.00 97.44 316 ALA A C 1
ATOM 2381 O O . ALA A 1 316 ? 14.360 11.033 -20.621 1.00 97.44 316 ALA A O 1
ATOM 2382 N N . ILE A 1 317 ? 12.967 9.355 -20.105 1.00 97.88 317 ILE A N 1
ATOM 2383 C CA . ILE A 1 317 ? 11.715 10.051 -20.377 1.00 97.88 317 ILE A CA 1
ATOM 2384 C C . ILE A 1 317 ? 11.130 10.486 -19.049 1.00 97.88 317 ILE A C 1
ATOM 2386 O O . ILE A 1 317 ? 10.821 9.651 -18.208 1.00 97.88 317 ILE A O 1
ATOM 2390 N N . GLN A 1 318 ? 10.987 11.792 -18.885 1.00 97.62 318 GLN A N 1
ATOM 2391 C CA . GLN A 1 318 ? 10.256 12.404 -17.789 1.00 97.62 318 GLN A CA 1
ATOM 2392 C C . GLN A 1 318 ? 8.817 12.635 -18.244 1.00 97.62 318 GLN A C 1
ATOM 2394 O O . GLN A 1 318 ? 8.603 13.226 -19.306 1.00 97.62 318 GLN A O 1
ATOM 2399 N N . ILE A 1 319 ? 7.847 12.212 -17.444 1.00 96.75 319 ILE A N 1
ATOM 2400 C CA . ILE A 1 319 ? 6.466 12.688 -17.514 1.00 96.75 319 ILE A CA 1
ATOM 2401 C C . ILE A 1 319 ? 6.229 13.643 -16.349 1.00 96.75 319 ILE A C 1
ATOM 2403 O O . ILE A 1 319 ? 6.684 13.373 -15.243 1.00 96.75 319 ILE A O 1
ATOM 2407 N N . ALA A 1 320 ? 5.533 14.751 -16.583 1.00 95.88 320 ALA A N 1
ATOM 2408 C CA . ALA A 1 320 ? 5.179 15.703 -15.537 1.00 95.88 320 ALA A CA 1
ATOM 2409 C C . ALA A 1 320 ? 3.760 16.251 -15.721 1.00 95.88 320 ALA A C 1
ATOM 2411 O O . ALA A 1 320 ? 3.326 16.505 -16.848 1.00 95.88 320 ALA A O 1
ATOM 2412 N N . GLY A 1 321 ? 3.052 16.472 -14.615 1.00 92.88 321 GLY A N 1
ATOM 2413 C CA . GLY A 1 321 ? 1.693 17.014 -14.589 1.00 92.88 321 GLY A CA 1
ATOM 2414 C C . GLY A 1 321 ? 1.175 17.156 -13.158 1.00 92.88 321 GLY A C 1
ATOM 2415 O O . GLY A 1 321 ? 1.561 16.390 -12.283 1.00 92.88 321 GLY A O 1
ATOM 2416 N N . GLY A 1 322 ? 0.324 18.154 -12.898 1.00 86.31 322 GLY A N 1
ATOM 2417 C CA . GLY A 1 322 ? -0.315 18.324 -11.583 1.00 86.31 322 GLY A CA 1
ATOM 2418 C C . GLY A 1 322 ? 0.654 18.537 -10.410 1.00 86.31 322 GLY A C 1
ATOM 2419 O O . GLY A 1 322 ? 0.313 18.200 -9.286 1.00 86.31 322 GLY A O 1
ATOM 2420 N N . GLY A 1 323 ? 1.868 19.044 -10.665 1.00 88.69 323 GLY A N 1
ATOM 2421 C CA . GLY A 1 323 ? 2.927 19.183 -9.653 1.00 88.69 323 GLY A CA 1
ATOM 2422 C C . GLY A 1 323 ? 3.760 17.917 -9.415 1.00 88.69 323 GLY A C 1
ATOM 2423 O O . GLY A 1 323 ? 4.694 17.951 -8.621 1.00 88.69 323 GLY A O 1
ATOM 2424 N N . TRP A 1 324 ? 3.465 16.830 -10.128 1.00 91.25 324 TRP A N 1
ATOM 2425 C CA . TRP A 1 324 ? 4.136 15.541 -10.006 1.00 91.25 324 TRP A CA 1
ATOM 2426 C C . TRP A 1 324 ? 4.996 15.234 -11.227 1.00 91.25 324 TRP A C 1
ATOM 2428 O O . TRP A 1 324 ? 4.733 15.725 -12.330 1.00 91.25 324 TRP 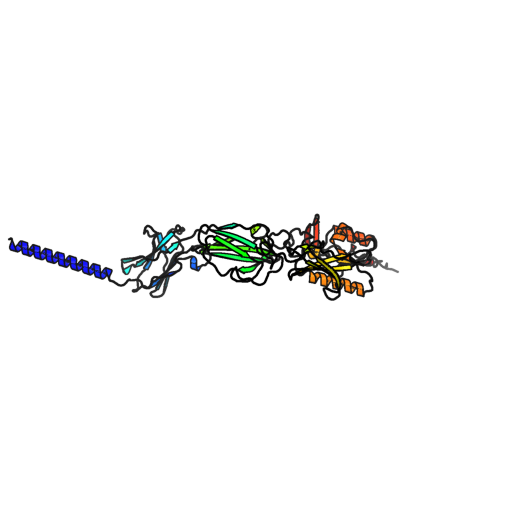A O 1
ATOM 2438 N N . GLU A 1 325 ? 5.990 14.372 -11.038 1.00 94.19 325 GLU A N 1
ATOM 2439 C CA . GLU A 1 325 ? 6.810 13.831 -12.114 1.00 94.19 325 GLU A CA 1
ATOM 2440 C C . GLU A 1 325 ? 7.136 12.352 -11.905 1.00 94.19 325 GLU A C 1
ATOM 2442 O O . GLU A 1 325 ? 7.131 11.854 -10.781 1.00 94.19 325 GLU A O 1
ATOM 2447 N N . ALA A 1 326 ? 7.424 11.660 -13.005 1.00 95.19 326 ALA A N 1
ATOM 2448 C CA . ALA A 1 326 ? 7.917 10.291 -13.005 1.00 95.19 326 ALA A CA 1
ATOM 2449 C C . ALA A 1 326 ? 8.842 10.047 -14.199 1.00 95.19 326 ALA A C 1
ATOM 2451 O O . ALA A 1 326 ? 8.860 10.815 -15.167 1.00 95.19 326 ALA A O 1
ATOM 2452 N N . TRP A 1 327 ? 9.599 8.955 -14.134 1.00 96.75 327 TRP A N 1
ATOM 2453 C CA . TRP A 1 327 ? 10.682 8.676 -15.066 1.00 96.75 327 TRP A CA 1
ATOM 2454 C C . TRP A 1 327 ? 10.612 7.253 -15.626 1.00 96.75 327 TRP A C 1
ATOM 2456 O O . TRP A 1 327 ? 10.261 6.309 -14.927 1.00 96.75 327 TRP A O 1
ATOM 2466 N N . ALA A 1 328 ? 10.983 7.091 -16.895 1.00 96.88 328 ALA A N 1
ATOM 2467 C CA . ALA A 1 328 ? 11.135 5.791 -17.544 1.00 96.88 328 ALA A CA 1
ATOM 2468 C C . ALA A 1 328 ? 12.331 5.791 -18.516 1.00 96.88 328 ALA A C 1
ATOM 2470 O O . ALA A 1 328 ? 12.656 6.825 -19.100 1.00 96.88 328 ALA A O 1
ATOM 2471 N N . PRO A 1 329 ? 13.008 4.654 -18.718 1.00 96.81 329 PRO A N 1
ATOM 2472 C CA . PRO A 1 329 ? 14.049 4.506 -19.729 1.00 96.81 329 PRO A CA 1
ATOM 2473 C C . PRO A 1 329 ? 13.460 4.441 -21.150 1.00 96.81 329 PRO A C 1
ATOM 2475 O O . PRO A 1 329 ? 12.356 3.946 -21.361 1.00 96.81 329 PRO A O 1
ATOM 2478 N N . GLU A 1 330 ? 14.225 4.875 -22.152 1.00 96.38 330 GLU A N 1
ATOM 2479 C CA . GLU A 1 330 ? 13.928 4.616 -23.565 1.00 96.38 330 GLU A CA 1
ATOM 2480 C C . GLU A 1 330 ? 15.178 4.115 -24.307 1.00 96.38 330 GLU A C 1
ATOM 2482 O O . GLU A 1 330 ? 16.081 4.887 -24.655 1.00 96.38 330 GLU A O 1
ATOM 2487 N N . ALA A 1 331 ? 15.171 2.820 -24.634 1.00 95.88 331 ALA A N 1
ATOM 2488 C CA . ALA A 1 331 ? 16.229 2.171 -25.400 1.00 95.88 331 ALA A CA 1
ATOM 2489 C C . ALA A 1 331 ? 16.120 2.416 -26.905 1.00 95.88 331 ALA A C 1
ATOM 2491 O O . ALA A 1 331 ? 15.111 2.097 -27.548 1.00 95.88 331 ALA A O 1
ATOM 2492 N N . ARG A 1 332 ? 17.212 2.876 -27.525 1.00 96.38 332 ARG A N 1
ATOM 2493 C CA . ARG A 1 332 ? 17.340 2.966 -28.986 1.00 96.38 332 ARG A CA 1
ATOM 2494 C C . ARG A 1 332 ? 18.629 2.317 -29.480 1.00 96.38 332 ARG A C 1
ATOM 2496 O O . ARG A 1 332 ? 19.697 2.925 -29.473 1.00 96.38 332 ARG A O 1
ATOM 2503 N N . ALA A 1 333 ? 18.520 1.099 -30.006 1.00 95.62 333 ALA A N 1
ATOM 2504 C CA . ALA A 1 333 ? 19.677 0.383 -30.548 1.00 95.62 333 ALA A CA 1
ATOM 2505 C C . ALA A 1 333 ? 20.104 0.924 -31.925 1.00 95.62 333 ALA A C 1
ATOM 2507 O O . ALA A 1 333 ? 21.290 1.116 -32.198 1.00 95.62 333 ALA A O 1
ATOM 2508 N N . GLY A 1 334 ? 19.119 1.168 -32.802 1.00 92.44 334 GLY A N 1
ATOM 2509 C CA . GLY A 1 334 ? 19.311 1.527 -34.210 1.00 92.44 334 GLY A CA 1
ATOM 2510 C C . GLY A 1 334 ? 20.399 0.703 -34.904 1.00 92.44 334 GLY A C 1
ATOM 2511 O O . GLY A 1 334 ? 20.362 -0.524 -34.859 1.00 92.44 334 GLY A O 1
ATOM 2512 N N . ARG A 1 335 ? 21.361 1.374 -35.553 1.00 93.44 335 ARG A N 1
ATOM 2513 C CA . ARG A 1 335 ? 22.507 0.739 -36.237 1.00 93.44 335 ARG A CA 1
ATOM 2514 C C . ARG A 1 335 ? 23.818 0.823 -35.442 1.00 93.44 335 ARG A C 1
ATOM 2516 O O . ARG A 1 335 ? 24.892 0.677 -36.023 1.00 93.44 335 ARG A O 1
ATOM 2523 N N . ALA A 1 336 ? 23.760 1.080 -34.134 1.00 95.31 336 ALA A N 1
ATOM 2524 C CA . ALA A 1 336 ? 24.966 1.212 -33.321 1.00 95.31 336 ALA A CA 1
ATOM 2525 C C . ALA A 1 336 ? 25.786 -0.094 -33.309 1.00 95.31 336 ALA A C 1
ATOM 2527 O O . ALA A 1 336 ? 25.232 -1.199 -33.317 1.00 95.31 336 ALA A O 1
ATOM 2528 N N . ARG A 1 337 ? 27.120 0.043 -33.301 1.00 95.94 337 ARG A N 1
ATOM 2529 C CA . ARG A 1 337 ? 28.056 -1.092 -33.181 1.00 95.94 337 ARG A CA 1
ATOM 2530 C C . ARG A 1 337 ? 28.312 -1.471 -31.725 1.00 95.94 337 ARG A C 1
ATOM 2532 O O . ARG A 1 337 ? 28.592 -2.634 -31.447 1.00 95.94 337 ARG A O 1
ATOM 2539 N N . VAL A 1 338 ? 28.204 -0.507 -30.815 1.00 97.38 338 VAL A N 1
ATOM 2540 C CA . VAL A 1 338 ? 28.317 -0.711 -29.370 1.00 97.38 338 VAL A CA 1
ATOM 2541 C C . VAL A 1 338 ? 26.954 -0.443 -28.752 1.00 97.38 338 VAL A C 1
ATOM 2543 O O . VAL A 1 338 ? 26.362 0.614 -28.988 1.00 97.38 338 VAL A O 1
ATOM 2546 N N . LEU A 1 339 ? 26.454 -1.415 -27.997 1.00 98.00 339 LEU A N 1
ATOM 2547 C CA . LEU A 1 339 ? 25.199 -1.326 -27.264 1.00 98.00 339 LEU A CA 1
ATOM 2548 C C . LEU A 1 339 ? 25.468 -1.428 -25.767 1.00 98.00 339 LEU A C 1
ATOM 2550 O O . LEU A 1 339 ? 26.305 -2.221 -25.344 1.00 98.00 339 LEU A O 1
ATOM 2554 N N . VAL A 1 340 ? 24.731 -0.653 -24.983 1.00 97.44 340 VAL A N 1
ATOM 2555 C CA . VAL A 1 340 ? 24.608 -0.839 -23.535 1.00 97.44 340 VAL A CA 1
ATOM 2556 C C . VAL A 1 340 ? 23.261 -1.498 -23.257 1.00 97.44 340 VAL A C 1
ATOM 2558 O O . VAL A 1 340 ? 22.256 -1.140 -23.875 1.00 97.44 340 VAL A O 1
ATOM 2561 N N . MET A 1 341 ? 23.245 -2.490 -22.372 1.00 98.25 341 MET A N 1
ATOM 2562 C CA . MET A 1 341 ? 22.013 -3.154 -21.970 1.00 98.25 341 MET A CA 1
ATOM 2563 C C . MET A 1 341 ? 21.266 -2.319 -20.928 1.00 98.25 341 MET A C 1
ATOM 2565 O O . MET A 1 341 ? 21.846 -1.915 -19.925 1.00 98.25 341 MET A O 1
ATOM 2569 N N . GLU A 1 342 ? 19.978 -2.093 -21.161 1.00 97.44 342 GLU A N 1
ATOM 2570 C CA . GLU A 1 342 ? 19.040 -1.615 -20.148 1.00 97.44 342 GLU A CA 1
ATOM 2571 C C . GLU A 1 342 ? 18.478 -2.831 -19.400 1.00 97.44 342 GLU A C 1
ATOM 2573 O O . GLU A 1 342 ? 17.821 -3.668 -20.031 1.00 97.44 342 GLU A O 1
ATOM 2578 N N . PRO A 1 343 ? 18.756 -2.980 -18.094 1.00 97.25 343 PRO A N 1
ATOM 2579 C CA . PRO A 1 343 ? 18.404 -4.181 -17.348 1.00 97.25 343 PRO A CA 1
ATOM 2580 C C . PRO A 1 343 ? 16.940 -4.145 -16.890 1.00 97.25 343 PRO A C 1
ATOM 2582 O O . PRO A 1 343 ? 16.656 -4.090 -15.691 1.00 97.25 343 PRO A O 1
ATOM 2585 N N . LEU A 1 344 ? 16.001 -4.159 -17.843 1.00 97.19 344 LEU A N 1
ATOM 2586 C CA . LEU A 1 344 ? 14.567 -4.054 -17.574 1.00 97.19 344 LEU A CA 1
ATOM 2587 C C . LEU A 1 344 ? 14.087 -5.160 -16.628 1.00 97.19 344 LEU A C 1
ATOM 2589 O O . LEU A 1 344 ? 13.293 -4.870 -15.736 1.00 97.19 344 LEU A O 1
ATOM 2593 N N . TYR A 1 345 ? 14.596 -6.390 -16.747 1.00 97.25 345 TYR A N 1
ATOM 2594 C CA . TYR A 1 345 ? 14.246 -7.468 -15.815 1.00 97.25 345 TYR A CA 1
ATOM 2595 C C . TYR A 1 345 ? 14.672 -7.155 -14.385 1.00 97.25 345 TYR A C 1
ATOM 2597 O O . TYR A 1 345 ? 13.933 -7.427 -13.444 1.00 97.25 345 TYR A O 1
ATOM 2605 N N . SER A 1 346 ? 15.851 -6.558 -14.209 1.00 96.06 346 SER A N 1
ATOM 2606 C CA . SER A 1 346 ? 16.369 -6.226 -12.880 1.00 96.06 346 SER A CA 1
ATOM 2607 C C . SER A 1 346 ? 15.659 -5.015 -12.283 1.00 96.06 346 SER A C 1
ATOM 2609 O O . SER A 1 346 ? 15.328 -5.030 -11.100 1.00 96.06 346 SER A O 1
ATOM 2611 N N . TRP A 1 347 ? 15.375 -3.998 -13.101 1.00 96.12 347 TRP A N 1
ATOM 2612 C CA . TRP A 1 347 ? 14.582 -2.844 -12.681 1.00 96.12 347 TRP A CA 1
ATOM 2613 C C . TRP A 1 347 ? 13.178 -3.259 -12.276 1.00 96.12 347 TRP A C 1
ATOM 2615 O O . TRP A 1 347 ? 12.732 -2.882 -11.199 1.00 96.12 347 TRP A O 1
ATOM 2625 N N . GLN A 1 348 ? 12.516 -4.098 -13.075 1.00 95.12 348 GLN A N 1
ATOM 2626 C CA . GLN A 1 348 ? 11.202 -4.604 -12.714 1.00 95.12 348 GLN A CA 1
ATOM 2627 C C . GLN A 1 348 ? 11.267 -5.533 -11.507 1.00 95.12 348 GLN A C 1
ATOM 2629 O O . GLN A 1 348 ? 10.436 -5.389 -10.631 1.00 95.12 348 GLN A O 1
ATOM 2634 N N . ALA A 1 349 ? 12.267 -6.400 -11.351 1.00 93.44 349 ALA A N 1
ATOM 2635 C CA . ALA A 1 349 ? 12.380 -7.239 -10.152 1.00 93.44 349 ALA A CA 1
ATOM 2636 C C . ALA A 1 349 ? 12.525 -6.450 -8.836 1.00 93.44 349 ALA A C 1
ATOM 2638 O O . ALA A 1 349 ? 12.182 -6.974 -7.778 1.00 93.44 349 ALA A O 1
ATOM 2639 N N . ALA A 1 350 ? 13.038 -5.218 -8.897 1.00 91.62 350 ALA A N 1
ATOM 2640 C CA . ALA A 1 350 ? 13.203 -4.328 -7.749 1.00 91.62 350 ALA A CA 1
ATOM 2641 C C . ALA A 1 350 ? 12.102 -3.257 -7.628 1.00 91.62 350 ALA A C 1
ATOM 2643 O O . ALA A 1 350 ? 12.138 -2.476 -6.683 1.00 91.62 350 ALA A O 1
ATOM 2644 N N . ASN A 1 351 ? 11.159 -3.193 -8.573 1.00 91.62 351 ASN A N 1
ATOM 2645 C CA . ASN A 1 351 ? 10.140 -2.149 -8.650 1.00 91.62 351 ASN A CA 1
ATOM 2646 C C . ASN A 1 351 ? 9.001 -2.414 -7.640 1.00 91.62 351 ASN A C 1
ATOM 2648 O O . ASN A 1 351 ? 8.261 -3.379 -7.830 1.00 91.62 351 ASN A O 1
ATOM 2652 N N . PRO A 1 352 ? 8.818 -1.600 -6.583 1.00 87.38 352 PRO A N 1
ATOM 2653 C CA . PRO A 1 352 ? 7.825 -1.834 -5.530 1.00 87.38 352 PRO A CA 1
ATOM 2654 C C . PRO A 1 352 ? 6.408 -1.364 -5.917 1.00 87.38 352 PRO A C 1
ATOM 2656 O O . PRO A 1 352 ? 5.667 -0.839 -5.089 1.00 87.38 352 PRO A O 1
ATOM 2659 N N . THR A 1 353 ? 6.035 -1.503 -7.185 1.00 88.44 353 THR A N 1
ATOM 2660 C CA . THR A 1 353 ? 4.701 -1.148 -7.677 1.00 88.44 353 THR A CA 1
ATOM 2661 C C . THR A 1 353 ? 3.716 -2.260 -7.352 1.00 88.44 353 THR A C 1
ATOM 2663 O O . THR A 1 353 ? 4.042 -3.426 -7.529 1.00 88.44 353 THR A O 1
ATOM 2666 N N . ASP A 1 354 ? 2.515 -1.890 -6.923 1.00 86.56 354 ASP A N 1
ATOM 2667 C CA . ASP A 1 354 ? 1.356 -2.778 -6.809 1.00 86.56 354 ASP A CA 1
ATOM 2668 C C . ASP A 1 354 ? 0.531 -2.672 -8.103 1.00 86.56 354 ASP A C 1
ATOM 2670 O O . ASP A 1 354 ? -0.299 -1.771 -8.263 1.00 86.56 354 ASP A O 1
ATOM 2674 N N . ALA A 1 355 ? 0.851 -3.507 -9.091 1.00 82.44 355 ALA A N 1
ATOM 2675 C CA . ALA A 1 355 ? 0.195 -3.470 -10.393 1.00 82.44 355 ALA A CA 1
ATOM 2676 C C . ALA A 1 355 ? -1.139 -4.226 -10.383 1.00 82.44 355 ALA A C 1
ATOM 2678 O O . ALA A 1 355 ? -2.036 -3.875 -11.158 1.00 82.44 355 ALA A O 1
ATOM 2679 N N . ASP A 1 356 ? -1.274 -5.245 -9.528 1.00 80.56 356 ASP A N 1
ATOM 2680 C CA . ASP A 1 356 ? -2.502 -6.033 -9.394 1.00 80.56 356 ASP A CA 1
ATOM 2681 C C . ASP A 1 356 ? -3.548 -5.396 -8.464 1.00 80.56 356 ASP A C 1
ATOM 2683 O O . ASP A 1 356 ? -4.719 -5.783 -8.494 1.00 80.56 356 ASP A O 1
ATOM 2687 N N . ARG A 1 357 ? -3.155 -4.340 -7.742 1.00 79.25 357 ARG A N 1
ATOM 2688 C CA . ARG A 1 357 ? -3.985 -3.554 -6.820 1.00 79.25 357 ARG A CA 1
ATOM 2689 C C . ARG A 1 357 ? -4.473 -4.381 -5.639 1.00 79.25 357 ARG A C 1
ATOM 2691 O O . ARG A 1 357 ? -5.589 -4.184 -5.152 1.00 79.25 357 ARG A O 1
ATOM 2698 N N . SER A 1 358 ? -3.635 -5.295 -5.168 1.00 81.44 358 SER A N 1
ATOM 2699 C CA . SER A 1 358 ? -3.879 -6.079 -3.959 1.00 81.44 358 SER A CA 1
ATOM 2700 C C . SER A 1 358 ? -3.682 -5.268 -2.672 1.00 81.44 358 SER A C 1
ATOM 2702 O O . SER A 1 358 ? -4.082 -5.715 -1.595 1.00 81.44 358 SER A O 1
ATOM 2704 N N . GLY A 1 359 ? -3.087 -4.075 -2.764 1.00 82.44 359 GLY A N 1
ATOM 2705 C CA . GLY A 1 359 ? -2.665 -3.251 -1.633 1.00 82.44 359 GLY A CA 1
ATOM 2706 C C . GLY A 1 359 ? -1.223 -3.521 -1.207 1.00 82.44 359 GLY A C 1
ATOM 2707 O O . GLY A 1 359 ? -0.770 -2.936 -0.223 1.00 82.44 359 GLY A O 1
ATOM 2708 N N . PHE A 1 360 ? -0.511 -4.395 -1.924 1.00 85.69 360 PHE A N 1
ATOM 2709 C CA . PHE A 1 360 ? 0.842 -4.843 -1.616 1.00 85.69 360 PHE A CA 1
ATOM 2710 C C . PHE A 1 360 ? 1.738 -4.665 -2.844 1.00 85.69 360 PHE A C 1
ATOM 2712 O O . PHE A 1 360 ? 1.315 -4.997 -3.945 1.00 85.69 360 PHE A O 1
ATOM 2719 N N . PRO A 1 361 ? 2.982 -4.184 -2.689 1.00 86.31 361 PRO A N 1
ATOM 2720 C CA . PRO A 1 361 ? 3.934 -4.149 -3.796 1.00 86.31 361 PRO A CA 1
ATOM 2721 C C . PRO A 1 361 ? 4.108 -5.529 -4.450 1.00 86.31 361 PRO A C 1
ATOM 2723 O O . PRO A 1 361 ? 4.409 -6.493 -3.740 1.00 86.31 361 PRO A O 1
ATOM 2726 N N . ASP A 1 362 ? 4.016 -5.639 -5.783 1.00 86.75 362 ASP A N 1
ATOM 2727 C CA . ASP A 1 362 ? 4.364 -6.892 -6.455 1.00 86.75 362 ASP A CA 1
ATOM 2728 C C . ASP A 1 362 ? 5.889 -7.059 -6.430 1.00 86.75 362 ASP A C 1
ATOM 2730 O O . ASP A 1 362 ? 6.652 -6.384 -7.132 1.00 86.75 362 ASP A O 1
ATOM 2734 N N . VAL A 1 363 ? 6.351 -7.975 -5.590 1.00 83.75 363 VAL A N 1
ATOM 2735 C CA . VAL A 1 363 ? 7.764 -8.316 -5.424 1.00 83.75 363 VAL A CA 1
ATOM 2736 C C . VAL A 1 363 ? 7.947 -9.835 -5.516 1.00 83.75 363 VAL A C 1
ATOM 2738 O O . VAL A 1 363 ? 7.003 -10.592 -5.270 1.00 83.75 363 VAL A O 1
ATOM 2741 N N . PRO A 1 364 ? 9.149 -10.328 -5.875 1.00 86.12 364 PRO A N 1
ATOM 2742 C CA . PRO A 1 364 ? 9.425 -11.761 -5.857 1.00 86.12 364 PRO A CA 1
ATOM 2743 C C . PRO A 1 364 ? 9.102 -12.381 -4.483 1.00 86.12 364 PRO A C 1
ATOM 2745 O O . PRO A 1 364 ? 9.340 -11.731 -3.463 1.00 86.12 364 PRO A O 1
ATOM 2748 N N . PRO A 1 365 ? 8.619 -13.637 -4.421 1.00 85.62 365 PRO A N 1
ATOM 2749 C CA . PRO A 1 365 ? 8.668 -14.659 -5.472 1.00 85.62 365 PRO A CA 1
ATOM 2750 C C . PRO A 1 365 ? 7.477 -14.667 -6.446 1.00 85.62 365 PRO A C 1
ATOM 2752 O O . PRO A 1 365 ? 7.455 -15.509 -7.342 1.00 85.62 365 PRO A O 1
ATOM 2755 N N . ALA A 1 366 ? 6.497 -13.770 -6.292 1.00 86.31 366 ALA A N 1
ATOM 2756 C CA . ALA A 1 366 ? 5.351 -13.717 -7.196 1.00 86.31 366 ALA A CA 1
ATOM 2757 C C . ALA A 1 366 ? 5.780 -13.357 -8.639 1.00 86.31 366 ALA A C 1
ATOM 2759 O O . ALA A 1 366 ? 6.760 -12.625 -8.819 1.00 86.31 366 ALA A O 1
ATOM 2760 N N . PRO A 1 367 ? 5.075 -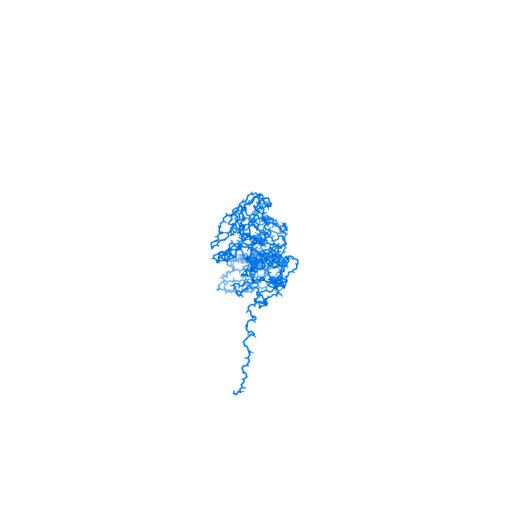13.855 -9.676 1.00 91.44 367 PRO A N 1
ATOM 2761 C CA . PRO A 1 367 ? 5.315 -13.442 -11.055 1.00 91.44 367 PRO A CA 1
ATOM 2762 C C . PRO A 1 367 ? 5.083 -11.938 -11.250 1.00 91.44 367 PRO A C 1
ATOM 2764 O O . PRO A 1 367 ? 4.064 -11.403 -10.827 1.00 91.44 367 PRO A O 1
ATOM 2767 N N . LEU A 1 368 ? 6.005 -11.267 -11.940 1.00 93.25 368 LEU A N 1
ATOM 2768 C CA . LEU A 1 368 ? 6.001 -9.816 -12.131 1.00 93.25 368 LEU A CA 1
ATOM 2769 C C . LEU A 1 368 ? 5.714 -9.456 -13.586 1.00 93.25 368 LEU A C 1
ATOM 2771 O O . LEU A 1 368 ? 6.455 -9.861 -14.484 1.00 93.25 368 LEU A O 1
ATOM 2775 N N . ALA A 1 369 ? 4.684 -8.650 -13.836 1.00 93.06 369 ALA A N 1
ATOM 2776 C CA . ALA A 1 369 ? 4.443 -8.105 -15.167 1.00 93.06 369 ALA A CA 1
ATOM 2777 C C . ALA A 1 369 ? 5.565 -7.128 -15.553 1.00 93.06 369 ALA A C 1
ATOM 2779 O O . ALA A 1 369 ? 5.852 -6.179 -14.828 1.00 93.06 369 ALA A O 1
ATOM 2780 N N . LEU A 1 370 ? 6.186 -7.321 -16.717 1.00 93.44 370 LEU A N 1
ATOM 2781 C CA . LEU A 1 370 ? 7.314 -6.484 -17.130 1.00 93.44 370 LEU A CA 1
ATOM 2782 C C . LEU A 1 370 ? 6.926 -5.083 -17.593 1.00 93.44 370 LEU A C 1
ATOM 2784 O O . LEU A 1 370 ? 7.812 -4.245 -17.654 1.00 93.44 370 LEU A O 1
ATOM 2788 N N . ASP A 1 371 ? 5.658 -4.822 -17.927 1.00 93.12 371 ASP A N 1
ATOM 2789 C CA . ASP A 1 371 ? 5.203 -3.507 -18.418 1.00 93.12 371 ASP A CA 1
ATOM 2790 C C . ASP A 1 371 ? 4.480 -2.671 -17.347 1.00 93.12 371 ASP A C 1
ATOM 2792 O O . ASP A 1 371 ? 3.720 -1.757 -17.654 1.00 93.12 371 ASP A O 1
ATOM 2796 N N . ARG A 1 372 ? 4.696 -2.984 -16.067 1.00 92.75 372 ARG A N 1
ATOM 2797 C CA . ARG A 1 372 ? 4.151 -2.192 -14.959 1.00 92.75 372 ARG A CA 1
ATOM 2798 C C . ARG A 1 372 ? 4.879 -0.846 -14.821 1.00 92.75 372 ARG A C 1
ATOM 2800 O O . ARG A 1 372 ? 6.078 -0.776 -15.121 1.00 92.75 372 ARG A O 1
ATOM 2807 N N . PRO A 1 373 ? 4.181 0.219 -14.385 1.00 92.88 373 PRO A N 1
ATOM 2808 C CA . PRO A 1 373 ? 4.773 1.546 -14.264 1.00 92.88 373 PRO A CA 1
ATOM 2809 C C . PRO A 1 373 ? 5.948 1.545 -13.286 1.00 92.88 373 PRO A C 1
ATOM 2811 O O . PRO A 1 373 ? 5.932 0.810 -12.302 1.00 92.88 373 PRO A O 1
ATOM 2814 N N . PHE A 1 374 ? 6.964 2.366 -13.545 1.00 92.56 374 PHE A N 1
ATOM 2815 C CA . PHE A 1 374 ? 8.077 2.523 -12.609 1.00 92.56 374 PHE A CA 1
ATOM 2816 C C . PHE A 1 374 ? 7.646 3.329 -11.382 1.00 92.56 374 PHE A C 1
ATOM 2818 O O . PHE A 1 374 ? 7.062 4.406 -11.515 1.00 92.56 374 PHE A O 1
ATOM 2825 N N . ALA A 1 375 ? 7.955 2.815 -10.192 1.00 89.44 375 ALA A N 1
ATOM 2826 C CA . ALA A 1 375 ? 7.822 3.558 -8.948 1.00 89.44 375 ALA A CA 1
ATOM 2827 C C . ALA A 1 375 ? 8.886 4.674 -8.840 1.00 89.44 375 ALA A C 1
ATOM 2829 O O . ALA A 1 375 ? 9.934 4.600 -9.499 1.00 89.44 375 ALA A O 1
ATOM 2830 N N . PRO A 1 376 ? 8.662 5.683 -7.975 1.00 87.75 376 PRO A N 1
ATOM 2831 C CA . PRO A 1 376 ? 9.688 6.664 -7.629 1.00 87.75 376 PRO A CA 1
ATOM 2832 C C . PRO A 1 376 ? 11.005 5.997 -7.193 1.00 87.75 376 PRO A C 1
ATOM 2834 O O . PRO A 1 376 ? 10.991 5.000 -6.470 1.00 87.75 376 PRO A O 1
ATOM 2837 N N . GLY A 1 377 ? 12.147 6.547 -7.617 1.00 89.62 377 GLY A N 1
ATOM 2838 C CA . GLY A 1 377 ? 13.490 6.046 -7.290 1.00 89.62 377 GLY A CA 1
ATOM 2839 C C . GLY A 1 377 ? 14.257 5.450 -8.479 1.00 89.62 377 GLY A C 1
ATOM 2840 O O . GLY A 1 377 ? 15.487 5.317 -8.414 1.00 89.62 377 GLY A O 1
ATOM 2841 N N . ILE A 1 378 ? 13.572 5.135 -9.586 1.00 93.94 378 ILE A N 1
ATOM 2842 C CA . ILE A 1 378 ? 14.180 4.620 -10.827 1.00 93.94 378 ILE A CA 1
ATOM 2843 C C . ILE A 1 378 ? 15.260 5.556 -11.400 1.00 93.94 378 ILE A C 1
ATOM 2845 O O . ILE A 1 378 ? 16.221 5.097 -12.018 1.00 93.94 378 ILE A O 1
ATOM 2849 N N . GLU A 1 379 ? 15.170 6.858 -11.135 1.00 94.94 379 GLU A N 1
ATOM 2850 C CA . GLU A 1 379 ? 16.107 7.905 -11.553 1.00 94.94 379 GLU A CA 1
ATOM 2851 C C . GLU A 1 379 ? 17.541 7.586 -11.128 1.00 94.94 379 GLU A C 1
ATOM 2853 O O . GLU A 1 379 ? 18.491 7.864 -11.859 1.00 94.94 379 GLU A O 1
ATOM 2858 N N . THR A 1 380 ? 17.707 6.936 -9.973 1.00 95.12 380 THR A N 1
ATOM 2859 C CA . THR A 1 380 ? 19.016 6.525 -9.454 1.00 95.12 380 THR A CA 1
ATOM 2860 C C . THR A 1 380 ? 19.659 5.469 -10.355 1.00 95.12 380 THR A C 1
ATOM 2862 O O . THR A 1 380 ? 20.851 5.554 -10.679 1.00 95.12 380 THR A O 1
ATOM 2865 N N . ALA A 1 381 ? 18.865 4.500 -10.816 1.00 94.94 381 ALA A N 1
ATOM 2866 C CA . ALA A 1 381 ? 19.310 3.471 -11.746 1.00 94.94 381 ALA A CA 1
ATOM 2867 C C . ALA A 1 381 ? 19.567 4.056 -13.147 1.00 94.94 381 ALA A C 1
ATOM 2869 O O . ALA A 1 381 ? 20.597 3.759 -13.763 1.00 94.94 381 ALA A O 1
ATOM 2870 N N . LEU A 1 382 ? 18.701 4.965 -13.614 1.00 96.50 382 LEU A N 1
ATOM 2871 C CA . LEU A 1 382 ? 18.897 5.690 -14.875 1.00 96.50 382 LEU A CA 1
ATOM 2872 C C . LEU A 1 382 ? 20.176 6.540 -14.847 1.00 96.50 382 LEU A C 1
ATOM 2874 O O . LEU A 1 382 ? 20.945 6.537 -15.809 1.00 96.50 382 LEU A O 1
ATOM 2878 N N . ALA A 1 383 ? 20.452 7.224 -13.735 1.00 95.62 383 ALA A N 1
ATOM 2879 C CA . ALA A 1 383 ? 21.667 8.006 -13.538 1.00 95.62 383 ALA A CA 1
ATOM 2880 C C . ALA A 1 383 ? 22.923 7.124 -13.576 1.00 95.62 383 ALA A C 1
ATOM 2882 O O . ALA A 1 383 ? 23.921 7.491 -14.204 1.00 95.62 383 ALA A O 1
ATOM 2883 N N . LYS A 1 384 ? 22.887 5.947 -12.936 1.00 94.44 384 LYS A N 1
ATOM 2884 C CA . LYS A 1 384 ? 24.000 4.986 -12.953 1.00 94.44 384 LYS A CA 1
ATOM 2885 C C . LYS A 1 384 ? 24.282 4.479 -14.365 1.00 94.44 384 LYS A C 1
ATOM 2887 O O . LYS A 1 384 ? 25.430 4.548 -14.805 1.00 94.44 384 LYS A O 1
ATOM 2892 N N . LEU A 1 385 ? 23.250 4.071 -15.104 1.00 94.81 385 LEU A N 1
ATOM 2893 C CA . LEU A 1 385 ? 23.411 3.628 -16.489 1.00 94.81 385 LEU A CA 1
ATOM 2894 C C . LEU A 1 385 ? 23.883 4.768 -17.408 1.00 94.81 385 LEU A C 1
ATOM 2896 O O . LEU A 1 385 ? 24.753 4.568 -18.258 1.00 94.81 385 LEU A O 1
ATOM 2900 N N . GLY A 1 386 ? 23.386 5.988 -17.185 1.00 94.75 386 GLY A N 1
ATOM 2901 C CA . GLY A 1 386 ? 23.823 7.200 -17.880 1.00 94.75 386 GLY A CA 1
ATOM 2902 C C . GLY A 1 386 ? 25.324 7.465 -17.742 1.00 94.75 386 GLY A C 1
ATOM 2903 O O . GLY A 1 386 ? 25.994 7.757 -18.738 1.00 94.75 386 GLY A O 1
ATOM 2904 N N . ARG A 1 387 ? 25.888 7.270 -16.541 1.00 94.00 387 ARG A N 1
ATOM 2905 C CA . ARG A 1 387 ? 27.340 7.369 -16.307 1.00 94.00 387 ARG A CA 1
ATOM 2906 C C . ARG A 1 387 ? 28.126 6.326 -17.096 1.00 94.00 387 ARG A C 1
ATOM 2908 O O . ARG A 1 387 ? 29.155 6.677 -17.676 1.00 94.00 387 ARG A O 1
ATOM 2915 N N . THR A 1 388 ? 27.635 5.089 -17.172 1.00 92.62 388 THR A N 1
ATOM 2916 C CA . THR A 1 388 ? 28.251 4.026 -17.983 1.00 92.62 388 THR A CA 1
ATOM 2917 C C . THR A 1 388 ? 28.269 4.407 -19.460 1.00 92.62 388 THR A C 1
ATOM 2919 O O . THR A 1 388 ? 29.330 4.406 -20.080 1.00 92.62 388 THR A O 1
ATOM 2922 N N . VAL A 1 389 ? 27.133 4.844 -20.013 1.00 93.06 389 VAL A N 1
ATOM 2923 C CA . VAL A 1 389 ? 27.037 5.299 -21.412 1.00 93.06 389 VAL A CA 1
ATOM 2924 C C . VAL A 1 389 ? 27.982 6.477 -21.680 1.00 93.06 389 VAL A C 1
ATOM 2926 O O . VAL A 1 389 ? 28.673 6.508 -22.703 1.00 93.06 389 VAL A O 1
ATOM 2929 N N . ALA A 1 390 ? 28.056 7.443 -20.761 1.00 91.56 390 ALA A N 1
ATOM 2930 C CA . ALA A 1 390 ? 28.960 8.584 -20.869 1.00 91.56 390 ALA A CA 1
ATOM 2931 C C . ALA A 1 390 ? 30.442 8.167 -20.809 1.00 91.56 390 ALA A C 1
ATOM 2933 O O . ALA A 1 390 ? 31.264 8.710 -21.549 1.00 91.56 390 ALA A O 1
ATOM 2934 N N . ALA A 1 391 ? 30.799 7.197 -19.965 1.00 91.06 391 ALA A N 1
ATOM 2935 C CA . ALA A 1 391 ? 32.146 6.632 -19.908 1.00 91.06 391 ALA A CA 1
ATOM 2936 C C . ALA A 1 391 ? 32.512 5.894 -21.206 1.00 91.06 391 ALA A C 1
ATOM 2938 O O . ALA A 1 391 ? 33.590 6.128 -21.748 1.00 91.06 391 ALA A O 1
ATOM 2939 N N . THR A 1 392 ? 31.597 5.098 -21.770 1.00 91.31 392 THR A N 1
ATOM 2940 C CA . THR A 1 392 ? 31.804 4.422 -23.063 1.00 91.31 392 THR A CA 1
ATOM 2941 C C . THR A 1 392 ? 32.003 5.412 -24.211 1.00 91.31 392 THR A C 1
ATOM 2943 O O . THR A 1 392 ? 32.815 5.181 -25.099 1.00 91.31 392 THR A O 1
ATOM 2946 N N . ARG A 1 393 ? 31.301 6.550 -24.218 1.00 90.44 393 ARG A N 1
ATOM 2947 C CA . ARG A 1 393 ? 31.536 7.589 -25.237 1.00 90.44 393 ARG A CA 1
ATOM 2948 C C . ARG A 1 393 ? 32.911 8.241 -25.090 1.00 90.44 393 ARG A C 1
ATOM 2950 O O . ARG A 1 393 ? 33.567 8.508 -26.093 1.00 90.44 393 ARG A O 1
ATOM 2957 N N . ARG A 1 394 ? 33.375 8.454 -23.852 1.00 88.81 394 ARG A N 1
ATOM 2958 C CA . ARG A 1 394 ? 34.707 9.020 -23.572 1.00 88.81 394 ARG A CA 1
ATOM 2959 C C . ARG A 1 394 ? 35.860 8.120 -24.023 1.00 88.81 394 ARG A C 1
ATOM 2961 O O . ARG A 1 394 ? 36.934 8.647 -24.280 1.00 88.81 394 ARG A O 1
ATOM 2968 N N . SER A 1 395 ? 35.649 6.812 -24.193 1.00 87.12 395 SER A N 1
ATOM 2969 C CA . SER A 1 395 ? 36.667 5.905 -24.749 1.00 87.12 395 SER A CA 1
ATOM 2970 C C . SER A 1 395 ? 36.789 5.953 -26.283 1.00 87.12 395 SER A C 1
ATOM 2972 O O . SER A 1 395 ? 37.439 5.096 -26.874 1.00 87.12 395 SER A O 1
ATOM 2974 N N . GLY A 1 396 ? 36.172 6.943 -26.943 1.00 87.31 396 GLY A N 1
ATOM 2975 C CA . GLY A 1 396 ? 36.280 7.163 -28.391 1.00 87.31 396 GLY A CA 1
ATOM 2976 C C . GLY A 1 396 ? 35.170 6.512 -29.223 1.00 87.31 396 GLY A C 1
ATOM 2977 O O . GLY A 1 396 ? 35.196 6.579 -30.452 1.00 87.31 396 GLY A O 1
ATOM 2978 N N . VAL A 1 397 ? 34.163 5.899 -28.589 1.00 88.06 397 VAL A N 1
ATOM 2979 C CA . VAL A 1 397 ? 33.022 5.303 -29.300 1.00 88.06 397 VAL A CA 1
ATOM 2980 C C . VAL A 1 397 ? 32.031 6.391 -29.732 1.00 88.06 397 VAL A C 1
ATOM 2982 O O . VAL A 1 397 ? 31.280 6.925 -28.917 1.00 88.06 397 VAL A O 1
ATOM 2985 N N . GLN A 1 398 ? 31.980 6.674 -31.038 1.00 80.69 398 GLN A N 1
ATOM 2986 C CA . GLN A 1 398 ? 31.140 7.741 -31.606 1.00 80.69 398 GLN A CA 1
ATOM 2987 C C . GLN A 1 398 ? 29.628 7.510 -31.443 1.00 80.69 398 GLN A C 1
ATOM 2989 O O . GLN A 1 398 ? 28.872 8.453 -31.222 1.00 80.69 398 GLN A O 1
ATOM 2994 N N . THR A 1 399 ? 29.154 6.266 -31.563 1.00 90.12 399 THR A N 1
ATOM 2995 C CA . THR A 1 399 ? 27.726 5.934 -31.430 1.00 90.12 399 THR A CA 1
ATOM 2996 C C . THR A 1 399 ? 27.542 4.757 -30.487 1.00 90.12 399 THR A C 1
ATOM 2998 O O . THR A 1 399 ? 27.892 3.621 -30.810 1.00 90.12 399 THR A O 1
ATOM 3001 N N . VAL A 1 400 ? 26.942 5.050 -29.336 1.00 94.75 400 VAL A N 1
ATOM 3002 C CA . VAL A 1 400 ? 26.521 4.066 -28.337 1.00 94.75 400 VAL A CA 1
ATOM 3003 C C . VAL A 1 400 ? 25.000 4.020 -28.358 1.00 94.75 400 VAL A C 1
ATOM 3005 O O . VAL A 1 400 ? 24.365 5.041 -28.086 1.00 94.75 400 VAL A O 1
ATOM 3008 N N . GLY A 1 401 ? 24.438 2.869 -28.726 1.00 96.44 401 GLY A N 1
ATOM 3009 C CA . GLY A 1 401 ? 23.002 2.598 -28.640 1.00 96.44 401 GLY A CA 1
ATOM 3010 C C . GLY A 1 401 ? 22.640 1.905 -27.328 1.00 96.44 401 GLY A C 1
ATOM 3011 O O . GLY A 1 401 ? 23.525 1.493 -26.579 1.00 96.44 401 GLY A O 1
ATOM 3012 N N . ALA A 1 402 ? 21.345 1.741 -27.073 1.00 97.25 402 ALA A N 1
ATOM 3013 C CA . ALA A 1 402 ? 20.851 0.977 -25.930 1.00 97.25 402 ALA A CA 1
ATOM 3014 C C . ALA A 1 402 ? 19.799 -0.054 -26.347 1.00 97.25 402 ALA A C 1
ATOM 3016 O O . ALA A 1 402 ? 19.111 0.119 -27.358 1.00 97.25 402 ALA A O 1
ATOM 3017 N N . ILE A 1 403 ? 19.704 -1.153 -25.606 1.00 98.12 403 ILE A N 1
ATOM 3018 C CA . ILE A 1 403 ? 18.739 -2.226 -25.858 1.00 98.12 403 ILE A CA 1
ATOM 3019 C C . ILE A 1 403 ? 18.356 -2.899 -24.539 1.00 98.12 403 ILE A C 1
ATOM 3021 O O . ILE A 1 403 ? 19.223 -3.125 -23.703 1.00 98.12 403 ILE A O 1
ATOM 3025 N N . THR A 1 404 ? 17.083 -3.236 -24.351 1.00 97.81 404 THR A N 1
ATOM 3026 C CA . THR A 1 404 ? 16.646 -3.971 -23.158 1.00 97.81 404 THR A CA 1
ATOM 3027 C C . THR A 1 404 ? 16.997 -5.455 -23.258 1.00 97.81 404 THR A C 1
ATOM 3029 O O . THR A 1 404 ? 16.980 -6.029 -24.353 1.00 97.81 404 THR A O 1
ATOM 3032 N N . ASP A 1 405 ? 17.271 -6.085 -22.119 1.00 97.50 405 ASP A N 1
ATOM 3033 C CA . ASP A 1 405 ? 17.331 -7.548 -21.970 1.00 97.50 405 ASP A CA 1
ATOM 3034 C C . ASP A 1 405 ? 16.088 -8.242 -22.567 1.00 97.50 405 ASP A C 1
ATOM 3036 O O . ASP A 1 405 ? 16.236 -9.145 -23.391 1.00 97.50 405 ASP A O 1
ATOM 3040 N N . GLN A 1 406 ? 14.882 -7.726 -22.307 1.00 96.19 406 GLN A N 1
ATOM 3041 C CA . GLN A 1 406 ? 13.630 -8.207 -22.906 1.00 96.19 406 GLN A CA 1
ATOM 3042 C C . GLN A 1 406 ? 13.660 -8.225 -24.439 1.00 96.19 406 GLN A C 1
ATOM 3044 O O . GLN A 1 406 ? 13.232 -9.186 -25.085 1.00 96.19 406 GLN A O 1
ATOM 3049 N N . ARG A 1 407 ? 14.184 -7.163 -25.060 1.00 96.12 407 ARG A N 1
ATOM 3050 C CA . ARG A 1 407 ? 14.265 -7.077 -26.521 1.00 96.12 407 ARG A CA 1
ATOM 3051 C C . ARG A 1 407 ? 15.358 -7.981 -27.084 1.00 96.12 407 ARG A C 1
ATOM 3053 O O . ARG A 1 407 ? 15.178 -8.506 -28.186 1.00 96.12 407 ARG A O 1
ATOM 3060 N N . ILE A 1 408 ? 16.461 -8.165 -26.353 1.00 97.75 408 ILE A N 1
ATOM 3061 C CA . ILE A 1 408 ? 17.503 -9.137 -26.705 1.00 97.75 408 ILE A CA 1
ATOM 3062 C C . ILE A 1 408 ? 16.922 -10.549 -26.689 1.00 97.75 408 ILE A C 1
ATOM 3064 O O . ILE A 1 408 ? 17.123 -11.282 -27.652 1.00 97.75 408 ILE A O 1
ATOM 3068 N N . GLU A 1 409 ? 16.194 -10.931 -25.648 1.00 96.75 409 GLU A N 1
ATOM 3069 C CA . GLU A 1 409 ? 15.589 -12.259 -25.544 1.00 96.75 409 GLU A CA 1
ATOM 3070 C C . GLU A 1 409 ? 14.605 -12.516 -26.697 1.00 96.75 409 GLU A C 1
ATOM 3072 O O . GLU A 1 409 ? 14.753 -13.477 -27.465 1.00 96.75 409 GLU A O 1
ATOM 3077 N N . ALA A 1 410 ? 13.678 -11.575 -26.904 1.00 95.12 410 ALA A N 1
ATOM 3078 C CA . ALA A 1 410 ? 12.616 -11.696 -27.895 1.00 95.12 410 ALA A CA 1
ATOM 3079 C C . ALA A 1 410 ? 13.122 -11.694 -29.348 1.00 95.12 410 ALA A C 1
ATOM 3081 O O . ALA A 1 410 ? 12.597 -12.423 -30.189 1.00 95.12 410 ALA A O 1
ATOM 3082 N N . ARG A 1 411 ? 14.114 -10.854 -29.685 1.00 95.38 411 ARG A N 1
ATOM 3083 C CA . ARG A 1 411 ? 14.515 -10.604 -31.090 1.00 95.38 411 ARG A CA 1
ATOM 3084 C C . ARG A 1 411 ? 16.007 -10.776 -31.375 1.00 95.38 411 ARG A C 1
ATOM 3086 O O . ARG A 1 411 ? 16.423 -10.673 -32.529 1.00 95.38 411 ARG A O 1
ATOM 3093 N N . GLY A 1 412 ? 16.817 -11.040 -30.358 1.00 96.38 412 GLY A N 1
ATOM 3094 C CA . GLY A 1 412 ? 18.272 -11.032 -30.450 1.00 96.38 412 GLY A CA 1
ATOM 3095 C C . GLY A 1 412 ? 18.859 -9.626 -30.596 1.00 96.38 412 GLY A C 1
ATOM 3096 O O . GLY A 1 412 ? 18.162 -8.617 -30.730 1.00 96.38 412 GLY A O 1
ATOM 3097 N N . LEU A 1 413 ? 20.191 -9.557 -30.611 1.00 97.50 413 LEU A N 1
ATOM 3098 C CA . LEU A 1 413 ? 20.899 -8.311 -30.896 1.00 97.50 413 LEU A CA 1
ATOM 3099 C C . LEU A 1 413 ? 20.834 -7.958 -32.398 1.00 97.50 413 LEU A C 1
ATOM 3101 O O . LEU A 1 413 ? 20.955 -8.862 -33.238 1.00 97.50 413 LEU A O 1
ATOM 3105 N N . PRO A 1 414 ? 20.758 -6.663 -32.771 1.00 96.56 414 PRO A N 1
ATOM 3106 C CA . PRO A 1 414 ? 20.875 -6.220 -34.160 1.00 96.56 414 PRO A CA 1
ATOM 3107 C C . PRO A 1 414 ? 22.154 -6.731 -34.836 1.00 96.56 414 PRO A C 1
ATOM 3109 O O . PRO A 1 414 ? 23.211 -6.804 -34.211 1.00 96.56 414 PRO A O 1
ATOM 3112 N N . ARG A 1 415 ? 22.098 -7.019 -36.145 1.00 95.25 415 ARG A N 1
ATOM 3113 C CA . ARG A 1 415 ? 23.272 -7.477 -36.920 1.00 95.25 415 ARG A CA 1
ATOM 3114 C C . ARG A 1 415 ? 24.411 -6.454 -36.982 1.00 95.25 415 ARG A C 1
ATOM 3116 O O . ARG A 1 415 ? 25.547 -6.841 -37.238 1.00 95.25 415 ARG A O 1
ATOM 3123 N N . SER A 1 416 ? 24.129 -5.168 -36.771 1.00 95.75 416 SER A N 1
ATOM 3124 C CA . SER A 1 416 ? 25.147 -4.109 -36.705 1.00 95.75 416 SER A CA 1
ATOM 3125 C C . SER A 1 416 ? 25.960 -4.142 -35.409 1.00 95.75 416 SER A C 1
ATOM 3127 O O . SER A 1 416 ? 27.093 -3.662 -35.397 1.00 95.75 416 SER A O 1
ATOM 3129 N N . ALA A 1 417 ? 25.404 -4.711 -34.334 1.00 97.06 417 ALA A N 1
ATOM 3130 C CA . ALA A 1 417 ? 26.056 -4.763 -33.035 1.00 97.06 417 ALA A CA 1
ATOM 3131 C C . ALA A 1 417 ? 27.313 -5.645 -33.093 1.00 97.06 417 ALA A C 1
ATOM 3133 O O . ALA A 1 417 ? 27.360 -6.669 -33.780 1.00 97.06 417 ALA A O 1
ATOM 3134 N N . ARG A 1 418 ? 28.353 -5.219 -32.382 1.00 96.50 418 ARG A N 1
ATOM 3135 C CA . ARG A 1 418 ? 29.652 -5.894 -32.257 1.00 96.50 418 ARG A CA 1
ATOM 3136 C C . ARG A 1 418 ? 30.078 -6.024 -30.804 1.00 96.50 418 ARG A C 1
ATOM 3138 O O . ARG A 1 418 ? 30.703 -7.017 -30.460 1.00 96.50 418 ARG A O 1
ATOM 3145 N N . VAL A 1 419 ? 29.696 -5.067 -29.964 1.00 97.06 419 VAL A N 1
ATOM 3146 C CA . VAL A 1 419 ? 29.943 -5.099 -28.522 1.00 97.06 419 VAL A CA 1
ATOM 3147 C C . VAL A 1 419 ? 28.631 -4.856 -27.782 1.00 97.06 419 VAL A C 1
ATOM 3149 O O . VAL A 1 419 ? 27.900 -3.927 -28.133 1.00 97.06 419 VAL A O 1
ATOM 3152 N N . LEU A 1 420 ? 28.349 -5.677 -26.773 1.00 98.06 420 LEU A N 1
ATOM 3153 C CA . LEU A 1 420 ? 27.301 -5.455 -25.781 1.00 98.06 420 LEU A CA 1
ATOM 3154 C C . LEU A 1 420 ? 27.956 -5.235 -24.418 1.00 98.06 420 LEU A C 1
ATOM 3156 O O . LEU A 1 420 ? 28.749 -6.065 -23.983 1.00 98.06 420 LEU A O 1
ATOM 3160 N N . ILE A 1 421 ? 27.605 -4.142 -23.752 1.00 97.44 421 ILE A N 1
ATOM 3161 C CA . ILE A 1 421 ? 28.044 -3.817 -22.396 1.00 97.44 421 ILE A CA 1
ATOM 3162 C C . ILE A 1 421 ? 26.894 -4.108 -21.432 1.00 97.44 421 ILE A C 1
ATOM 3164 O O . ILE A 1 421 ? 25.786 -3.607 -21.629 1.00 97.44 421 ILE A O 1
ATOM 3168 N N . ILE A 1 422 ? 27.171 -4.892 -20.395 1.00 97.31 422 ILE A N 1
ATOM 3169 C CA . ILE A 1 422 ? 26.238 -5.258 -19.329 1.00 97.31 422 ILE A CA 1
ATOM 3170 C C . ILE A 1 422 ? 26.778 -4.723 -18.002 1.00 97.31 422 ILE A C 1
ATOM 3172 O O . ILE A 1 422 ? 27.959 -4.888 -17.687 1.00 97.31 422 ILE A O 1
ATOM 3176 N N . THR A 1 423 ? 25.911 -4.071 -17.234 1.00 95.12 423 THR A N 1
ATOM 3177 C CA . THR A 1 423 ? 26.203 -3.624 -15.873 1.00 95.12 423 THR A CA 1
ATOM 3178 C C . THR A 1 423 ? 24.912 -3.543 -15.071 1.00 95.12 423 THR A C 1
ATOM 3180 O O . THR A 1 423 ? 23.857 -3.262 -15.639 1.00 95.12 423 THR A O 1
ATOM 3183 N N . ASP A 1 424 ? 25.008 -3.778 -13.766 1.00 94.38 424 ASP A N 1
ATOM 3184 C CA . ASP A 1 424 ? 23.921 -3.669 -12.796 1.00 94.38 424 ASP A CA 1
ATOM 3185 C C . ASP A 1 424 ? 22.664 -4.450 -13.199 1.00 94.38 424 ASP A C 1
ATOM 3187 O O . ASP A 1 424 ? 21.534 -4.006 -13.001 1.00 94.38 424 ASP A O 1
ATOM 3191 N N . ALA A 1 425 ? 22.880 -5.616 -13.811 1.00 96.31 425 ALA A N 1
ATOM 3192 C CA . ALA A 1 425 ? 21.841 -6.439 -14.412 1.00 96.31 425 ALA A CA 1
ATOM 3193 C C . ALA A 1 425 ? 21.768 -7.818 -13.738 1.00 96.31 425 ALA A C 1
ATOM 3195 O O . ALA A 1 425 ? 22.069 -8.822 -14.387 1.00 96.31 425 ALA A O 1
ATOM 3196 N N . PRO A 1 426 ? 21.462 -7.914 -12.430 1.00 95.88 426 PRO A N 1
ATOM 3197 C CA . PRO A 1 426 ? 21.520 -9.181 -11.708 1.00 95.88 426 PRO A CA 1
ATOM 3198 C C . PRO A 1 426 ? 20.588 -10.259 -12.259 1.00 95.88 426 PRO A C 1
ATOM 3200 O O . PRO A 1 426 ? 20.925 -11.436 -12.168 1.00 95.88 426 PRO A O 1
ATOM 3203 N N . VAL A 1 427 ? 19.442 -9.887 -12.828 1.00 97.19 427 VAL A N 1
ATOM 3204 C CA . VAL A 1 427 ? 18.437 -10.846 -13.295 1.00 97.19 427 VAL A CA 1
ATOM 3205 C C . VAL A 1 427 ? 18.717 -11.300 -14.727 1.00 97.19 427 VAL A C 1
ATOM 3207 O O . VAL A 1 427 ? 18.930 -10.474 -15.612 1.00 97.19 427 VAL A O 1
ATOM 3210 N N . TRP A 1 428 ? 18.672 -12.612 -14.966 1.00 96.88 428 TRP A N 1
ATOM 3211 C CA . TRP A 1 428 ? 18.839 -13.216 -16.291 1.00 96.88 428 TRP A CA 1
ATOM 3212 C C . TRP A 1 428 ? 17.912 -14.420 -16.494 1.00 96.88 428 TRP A C 1
ATOM 3214 O O . TRP A 1 428 ? 17.484 -15.049 -15.530 1.00 96.88 428 TRP A O 1
ATOM 3224 N N . THR A 1 429 ? 17.636 -14.773 -17.749 1.00 97.06 429 THR A N 1
ATOM 3225 C CA . THR A 1 429 ? 16.859 -15.966 -18.128 1.00 97.06 429 THR A CA 1
ATOM 3226 C C . THR A 1 429 ? 17.700 -16.904 -19.000 1.00 97.06 429 THR A C 1
ATOM 3228 O O . THR A 1 429 ? 18.669 -16.487 -19.648 1.00 97.06 429 THR A O 1
ATOM 3231 N N . ALA A 1 430 ? 17.309 -18.178 -19.074 1.00 95.81 430 ALA A N 1
ATOM 3232 C CA . ALA A 1 430 ? 17.967 -19.143 -19.956 1.00 95.81 430 ALA A CA 1
ATOM 3233 C C . ALA A 1 430 ? 17.951 -18.694 -21.431 1.00 95.81 430 ALA A C 1
ATOM 3235 O O . ALA A 1 430 ? 18.976 -18.784 -22.112 1.00 95.81 430 ALA A O 1
ATOM 3236 N N . ASP A 1 431 ? 16.833 -18.139 -21.901 1.00 96.50 431 ASP A N 1
ATOM 3237 C CA . ASP A 1 431 ? 16.679 -17.692 -23.286 1.00 96.50 431 ASP A CA 1
ATOM 3238 C C . ASP A 1 431 ? 17.524 -16.451 -23.586 1.00 96.50 431 ASP A C 1
ATOM 3240 O O . ASP A 1 431 ? 18.203 -16.407 -24.618 1.00 96.50 431 ASP A O 1
ATOM 3244 N N . LEU A 1 432 ? 17.593 -15.484 -22.663 1.00 97.44 432 LEU A N 1
ATOM 3245 C CA . LEU A 1 432 ? 18.525 -14.361 -22.764 1.00 97.44 432 LEU A CA 1
ATOM 3246 C C . LEU A 1 432 ? 19.962 -14.872 -22.907 1.00 97.44 432 LEU A C 1
ATOM 3248 O O . LEU A 1 432 ? 20.683 -14.446 -23.810 1.00 97.44 432 LEU A O 1
ATOM 3252 N N . HIS A 1 433 ? 20.370 -15.832 -22.074 1.00 96.69 433 HIS A N 1
ATOM 3253 C CA . HIS A 1 433 ? 21.703 -16.426 -22.148 1.00 96.69 433 HIS A CA 1
ATOM 3254 C C . HIS A 1 433 ? 21.946 -17.088 -23.516 1.00 96.69 433 HIS A C 1
ATOM 3256 O O . HIS A 1 433 ? 22.973 -16.840 -24.155 1.00 96.69 433 HIS A O 1
ATOM 3262 N N . VAL A 1 434 ? 20.991 -17.865 -24.037 1.00 96.81 434 VAL A N 1
ATOM 3263 C CA . VAL A 1 434 ? 21.078 -18.452 -25.387 1.00 96.81 434 VAL A CA 1
ATOM 3264 C C . VAL A 1 434 ? 21.294 -17.371 -26.453 1.00 96.81 434 VAL A C 1
ATOM 3266 O O . VAL A 1 434 ? 22.157 -17.531 -27.322 1.00 96.81 434 VAL A O 1
ATOM 3269 N N . ARG A 1 435 ? 20.587 -16.236 -26.370 1.00 97.62 435 ARG A N 1
ATOM 3270 C CA . ARG A 1 435 ? 20.779 -15.101 -27.292 1.00 97.62 435 ARG A CA 1
ATOM 3271 C C . ARG A 1 435 ? 22.161 -14.463 -27.165 1.00 97.62 435 ARG A C 1
ATOM 3273 O O . ARG A 1 435 ? 22.744 -14.098 -28.189 1.00 97.62 435 ARG A O 1
ATOM 3280 N N . LEU A 1 436 ? 22.700 -14.349 -25.951 1.00 97.50 436 LEU A N 1
ATOM 3281 C CA . LEU A 1 436 ? 24.052 -13.837 -25.715 1.00 97.50 436 LEU A CA 1
ATOM 3282 C C . LEU A 1 436 ? 25.121 -14.774 -26.299 1.00 97.50 436 LEU A C 1
ATOM 3284 O O . LEU A 1 436 ? 26.008 -14.302 -27.012 1.00 97.50 436 LEU A O 1
ATOM 3288 N N . ARG A 1 437 ? 24.996 -16.097 -26.119 1.00 96.31 437 ARG A N 1
ATOM 3289 C CA . ARG A 1 437 ? 25.904 -17.075 -26.752 1.00 96.31 437 ARG A CA 1
ATOM 3290 C C . ARG A 1 437 ? 25.830 -17.025 -28.272 1.00 96.31 437 ARG A C 1
ATOM 3292 O O . ARG A 1 437 ? 26.864 -16.981 -28.929 1.00 96.31 437 ARG A O 1
ATOM 3299 N N . ALA A 1 438 ? 24.628 -16.943 -28.843 1.00 96.31 438 ALA A N 1
ATOM 3300 C CA . ALA A 1 438 ? 24.458 -16.793 -30.288 1.00 96.31 438 ALA A CA 1
ATOM 3301 C C . ALA A 1 438 ? 25.102 -15.499 -30.824 1.00 96.31 438 ALA A C 1
ATOM 3303 O O . ALA A 1 438 ? 25.602 -15.467 -31.949 1.00 96.31 438 ALA A O 1
ATOM 3304 N N . PHE A 1 439 ? 25.111 -14.426 -30.027 1.00 97.25 439 PHE A N 1
ATOM 3305 C CA . PHE A 1 439 ? 25.802 -13.186 -30.370 1.00 97.25 439 PHE A CA 1
ATOM 3306 C C . PHE A 1 439 ? 27.327 -13.335 -30.354 1.00 97.25 439 PHE A C 1
ATOM 3308 O O . PHE A 1 439 ? 27.976 -12.846 -31.280 1.00 97.25 439 PHE A O 1
ATOM 3315 N N . VAL A 1 440 ? 27.890 -14.032 -29.365 1.00 96.56 440 VAL A N 1
ATOM 3316 C CA . VAL A 1 440 ? 29.333 -14.319 -29.297 1.00 96.56 440 VAL A CA 1
ATOM 3317 C C . VAL A 1 440 ? 29.763 -15.260 -30.423 1.00 96.56 440 VAL A C 1
ATOM 3319 O O . VAL A 1 440 ? 30.723 -14.963 -31.129 1.00 96.56 440 VAL A O 1
ATOM 3322 N N . ALA A 1 441 ? 28.997 -16.323 -30.683 1.00 95.12 441 ALA A N 1
ATOM 3323 C CA . ALA A 1 441 ? 29.281 -17.306 -31.731 1.00 95.12 441 ALA A CA 1
ATOM 3324 C C . ALA A 1 441 ? 29.380 -16.687 -33.138 1.00 95.12 441 ALA A C 1
ATOM 3326 O O . ALA A 1 441 ? 30.157 -17.146 -33.968 1.00 95.12 441 ALA A O 1
ATOM 3327 N N . ARG A 1 442 ? 28.638 -15.603 -33.409 1.00 95.31 442 ARG A N 1
ATOM 3328 C CA . ARG A 1 442 ? 28.725 -14.847 -34.675 1.00 95.31 442 ARG A CA 1
ATOM 3329 C C . ARG A 1 442 ? 29.764 -13.712 -34.662 1.00 95.31 442 ARG A C 1
ATOM 3331 O O . ARG A 1 442 ? 29.688 -12.807 -35.493 1.00 95.31 442 ARG A O 1
ATOM 3338 N N . GLY A 1 443 ? 30.694 -13.718 -33.706 1.00 95.00 443 GLY A N 1
ATOM 3339 C CA . GLY A 1 443 ? 31.801 -12.760 -33.597 1.00 95.00 443 GLY A CA 1
ATOM 3340 C C . GLY A 1 443 ? 31.506 -11.491 -32.788 1.00 95.00 443 GLY A C 1
ATOM 3341 O O . GLY A 1 443 ? 32.262 -10.521 -32.875 1.00 95.00 443 GLY A O 1
ATOM 3342 N N . GLY A 1 444 ? 30.406 -11.451 -32.031 1.00 96.75 444 GLY A N 1
ATOM 3343 C CA . GLY A 1 444 ? 30.131 -10.388 -31.062 1.00 96.75 444 GLY A CA 1
ATOM 3344 C C . GLY A 1 444 ? 30.967 -10.524 -29.785 1.00 96.75 444 GLY A C 1
ATOM 3345 O O . GLY A 1 444 ? 31.506 -11.586 -29.490 1.00 96.75 444 GLY A O 1
ATOM 3346 N N . ARG A 1 445 ? 31.070 -9.445 -29.005 1.00 97.12 445 ARG A N 1
ATOM 3347 C CA . ARG A 1 445 ? 31.737 -9.433 -27.693 1.00 97.12 445 ARG A CA 1
ATOM 3348 C C . ARG A 1 445 ? 30.781 -8.954 -26.611 1.00 97.12 445 ARG A C 1
ATOM 3350 O O . ARG A 1 445 ? 30.154 -7.908 -26.777 1.00 97.12 445 ARG A O 1
ATOM 3357 N N . VAL A 1 446 ? 30.697 -9.690 -25.509 1.00 96.94 446 VAL A N 1
ATOM 3358 C CA . VAL A 1 446 ? 29.964 -9.274 -24.310 1.00 96.94 446 VAL A CA 1
ATOM 3359 C C . VAL A 1 446 ? 30.977 -8.790 -23.279 1.00 96.94 446 VAL A C 1
ATOM 3361 O O . VAL A 1 446 ? 31.962 -9.467 -23.009 1.00 96.94 446 VAL A O 1
ATOM 3364 N N . VAL A 1 447 ? 30.753 -7.599 -22.733 1.00 95.25 447 VAL A N 1
ATOM 3365 C CA . VAL A 1 447 ? 31.581 -6.996 -21.688 1.00 95.25 447 VAL A CA 1
ATOM 3366 C C . VAL A 1 447 ? 30.707 -6.803 -20.462 1.00 95.25 447 VAL A C 1
ATOM 3368 O O . VAL A 1 447 ? 29.765 -6.014 -20.499 1.00 95.25 447 VAL A O 1
ATOM 3371 N N . ILE A 1 448 ? 31.017 -7.518 -19.387 1.00 94.88 448 ILE A N 1
ATOM 3372 C CA . ILE A 1 448 ? 30.339 -7.384 -18.097 1.00 94.88 448 ILE A CA 1
ATOM 3373 C C . ILE A 1 448 ? 31.237 -6.530 -17.200 1.00 94.88 448 ILE A C 1
ATOM 3375 O O . ILE A 1 448 ? 32.405 -6.862 -17.013 1.00 94.88 448 ILE A O 1
ATOM 3379 N N . LEU A 1 449 ? 30.722 -5.401 -16.708 1.00 93.25 449 LEU A N 1
ATOM 3380 C CA . LEU A 1 449 ? 31.523 -4.403 -15.980 1.00 93.25 449 LEU A CA 1
ATOM 3381 C C . LEU A 1 449 ? 31.530 -4.585 -14.457 1.00 93.25 449 LEU A C 1
ATOM 3383 O O . LEU A 1 449 ? 32.214 -3.838 -13.761 1.00 93.25 449 LEU A O 1
ATOM 3387 N N . ASP A 1 450 ? 30.776 -5.547 -13.933 1.00 90.81 450 ASP A N 1
ATOM 3388 C CA . ASP A 1 450 ? 30.638 -5.794 -12.501 1.00 90.81 450 ASP A CA 1
ATOM 3389 C C . ASP A 1 450 ? 30.429 -7.280 -12.188 1.00 90.81 450 ASP A C 1
ATOM 3391 O O . ASP A 1 450 ? 30.196 -8.101 -13.072 1.00 90.81 450 ASP A O 1
ATOM 3395 N N . SER A 1 451 ? 30.529 -7.624 -10.905 1.00 89.56 451 SER A N 1
ATOM 3396 C CA . SER A 1 451 ? 30.344 -8.986 -10.395 1.00 89.56 451 SER A CA 1
ATOM 3397 C C . SER A 1 451 ? 28.888 -9.335 -10.078 1.00 89.56 451 SER A C 1
ATOM 3399 O O . SER A 1 451 ? 28.608 -10.468 -9.695 1.00 89.56 451 SER A O 1
ATOM 3401 N N . VAL A 1 452 ? 27.965 -8.375 -10.191 1.00 91.38 452 VAL A N 1
ATOM 3402 C CA . VAL A 1 452 ? 26.562 -8.562 -9.792 1.00 91.38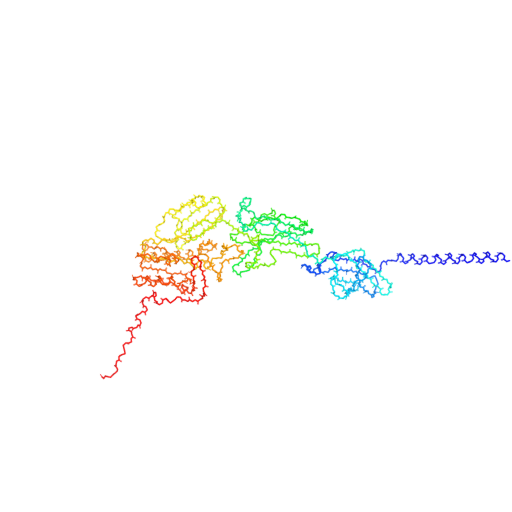 452 VAL A CA 1
ATOM 3403 C C . VAL A 1 452 ? 25.667 -8.932 -10.965 1.00 91.38 452 VAL A C 1
ATOM 3405 O O . VAL A 1 452 ? 24.598 -9.495 -10.748 1.00 91.38 452 VAL A O 1
ATOM 3408 N N . SER A 1 453 ? 26.079 -8.640 -12.197 1.00 95.25 453 SER A N 1
ATOM 3409 C CA . SER A 1 453 ? 25.290 -8.931 -13.390 1.00 95.25 453 SER A CA 1
ATOM 3410 C C . SER A 1 453 ? 25.165 -10.432 -13.659 1.00 95.25 453 SER A C 1
ATOM 3412 O O . SER A 1 453 ? 26.134 -11.179 -13.554 1.00 95.25 453 SER A O 1
ATOM 3414 N N . LEU A 1 454 ? 23.968 -10.855 -14.073 1.00 95.62 454 LEU A N 1
ATOM 3415 C CA . LEU A 1 454 ? 23.615 -12.236 -14.407 1.00 95.62 454 LEU A CA 1
ATOM 3416 C C . LEU A 1 454 ? 23.815 -13.224 -13.237 1.00 95.62 454 LEU A C 1
ATOM 3418 O O . LEU A 1 454 ? 24.223 -14.363 -13.443 1.00 95.62 454 LEU A O 1
ATOM 3422 N N . THR A 1 455 ? 23.529 -12.802 -12.003 1.00 94.62 455 THR A N 1
ATOM 3423 C CA . THR A 1 455 ? 23.720 -13.604 -10.775 1.00 94.62 455 THR A CA 1
ATOM 3424 C C . THR A 1 455 ? 22.439 -14.245 -10.234 1.00 94.62 455 THR A C 1
ATOM 3426 O O . THR A 1 455 ? 22.497 -15.110 -9.361 1.00 94.62 455 THR A O 1
ATOM 3429 N N . ARG A 1 456 ? 21.270 -13.824 -10.725 1.00 94.56 456 ARG A N 1
ATOM 3430 C CA . ARG A 1 456 ? 19.951 -14.283 -10.276 1.00 94.56 456 ARG A CA 1
ATOM 3431 C C . ARG A 1 456 ? 19.148 -14.786 -11.462 1.00 94.56 456 ARG A C 1
ATOM 3433 O O . ARG A 1 456 ? 18.808 -14.017 -12.359 1.00 94.56 456 ARG A O 1
ATOM 3440 N N . LYS A 1 457 ? 18.819 -16.072 -11.455 1.00 95.56 457 LYS A N 1
ATOM 3441 C CA . LYS A 1 457 ? 18.066 -16.689 -12.541 1.00 95.56 457 LYS A CA 1
ATOM 3442 C C . LYS A 1 457 ? 16.578 -16.421 -12.392 1.00 95.56 457 LYS A C 1
ATOM 3444 O O . LYS A 1 457 ? 16.019 -16.469 -11.293 1.00 95.56 457 LYS A O 1
ATOM 3449 N N . ALA A 1 458 ? 15.943 -16.185 -13.525 1.00 96.69 458 ALA A N 1
ATOM 3450 C CA . ALA A 1 458 ? 14.518 -16.008 -13.671 1.00 96.69 458 ALA A CA 1
ATOM 3451 C C . ALA A 1 458 ? 13.985 -16.836 -14.843 1.00 96.69 458 ALA A C 1
ATOM 3453 O O . ALA A 1 458 ? 14.725 -17.242 -15.744 1.00 96.69 458 ALA A O 1
ATOM 3454 N N . THR A 1 459 ? 12.680 -17.060 -14.830 1.00 95.56 459 THR A N 1
ATOM 3455 C CA . THR A 1 459 ? 11.921 -17.560 -15.972 1.00 95.56 459 THR A CA 1
ATOM 3456 C C . THR A 1 459 ? 11.007 -16.461 -16.489 1.00 95.56 459 THR A C 1
ATOM 3458 O O . THR A 1 459 ? 10.518 -15.625 -15.725 1.00 95.56 459 THR A O 1
ATOM 3461 N N . LEU A 1 460 ? 10.786 -16.461 -17.801 1.00 94.56 460 LEU A N 1
ATOM 3462 C CA . LEU A 1 460 ? 9.832 -15.584 -18.458 1.00 94.56 460 LEU A CA 1
ATOM 3463 C C . LEU A 1 460 ? 8.720 -16.441 -19.062 1.00 94.56 460 LEU A C 1
ATOM 3465 O O . LEU A 1 460 ? 8.989 -17.353 -19.838 1.00 94.56 460 LEU A O 1
ATOM 3469 N N . SER A 1 461 ? 7.474 -16.147 -18.703 1.00 91.56 461 SER A N 1
ATOM 3470 C CA . SER A 1 461 ? 6.291 -16.741 -19.327 1.00 91.56 461 SER A CA 1
ATOM 3471 C C . SER A 1 461 ? 5.412 -15.620 -19.865 1.00 91.56 461 SER A C 1
ATOM 3473 O O . SER A 1 461 ? 4.845 -14.832 -19.106 1.00 91.56 461 SER A O 1
ATOM 3475 N N . GLY A 1 462 ? 5.357 -15.480 -21.192 1.00 88.69 462 GLY A N 1
ATOM 3476 C CA . GLY A 1 462 ? 4.743 -14.314 -21.827 1.00 88.69 462 GLY A CA 1
ATOM 3477 C C . GLY A 1 462 ? 5.436 -13.016 -21.396 1.00 88.69 462 GLY A C 1
ATOM 3478 O O . GLY A 1 462 ? 6.599 -12.798 -21.721 1.00 88.69 462 GLY A O 1
ATOM 3479 N N . ASN A 1 463 ? 4.722 -12.156 -20.664 1.00 88.62 463 ASN A N 1
ATOM 3480 C CA . ASN A 1 463 ? 5.256 -10.903 -20.111 1.00 88.62 463 ASN A CA 1
ATOM 3481 C C . ASN A 1 463 ? 5.495 -10.961 -18.588 1.00 88.62 463 ASN A C 1
ATOM 3483 O O . ASN A 1 463 ? 5.721 -9.920 -17.972 1.00 88.62 463 ASN A O 1
ATOM 3487 N N . ALA A 1 464 ? 5.395 -12.147 -17.979 1.00 92.75 464 ALA A N 1
ATOM 3488 C CA . ALA A 1 464 ? 5.537 -12.349 -16.541 1.00 92.75 464 ALA A CA 1
ATOM 3489 C C . ALA A 1 464 ? 6.910 -12.945 -16.199 1.00 92.75 464 ALA A C 1
ATOM 3491 O O . ALA A 1 464 ? 7.257 -14.041 -16.645 1.00 92.75 464 ALA A O 1
ATOM 3492 N N . LEU A 1 465 ? 7.683 -12.216 -15.397 1.00 95.50 465 LEU A N 1
ATOM 3493 C CA . LEU A 1 465 ? 9.009 -12.582 -14.915 1.00 95.50 465 LEU A CA 1
ATOM 3494 C C . LEU A 1 465 ? 8.903 -13.229 -13.529 1.00 95.50 465 LEU A C 1
ATOM 3496 O O . LEU A 1 465 ? 8.377 -12.615 -12.608 1.00 95.50 465 LEU A O 1
ATOM 3500 N N . THR A 1 466 ? 9.439 -14.434 -13.351 1.00 95.50 466 THR A N 1
ATOM 3501 C CA . THR A 1 466 ? 9.470 -15.125 -12.049 1.00 95.50 466 THR A CA 1
ATOM 3502 C C . THR A 1 466 ? 10.913 -15.380 -11.633 1.00 95.50 466 THR A C 1
ATOM 3504 O O . THR A 1 466 ? 11.666 -16.014 -12.370 1.00 95.50 466 THR A O 1
ATOM 3507 N N . ILE A 1 467 ? 11.324 -14.893 -10.459 1.00 93.69 467 ILE A N 1
ATOM 3508 C CA . ILE A 1 467 ? 12.680 -15.130 -9.945 1.00 93.69 467 ILE A CA 1
ATOM 3509 C C . ILE A 1 467 ? 12.757 -16.538 -9.352 1.00 93.69 467 ILE A C 1
ATOM 3511 O O . ILE A 1 467 ? 12.019 -16.860 -8.428 1.00 93.69 467 ILE A O 1
ATOM 3515 N N . VAL A 1 468 ? 13.681 -17.354 -9.859 1.00 89.88 468 VAL A N 1
ATOM 3516 C CA . VAL A 1 468 ? 13.886 -18.738 -9.404 1.00 89.88 468 VAL A CA 1
ATOM 3517 C C . VAL A 1 468 ? 14.794 -18.776 -8.175 1.00 89.88 468 VAL A C 1
ATOM 3519 O O . VAL A 1 468 ? 14.535 -19.523 -7.238 1.00 89.88 468 VAL A O 1
ATOM 3522 N N . GLY A 1 469 ? 15.851 -17.958 -8.155 1.00 82.00 469 GLY A N 1
ATOM 3523 C CA . GLY A 1 469 ? 16.787 -17.907 -7.032 1.00 82.00 469 GLY A CA 1
ATOM 3524 C C . GLY A 1 469 ? 18.172 -17.359 -7.393 1.00 82.00 469 GLY A C 1
ATOM 3525 O O . GLY A 1 469 ? 18.389 -16.894 -8.519 1.00 82.00 469 GLY A O 1
ATOM 3526 N N . PRO A 1 470 ? 19.117 -17.377 -6.433 1.00 82.81 470 PRO A N 1
ATOM 3527 C CA . PRO A 1 470 ? 20.512 -17.021 -6.668 1.00 82.81 470 PRO A CA 1
ATOM 3528 C C . PRO A 1 470 ? 21.209 -18.149 -7.444 1.00 82.81 470 PRO A C 1
ATOM 3530 O O . PRO A 1 470 ? 21.717 -19.105 -6.870 1.00 82.81 470 PRO A O 1
ATOM 3533 N N . GLU A 1 471 ? 21.209 -18.045 -8.767 1.00 88.50 471 GLU A N 1
ATOM 3534 C CA . GLU A 1 471 ? 21.925 -18.940 -9.676 1.00 88.50 471 GLU A CA 1
ATOM 3535 C C . GLU A 1 471 ? 22.597 -18.063 -10.734 1.00 88.50 471 GLU A C 1
ATOM 3537 O O . GLU A 1 471 ? 21.919 -17.372 -11.503 1.00 88.50 471 GLU A O 1
ATOM 3542 N N . ALA A 1 472 ? 23.930 -18.054 -10.745 1.00 76.75 472 ALA A N 1
ATOM 3543 C CA . ALA A 1 472 ? 24.700 -17.248 -11.681 1.00 76.75 472 ALA A CA 1
ATOM 3544 C C . ALA A 1 472 ? 24.745 -17.893 -13.070 1.00 76.75 472 ALA A C 1
ATOM 3546 O O . ALA A 1 472 ? 24.890 -19.108 -13.209 1.00 76.75 472 ALA A O 1
ATOM 3547 N N . ALA A 1 473 ? 24.652 -17.069 -14.111 1.00 73.06 473 ALA A N 1
ATOM 3548 C CA . ALA A 1 473 ? 24.893 -17.497 -15.477 1.00 73.06 473 ALA A CA 1
ATOM 3549 C C . ALA A 1 473 ? 26.340 -17.984 -15.625 1.00 73.06 473 ALA A C 1
ATOM 3551 O O . ALA A 1 473 ? 27.267 -17.343 -15.131 1.00 73.06 473 ALA A O 1
ATOM 3552 N N . ASN A 1 474 ? 26.553 -19.069 -16.374 1.00 82.69 474 ASN A N 1
ATOM 3553 C CA . ASN A 1 474 ? 27.903 -19.448 -16.781 1.00 82.69 474 ASN A CA 1
ATOM 3554 C C . ASN A 1 474 ? 28.484 -18.425 -17.778 1.00 82.69 474 ASN A C 1
ATOM 3556 O O . ASN A 1 474 ? 28.226 -18.496 -18.978 1.00 82.69 474 ASN A O 1
ATOM 3560 N N . THR A 1 475 ? 29.247 -17.450 -17.290 1.00 83.62 475 THR A N 1
ATOM 3561 C CA . THR A 1 475 ? 29.786 -16.359 -18.115 1.00 83.62 475 THR A CA 1
ATOM 3562 C C . THR A 1 475 ? 31.099 -16.706 -18.819 1.00 83.62 475 THR A C 1
ATOM 3564 O O . THR A 1 475 ? 31.530 -15.923 -19.671 1.00 83.62 475 THR A O 1
ATOM 3567 N N . SER A 1 476 ? 31.712 -17.872 -18.551 1.00 78.06 476 SER A N 1
ATOM 3568 C CA . SER A 1 476 ? 32.922 -18.326 -19.265 1.00 78.06 476 SER A CA 1
ATOM 3569 C C . SER A 1 476 ? 32.699 -18.368 -20.773 1.00 78.06 476 SER A C 1
ATOM 3571 O O . SER A 1 476 ? 33.532 -17.906 -21.549 1.00 78.06 476 SER A O 1
ATOM 3573 N N . ASP A 1 477 ? 31.517 -18.826 -21.178 1.00 79.12 477 ASP A N 1
ATOM 3574 C CA . ASP A 1 477 ? 31.134 -19.031 -22.576 1.00 79.12 477 ASP A CA 1
ATOM 3575 C C . ASP A 1 477 ? 30.788 -17.708 -23.282 1.00 79.12 477 ASP A C 1
ATOM 3577 O O . ASP A 1 477 ? 30.636 -17.658 -24.504 1.00 79.12 477 ASP A O 1
ATOM 3581 N N . LEU A 1 478 ? 30.651 -16.619 -22.516 1.00 81.56 478 LEU A N 1
ATOM 3582 C CA . LEU A 1 478 ? 30.439 -15.263 -23.025 1.00 81.56 478 LEU A CA 1
ATOM 3583 C C . LEU A 1 478 ? 31.755 -14.495 -23.197 1.00 81.56 478 LEU A C 1
ATOM 3585 O O . LEU A 1 478 ? 31.762 -13.434 -23.829 1.00 81.56 478 LEU A O 1
ATOM 3589 N N . ASN A 1 479 ? 32.860 -15.035 -22.670 1.00 64.81 479 ASN A N 1
ATOM 3590 C CA . ASN A 1 479 ? 34.185 -14.443 -22.741 1.00 64.81 479 ASN A CA 1
ATOM 3591 C C . ASN A 1 479 ? 35.188 -15.400 -23.421 1.00 64.81 479 ASN A C 1
ATOM 3593 O O . ASN A 1 479 ? 35.845 -16.202 -22.748 1.00 64.81 479 ASN A O 1
ATOM 3597 N N . PRO A 1 480 ? 35.354 -15.318 -24.756 1.00 48.78 480 PRO A N 1
ATOM 3598 C CA . PRO A 1 480 ? 36.178 -16.264 -25.508 1.00 48.78 480 PRO A CA 1
ATOM 3599 C C . PRO A 1 480 ? 37.683 -16.184 -25.195 1.00 48.78 480 PRO A C 1
ATOM 3601 O O . PRO A 1 480 ? 38.441 -17.012 -25.682 1.00 48.78 480 PRO A O 1
ATOM 3604 N N . SER A 1 481 ? 38.156 -15.227 -24.385 1.00 44.78 481 SER A N 1
ATOM 3605 C CA . SER A 1 481 ? 39.571 -15.147 -23.987 1.00 44.78 481 SER A CA 1
ATOM 3606 C C . SER A 1 481 ? 39.980 -16.132 -22.881 1.00 44.78 481 SER A C 1
ATOM 3608 O O . SER A 1 481 ? 41.159 -16.200 -22.549 1.00 44.78 481 SER A O 1
ATOM 3610 N N . SER A 1 482 ? 39.049 -16.912 -22.322 1.00 39.28 482 SER A N 1
ATOM 3611 C CA . SER A 1 482 ? 39.355 -17.940 -21.313 1.00 39.28 482 SER A CA 1
ATOM 3612 C C . SER A 1 482 ? 39.987 -19.220 -21.891 1.00 39.28 482 SER A C 1
ATOM 3614 O O . SER A 1 482 ? 40.548 -20.016 -21.143 1.00 39.28 482 SER A O 1
ATOM 3616 N N . SER A 1 483 ? 39.999 -19.405 -23.218 1.00 38.81 483 SER A N 1
ATOM 3617 C CA . SER A 1 483 ? 40.594 -20.583 -23.872 1.00 38.81 483 SER A CA 1
ATOM 3618 C C . SER A 1 483 ? 42.111 -20.498 -24.118 1.00 38.81 483 SER A C 1
ATOM 3620 O O . SER A 1 483 ? 42.683 -21.425 -24.685 1.00 38.81 483 SER A O 1
ATOM 3622 N N . LEU A 1 484 ? 42.795 -19.426 -23.695 1.00 35.56 484 LEU A N 1
ATOM 3623 C CA . LEU A 1 484 ? 44.257 -19.289 -23.844 1.00 35.56 484 LEU A CA 1
ATOM 3624 C C . LEU A 1 484 ? 45.071 -19.872 -22.676 1.00 35.56 484 LEU A C 1
ATOM 3626 O O . LEU A 1 484 ? 46.286 -20.003 -22.795 1.00 35.56 484 LEU A O 1
ATOM 3630 N N . SER A 1 485 ? 44.431 -20.300 -21.584 1.00 35.75 485 SER A N 1
ATOM 3631 C CA . SER A 1 485 ? 45.118 -20.997 -20.482 1.00 35.75 485 SER A CA 1
ATOM 3632 C C . SER A 1 485 ? 45.403 -22.480 -20.775 1.00 35.75 485 SER A C 1
ATOM 3634 O O . SER A 1 485 ? 46.143 -23.112 -20.033 1.00 35.75 485 SER A O 1
ATOM 3636 N N . GLY A 1 486 ? 44.858 -23.038 -21.866 1.00 35.19 486 GLY A N 1
ATOM 3637 C CA . GLY A 1 486 ? 45.055 -24.438 -22.272 1.00 35.19 486 GLY A CA 1
ATOM 3638 C C . GLY A 1 486 ? 46.274 -24.708 -23.166 1.00 35.19 486 GLY A C 1
ATOM 3639 O O . GLY A 1 486 ? 46.481 -25.847 -23.564 1.00 35.19 486 GLY A O 1
ATOM 3640 N N . LEU A 1 487 ? 47.074 -23.686 -23.502 1.00 35.22 487 LEU A N 1
ATOM 3641 C CA . LEU A 1 487 ? 48.279 -23.815 -24.344 1.00 35.22 487 LEU A CA 1
ATOM 3642 C C . LEU A 1 487 ? 49.601 -23.727 -23.556 1.00 35.22 487 LEU A C 1
ATOM 3644 O O . LEU A 1 487 ? 50.671 -23.656 -24.155 1.00 35.22 487 LEU A O 1
ATOM 3648 N N . GLN A 1 488 ? 49.553 -23.776 -22.221 1.00 38.97 488 GLN A N 1
ATOM 3649 C CA . GLN A 1 488 ? 50.737 -23.893 -21.360 1.00 38.97 488 GLN A CA 1
ATOM 3650 C C . GLN A 1 488 ? 50.736 -25.214 -20.582 1.00 38.97 488 GLN A C 1
ATOM 3652 O O . GLN A 1 488 ? 50.674 -25.238 -19.359 1.00 38.97 488 GLN A O 1
ATOM 3657 N N . SER A 1 489 ? 50.822 -26.331 -21.297 1.00 40.44 489 SER A N 1
ATOM 3658 C CA . SER A 1 489 ? 51.282 -27.601 -20.724 1.00 40.44 489 SER A CA 1
ATOM 3659 C C . SER A 1 489 ? 51.732 -28.558 -21.826 1.00 40.44 489 SER A C 1
ATOM 3661 O O . SER A 1 489 ? 51.184 -29.639 -22.013 1.00 40.44 489 SER A O 1
ATOM 3663 N N . SER A 1 490 ? 52.775 -28.170 -22.563 1.00 31.12 490 SER A N 1
ATOM 3664 C CA . SER A 1 490 ? 53.632 -29.174 -23.196 1.00 31.12 490 SER A CA 1
ATOM 3665 C C . SER A 1 490 ? 54.691 -29.563 -22.159 1.00 31.12 490 SER A C 1
ATOM 3667 O O . SER A 1 490 ? 55.483 -28.696 -21.781 1.00 31.12 490 SER A O 1
ATOM 3669 N N . PRO A 1 491 ? 54.710 -30.802 -21.638 1.00 38.66 491 PRO A N 1
ATOM 3670 C C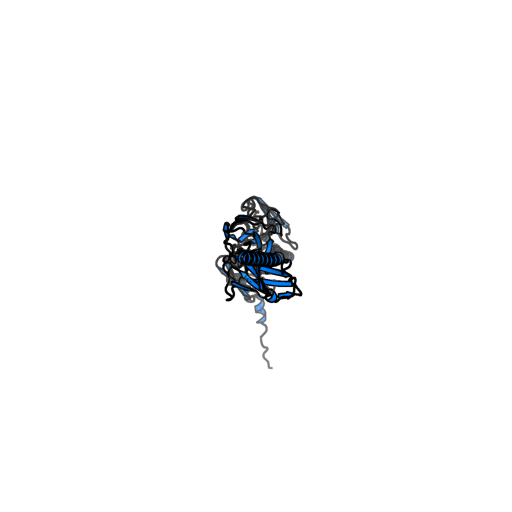A . PRO A 1 491 ? 55.766 -31.221 -20.736 1.00 38.66 491 PRO A CA 1
ATOM 3671 C C . PRO A 1 491 ? 57.047 -31.371 -21.557 1.00 38.66 491 PRO A C 1
ATOM 3673 O O . PRO A 1 491 ? 57.095 -32.120 -22.534 1.00 38.66 491 PRO A O 1
ATOM 3676 N N . ALA A 1 492 ? 58.083 -30.627 -21.175 1.00 36.28 492 ALA A N 1
ATOM 3677 C CA . ALA A 1 492 ? 59.434 -30.929 -21.604 1.00 36.28 492 ALA A CA 1
ATOM 3678 C C . ALA A 1 492 ? 59.780 -32.338 -21.101 1.00 36.28 492 ALA A C 1
ATOM 3680 O O . ALA A 1 492 ? 59.728 -32.624 -19.905 1.00 36.28 492 ALA A O 1
ATOM 3681 N N . ASN A 1 493 ? 60.066 -33.215 -22.056 1.00 34.94 493 ASN A N 1
ATOM 3682 C CA . ASN A 1 493 ? 60.556 -34.567 -21.852 1.00 34.94 493 ASN A CA 1
ATOM 3683 C C . ASN A 1 493 ? 61.918 -34.505 -21.126 1.00 34.94 493 ASN A C 1
ATOM 3685 O O . ASN A 1 493 ? 62.764 -33.712 -21.549 1.00 34.94 493 ASN A O 1
ATOM 3689 N N . PRO A 1 494 ? 62.169 -35.287 -20.063 1.00 46.78 494 PRO A N 1
ATOM 3690 C CA . PRO A 1 494 ? 63.493 -35.361 -19.465 1.00 46.78 494 PRO A CA 1
ATOM 3691 C C . PRO A 1 494 ? 64.356 -36.416 -20.184 1.00 46.78 494 PRO A C 1
ATOM 3693 O O . PRO A 1 494 ? 63.831 -37.423 -20.654 1.00 46.78 494 PRO A O 1
ATOM 3696 N N . LEU A 1 495 ? 65.679 -36.196 -20.152 1.00 38.47 495 LEU A N 1
ATOM 3697 C CA . LEU A 1 495 ? 66.793 -37.106 -20.500 1.00 38.47 495 LEU A CA 1
ATOM 3698 C C . LEU A 1 495 ? 67.232 -37.125 -21.980 1.00 38.47 495 LEU A C 1
ATOM 3700 O O . LEU A 1 495 ? 66.668 -37.844 -22.801 1.00 38.47 495 LEU A O 1
ATOM 3704 N N . ASN A 1 496 ? 68.283 -36.378 -22.334 1.00 36.81 496 ASN A N 1
ATOM 3705 C CA . ASN A 1 496 ? 69.707 -36.762 -22.247 1.00 36.81 496 ASN A CA 1
ATOM 3706 C C . ASN A 1 496 ? 70.597 -35.623 -22.755 1.00 36.81 496 ASN A C 1
ATOM 3708 O O . ASN A 1 496 ? 70.234 -35.020 -23.790 1.00 36.81 496 ASN A O 1
#